Protein AF-0000000075423831 (afdb_homodimer)

Secondary structure (DSSP, 8-state):
-HHHHHHHHHHHHHTSEEEEEEPP-----S-HHHHHHHHHHHHHHHHHTTT---S-HHHHHHHHHHHHHHHHHHHHTT-TT-EEEEEEEEE-SS-EEEEEEEEEETTEEEEEEE--TT-HHHHHHHHHHHHHHHHHHHHHHS-TT-SSPPPEEEEEE-SSEEEEEEEES-TTS-EEEEEPPEE--TTTT-HHHHHHHHHHHHHHHHHHHHH--GGG--------------/-HHHHHHHHHHHHHTSEEEEEEPP-----S-HHHHHHHHHHHHHHHHHTTT---SSHHHHHHHHHHHHHHHHHHHHTT-TT-EEEEEEEEE-SS-EEEEEEEEEETTEEEEEEE--TT-HHHHHHHHHHHHHHHHHHHHHHS-TT-SSPPPEEEEEE-SSEEEEEEEES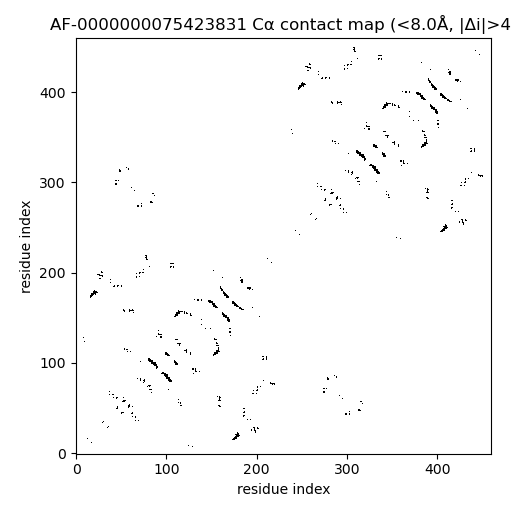-TTS-EEEEEPPEE--TTTT-HHHHHHHHHHHHHHHHHHHHH--GGG--------------

Sequence (460 aa):
MKSAVRSALLCKLINIGVSTDVTFGTDSVFFGHELRRFIDNLERIASAFHYEVSSNEATARNYINPFMVDAVAKVRSKYPSTRLVVEVDFDGSRGYGLLDYVIYCRDLAILISEAKMFEIQKGIAQILVQLHTAAEKRKRKLDESITDPPIICGIVSTGNEWRFILWSGLPENPTIKISKPYVCAFGGDMREAKEVISIIVRILQSQASVLAPQDEVKDEVKAEGIDDEKMKSAVRSALLCKLINIGVSTDVTFGTDSVFFGHELRRFIDNLERIASAFHYEVSSNEATARNYINPFMVDAVAKVRSKYPSTRLVVEVDFDGSRGYGLLDYVIYCRDLAILISEAKMFEIQKGIAQILVQLHTAAEKRKRKLDESITDPPIICGIVSTGNEWRFILWSGLPENPTIKISKPYVCAFGGDMREAKEVISIIVRILQSQASVLAPQDEVKDEVKAEGIDDEK

pLDDT: mean 80.57, std 17.5, range [22.34, 97.0]

Foldseek 3Di:
DVVVLLVVVVVVCVVAQEAEAAAFDQDFPQDDPLVVVLLVLLQVLCVVVVNDQAPDQVSLCSLVVSLVVSLQVVLCVFQVQWDKDAFDAQDFPFAGDTFGIWIDQDPAIETEHEDHDPCQVVVVSNVVRSLLRVLVVVCVVDDPPDFWDDKYKYWYYNSFKIKIKIWTTHSVHINIYIHRIQGARHPDPRVSVSRSSRSSNVVSNVVNVVPDDPVRGDDPPPPPPPDDDD/DLVVLLVVVVVVCVVAQEAEAAADDQDFPQDDPLVVVLLVLLQVLCVVVVNDQAPDQVSLCSLVVSLVVSLQVVLCVFQVQWDKDAFDAQDFPFQGDTFGIWIDQDVAIETEHEDHDPCQVVVVSNVVRSVLRVLVVVCVVDDPPDFWDDKYKYWYYNSFKIKIKIWTTHSVHIHIYIHRIQGARHPDPRVSVSRSSRSSNVVSNVVNVVPDDPVRGDDDPPDPPPDDDD

Organism: Rhizophagus irregularis (strain DAOM 181602 / DAOM 197198 / MUCL 43194) (NCBI:txid747089)

Nearest PDB structures (foldseek):
  6zsc-assembly1_5  TM=6.880E-01  e=2.329E-03  Homo sapiens
  1y88-assembly1_A  TM=5.256E-01  e=1.471E-01  Archaeoglobus fulgidus
  8gh6-assembly1_A  TM=3.915E-01  e=4.988E-02  Bombyx mori
  4v4g-assembly1_Aa  TM=3.214E-01  e=1.562E-01  Escherichia coli
  3zg5-assembly2_B  TM=2.551E-01  e=1.627E+00  Staphylococcus aureus subsp. aureus Mu50

Structure (mmCIF, N/CA/C/O backbone):
data_AF-0000000075423831-model_v1
#
loop_
_entity.id
_entity.type
_entity.pdbx_description
1 polymer 'Uncharacterized protein'
#
loop_
_atom_site.group_PDB
_atom_site.id
_atom_site.type_symbol
_atom_site.label_atom_id
_atom_site.label_alt_id
_atom_site.label_comp_id
_atom_site.label_asym_id
_atom_site.label_entity_id
_atom_site.label_seq_id
_atom_site.pdbx_PDB_ins_code
_atom_site.Cartn_x
_atom_site.Cartn_y
_atom_site.Cartn_z
_atom_site.occupancy
_atom_site.B_iso_or_equiv
_atom_site.auth_seq_id
_atom_site.auth_comp_id
_atom_site.auth_asym_id
_atom_site.auth_atom_id
_atom_site.pdbx_PDB_model_num
ATOM 1 N N . MET A 1 1 ? 3.305 -24.562 20.516 1 29.72 1 MET A N 1
ATOM 2 C CA . MET A 1 1 ? 2.865 -25.672 19.656 1 29.72 1 MET A CA 1
ATOM 3 C C . MET A 1 1 ? 3.004 -25.297 18.188 1 29.72 1 MET A C 1
ATOM 5 O O . MET A 1 1 ? 3.186 -26.172 17.328 1 29.72 1 MET A O 1
ATOM 9 N N . LYS A 1 2 ? 2.838 -23.969 17.922 1 41.09 2 LYS A N 1
ATOM 10 C CA . LYS A 1 2 ? 2.857 -23.531 16.531 1 41.09 2 LYS A CA 1
ATOM 11 C C . LYS A 1 2 ? 4.266 -23.609 15.945 1 41.09 2 LYS A C 1
ATOM 13 O O . LYS A 1 2 ? 4.441 -24.016 14.789 1 41.09 2 LYS A O 1
ATOM 18 N N . SER A 1 3 ? 5.164 -23.422 16.766 1 43.81 3 SER A N 1
ATOM 19 C CA . SER A 1 3 ? 6.559 -23.406 16.328 1 43.81 3 SER A CA 1
ATOM 20 C C . SER A 1 3 ? 7.062 -24.812 16.047 1 43.81 3 SER A C 1
ATOM 22 O O . SER A 1 3 ? 7.805 -25.031 15.086 1 43.81 3 SER A O 1
ATOM 24 N N . ALA A 1 4 ? 6.543 -25.703 16.75 1 43.41 4 ALA A N 1
ATOM 25 C CA . ALA A 1 4 ? 7.008 -27.078 16.672 1 43.41 4 ALA A CA 1
ATOM 26 C C . ALA A 1 4 ? 6.547 -27.734 15.367 1 43.41 4 ALA A C 1
ATOM 28 O O . ALA A 1 4 ? 7.305 -28.469 14.734 1 43.41 4 ALA A O 1
ATOM 29 N N . VAL A 1 5 ? 5.379 -27.578 15.094 1 42.34 5 VAL A N 1
ATOM 30 C CA . VAL A 1 5 ? 4.832 -28.172 13.883 1 42.34 5 VAL A CA 1
ATOM 31 C C . VAL A 1 5 ? 5.543 -27.609 12.656 1 42.34 5 VAL A C 1
ATOM 33 O O . VAL A 1 5 ? 5.836 -28.344 11.703 1 42.34 5 VAL A O 1
ATOM 36 N N . ARG A 1 6 ? 5.902 -26.359 12.797 1 49.41 6 ARG A N 1
ATOM 37 C CA . ARG A 1 6 ? 6.645 -25.703 11.719 1 49.41 6 ARG A CA 1
ATOM 38 C C . ARG A 1 6 ? 8.016 -26.328 11.539 1 49.41 6 ARG A C 1
ATOM 40 O O . ARG A 1 6 ? 8.453 -26.562 10.406 1 49.41 6 ARG A O 1
ATOM 47 N N . SER A 1 7 ? 8.555 -26.578 12.664 1 48.12 7 SER A N 1
ATOM 48 C CA . SER A 1 7 ? 9.875 -27.188 12.641 1 48.12 7 SER A CA 1
ATOM 49 C C . SER A 1 7 ? 9.82 -28.609 12.07 1 48.12 7 SER A C 1
ATOM 51 O O . SER A 1 7 ? 10.672 -28.984 11.266 1 48.12 7 SER A O 1
ATOM 53 N N . ALA A 1 8 ? 8.867 -29.25 12.5 1 48 8 ALA A N 1
ATOM 54 C CA . ALA A 1 8 ? 8.773 -30.641 12.039 1 48 8 ALA A CA 1
ATOM 55 C C . ALA A 1 8 ? 8.539 -30.688 10.531 1 48 8 ALA A C 1
ATOM 57 O O . ALA A 1 8 ? 9.141 -31.516 9.836 1 48 8 ALA A O 1
ATOM 58 N N . LEU A 1 9 ? 7.707 -29.938 10.07 1 49.75 9 LEU A N 1
ATOM 59 C CA . LEU A 1 9 ? 7.465 -29.922 8.625 1 49.75 9 LEU A CA 1
ATOM 60 C C . LEU A 1 9 ? 8.727 -29.531 7.867 1 49.75 9 LEU A C 1
ATOM 62 O O . LEU A 1 9 ? 9.039 -30.125 6.832 1 49.75 9 LEU A O 1
ATOM 66 N N . LEU A 1 10 ? 9.352 -28.5 8.461 1 51.91 10 LEU A N 1
ATOM 67 C CA . LEU A 1 10 ? 10.617 -28.141 7.832 1 51.91 10 LEU A CA 1
ATOM 68 C C . LEU A 1 10 ? 11.57 -29.328 7.812 1 51.91 10 LEU A C 1
ATOM 70 O O . LEU A 1 10 ? 12.258 -29.562 6.816 1 51.91 10 LEU A O 1
ATOM 74 N N . CYS A 1 11 ? 11.523 -29.969 8.859 1 47.81 11 CYS A N 1
ATOM 75 C CA . CYS A 1 11 ? 12.359 -31.156 8.93 1 47.81 11 CYS A CA 1
ATOM 76 C C . CYS A 1 11 ? 11.93 -32.188 7.887 1 47.81 11 CYS A C 1
ATOM 78 O O . CYS A 1 11 ? 12.773 -32.844 7.273 1 47.81 11 CYS A O 1
ATOM 80 N N . LYS A 1 12 ? 10.719 -32.406 7.793 1 51.59 12 LYS A N 1
ATOM 81 C CA . LYS A 1 12 ? 10.25 -33.406 6.816 1 51.59 12 LYS A CA 1
ATOM 82 C C . LYS A 1 12 ? 10.578 -32.969 5.395 1 51.59 12 LYS A C 1
ATOM 84 O O . LYS A 1 12 ? 10.797 -33.781 4.516 1 51.59 12 LYS A O 1
ATOM 89 N N . LEU A 1 13 ? 10.5 -31.688 5.203 1 52.31 13 LEU A N 1
ATOM 90 C CA . LEU A 1 13 ? 10.859 -31.203 3.873 1 52.31 13 LEU A CA 1
ATOM 91 C C . LEU A 1 13 ? 12.328 -31.484 3.58 1 52.31 13 LEU A C 1
ATOM 93 O O . LEU A 1 13 ? 12.75 -31.453 2.42 1 52.31 13 LEU A O 1
ATOM 97 N N . ILE A 1 14 ? 13.031 -31.797 4.562 1 47.91 14 ILE A N 1
ATOM 98 C CA . ILE A 1 14 ? 14.445 -32.125 4.422 1 47.91 14 ILE A CA 1
ATOM 99 C C . ILE A 1 14 ? 14.602 -33.344 3.514 1 47.91 14 ILE A C 1
ATOM 101 O O . ILE A 1 14 ? 15.516 -33.406 2.691 1 47.91 14 ILE A O 1
ATOM 105 N N . ASN A 1 15 ? 13.727 -34.281 3.682 1 50.38 15 ASN A N 1
ATOM 106 C CA . ASN A 1 15 ? 13.953 -35.406 2.77 1 50.38 15 ASN A CA 1
ATOM 107 C C . ASN A 1 15 ? 13.5 -35.062 1.352 1 50.38 15 ASN A C 1
ATOM 109 O O . ASN A 1 15 ? 13.406 -35.969 0.499 1 50.38 15 ASN A O 1
ATOM 113 N N . ILE A 1 16 ? 13.086 -33.875 1.126 1 61.38 16 ILE A N 1
ATOM 114 C CA . ILE A 1 16 ? 12.523 -33.344 -0.114 1 61.38 16 ILE A CA 1
ATOM 115 C C . ILE A 1 16 ? 13.625 -32.719 -0.956 1 61.38 16 ILE A C 1
ATOM 117 O O . ILE A 1 16 ? 14.586 -32.156 -0.416 1 61.38 16 ILE A O 1
ATOM 121 N N . GLY A 1 17 ? 13.75 -33.125 -2.26 1 71.12 17 GLY A N 1
ATOM 122 C CA . GLY A 1 17 ? 14.664 -32.469 -3.189 1 71.12 17 GLY A CA 1
ATOM 123 C C . GLY A 1 17 ? 14.539 -30.953 -3.18 1 71.12 17 GLY A C 1
ATOM 124 O O . GLY A 1 17 ? 13.641 -30.391 -3.811 1 71.12 17 GLY A O 1
ATOM 125 N N . VAL A 1 18 ? 15.344 -30.375 -2.295 1 80.5 18 VAL A N 1
ATOM 126 C CA . VAL A 1 18 ? 15.352 -28.922 -2.213 1 80.5 18 VAL A CA 1
ATOM 127 C C . VAL A 1 18 ? 16.641 -28.375 -2.83 1 80.5 18 VAL A C 1
ATOM 129 O O . VAL A 1 18 ? 17.734 -28.797 -2.469 1 80.5 18 VAL A O 1
ATOM 132 N N . SER A 1 19 ? 16.5 -27.594 -3.947 1 83.75 19 SER A N 1
ATOM 133 C CA . SER A 1 19 ? 17.594 -26.812 -4.496 1 83.75 19 SER A CA 1
ATOM 134 C C . SER A 1 19 ? 17.516 -25.359 -4.039 1 83.75 19 SER A C 1
ATOM 136 O O . SER A 1 19 ? 16.484 -24.703 -4.176 1 83.75 19 SER A O 1
ATOM 138 N N . THR A 1 20 ? 18.625 -24.891 -3.471 1 87.69 20 THR A N 1
ATOM 139 C CA . THR A 1 20 ? 18.625 -23.516 -2.969 1 87.69 20 THR A CA 1
ATOM 140 C C . THR A 1 20 ? 19.484 -22.625 -3.844 1 87.69 20 THR A C 1
ATOM 142 O O . THR A 1 20 ? 20.344 -23.109 -4.59 1 87.69 20 THR A O 1
ATOM 145 N N . ASP A 1 21 ? 19.188 -21.344 -3.82 1 88 21 ASP A N 1
ATOM 146 C CA . ASP A 1 21 ? 19.969 -20.266 -4.438 1 88 21 ASP A CA 1
ATOM 147 C C . ASP A 1 21 ? 20 -20.438 -5.957 1 88 21 ASP A C 1
ATOM 149 O O . ASP A 1 21 ? 21.062 -20.266 -6.574 1 88 21 ASP A O 1
ATOM 153 N N . VAL A 1 22 ? 18.828 -20.859 -6.434 1 87.44 22 VAL A N 1
ATOM 154 C CA . VAL A 1 22 ? 18.672 -21 -7.879 1 87.44 22 VAL A CA 1
ATOM 155 C C . VAL A 1 22 ? 18.438 -19.625 -8.5 1 87.44 22 VAL A C 1
ATOM 157 O O . VAL A 1 22 ? 17.828 -18.75 -7.887 1 87.44 22 VAL A O 1
ATOM 160 N N . THR A 1 23 ? 19.016 -19.406 -9.664 1 87.31 23 THR A N 1
ATOM 161 C CA . THR A 1 23 ? 18.75 -18.172 -10.414 1 87.31 23 THR A CA 1
ATOM 162 C C . THR A 1 23 ? 17.516 -18.344 -11.297 1 87.31 23 THR A C 1
ATOM 164 O O . THR A 1 23 ? 17.438 -19.281 -12.086 1 87.31 23 THR A O 1
ATOM 167 N N . PHE A 1 24 ? 16.594 -17.531 -11.031 1 84.38 24 PHE A N 1
ATOM 168 C CA . PHE A 1 24 ? 15.406 -17.547 -11.875 1 84.38 24 PHE A CA 1
ATOM 169 C C . PHE A 1 24 ? 15.625 -16.734 -13.141 1 84.38 24 PHE A C 1
ATOM 171 O O . PHE A 1 24 ? 16.453 -15.828 -13.164 1 84.38 24 PHE A O 1
ATOM 178 N N . GLY A 1 25 ? 15.133 -17.109 -14.289 1 72.44 25 GLY A N 1
ATOM 179 C CA . GLY A 1 25 ? 15.336 -16.547 -15.609 1 72.44 25 GLY A CA 1
ATOM 180 C C . GLY A 1 25 ? 15.5 -15.031 -15.586 1 72.44 25 GLY A C 1
ATOM 181 O O . GLY A 1 25 ? 14.945 -14.352 -14.719 1 72.44 25 GLY A O 1
ATOM 182 N N . THR A 1 26 ? 16.281 -14.523 -16.516 1 74.75 26 THR A N 1
ATOM 183 C CA . THR A 1 26 ? 16.656 -13.109 -16.578 1 74.75 26 THR A CA 1
ATOM 184 C C . THR A 1 26 ? 15.945 -12.414 -17.734 1 74.75 26 THR A C 1
ATOM 186 O O . THR A 1 26 ? 16.156 -11.227 -17.969 1 74.75 26 THR A O 1
ATOM 189 N N . ASP A 1 27 ? 15.117 -13.102 -18.344 1 77.38 27 ASP A N 1
ATOM 190 C CA . ASP A 1 27 ? 14.438 -12.461 -19.469 1 77.38 27 ASP A CA 1
ATOM 191 C C . ASP A 1 27 ? 13.547 -11.32 -18.984 1 77.38 27 ASP A C 1
ATOM 193 O O . ASP A 1 27 ? 12.805 -11.469 -18.016 1 77.38 27 ASP A O 1
ATOM 197 N N . SER A 1 28 ? 13.695 -10.273 -19.719 1 79.62 28 SER A N 1
ATOM 198 C CA . SER A 1 28 ? 12.891 -9.117 -19.344 1 79.62 28 SER A CA 1
ATOM 199 C C . SER A 1 28 ? 11.562 -9.102 -20.094 1 79.62 28 SER A C 1
ATOM 201 O O . SER A 1 28 ? 11.531 -9.102 -21.328 1 79.62 28 SER A O 1
ATOM 203 N N . VAL A 1 29 ? 10.523 -9.273 -19.359 1 85.88 29 VAL A N 1
ATOM 204 C CA . VAL A 1 29 ? 9.18 -9.203 -19.922 1 85.88 29 VAL A CA 1
ATOM 205 C C . VAL A 1 29 ? 8.477 -7.934 -19.453 1 85.88 29 VAL A C 1
ATOM 207 O O . VAL A 1 29 ? 7.301 -7.715 -19.75 1 85.88 29 VAL A O 1
ATOM 210 N N . PHE A 1 30 ? 9.117 -7.148 -18.781 1 86.75 30 PHE A N 1
ATOM 211 C CA . PHE A 1 30 ? 8.664 -5.871 -18.234 1 86.75 30 PHE A CA 1
ATOM 212 C C . PHE A 1 30 ? 9.633 -4.754 -18.609 1 86.75 30 PHE A C 1
ATOM 214 O O . PHE A 1 30 ? 10.734 -4.676 -18.078 1 86.75 30 PHE A O 1
ATOM 221 N N . PHE A 1 31 ? 9.281 -3.914 -19.672 1 86.81 31 PHE A N 1
ATOM 222 C CA . PHE A 1 31 ? 10.219 -2.947 -20.234 1 86.81 31 PHE A CA 1
ATOM 223 C C . PHE A 1 31 ? 9.484 -1.712 -20.734 1 86.81 31 PHE A C 1
ATOM 225 O O . PHE A 1 31 ? 8.266 -1.615 -20.609 1 86.81 31 PHE A O 1
ATOM 232 N N . GLY A 1 32 ? 10.32 -0.752 -21.078 1 90.19 32 GLY A N 1
ATOM 233 C CA . GLY A 1 32 ? 9.75 0.436 -21.688 1 90.19 32 GLY A CA 1
ATOM 234 C C . GLY A 1 32 ? 9.031 1.336 -20.703 1 90.19 32 GLY A C 1
ATOM 235 O O . GLY A 1 32 ? 9.562 1.642 -19.641 1 90.19 32 GLY A O 1
ATOM 236 N N . HIS A 1 33 ? 7.875 1.808 -21.156 1 90.38 33 HIS A N 1
ATOM 237 C CA . HIS A 1 33 ? 7.121 2.791 -20.391 1 90.38 33 HIS A CA 1
ATOM 238 C C . HIS A 1 33 ? 6.605 2.193 -19.094 1 90.38 33 HIS A C 1
ATOM 240 O O . HIS A 1 33 ? 6.605 2.863 -18.047 1 90.38 33 HIS A O 1
ATOM 246 N N . GLU A 1 34 ? 6.262 0.941 -19.156 1 91.5 34 GLU A N 1
ATOM 247 C CA . GLU A 1 34 ? 5.734 0.296 -17.953 1 91.5 34 GLU A CA 1
ATOM 248 C C . GLU A 1 34 ? 6.812 0.165 -16.891 1 91.5 34 GLU A C 1
ATOM 250 O O . GLU A 1 34 ? 6.543 0.383 -15.703 1 91.5 34 GLU A O 1
ATOM 255 N N . LEU A 1 35 ? 7.973 -0.164 -17.344 1 93.12 35 LEU A N 1
ATOM 256 C CA . LEU A 1 35 ? 9.078 -0.296 -16.391 1 93.12 35 LEU A CA 1
ATOM 257 C C . LEU A 1 35 ? 9.453 1.058 -15.805 1 93.12 35 LEU A C 1
ATOM 259 O O . LEU A 1 35 ? 9.703 1.165 -14.602 1 93.12 35 LEU A O 1
ATOM 263 N N . ARG A 1 36 ? 9.516 2.086 -16.609 1 92.69 36 ARG A N 1
ATOM 264 C CA . ARG A 1 36 ? 9.844 3.426 -16.141 1 92.69 36 ARG A CA 1
ATOM 265 C C . ARG A 1 36 ? 8.828 3.906 -15.102 1 92.69 36 ARG A C 1
ATOM 267 O O . ARG A 1 36 ? 9.203 4.457 -14.062 1 92.69 36 ARG A O 1
ATOM 274 N N . ARG A 1 37 ? 7.645 3.672 -15.414 1 93.25 37 ARG A N 1
ATOM 275 C CA . ARG A 1 37 ? 6.574 4.059 -14.5 1 93.25 37 ARG A CA 1
ATOM 276 C C . ARG A 1 37 ? 6.695 3.318 -13.172 1 93.25 37 ARG A C 1
ATOM 278 O O . ARG A 1 37 ? 6.512 3.91 -12.109 1 93.25 37 ARG A O 1
ATOM 285 N N . PHE A 1 38 ? 6.98 2.082 -13.305 1 95.25 38 PHE A N 1
ATOM 286 C CA . PHE A 1 38 ? 7.148 1.231 -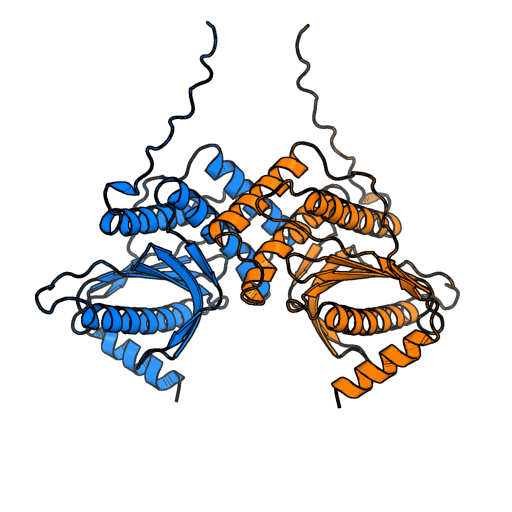12.133 1 95.25 38 PHE A CA 1
ATOM 287 C C . PHE A 1 38 ? 8.297 1.734 -11.258 1 95.25 38 PHE A C 1
ATOM 289 O O . PHE A 1 38 ? 8.125 1.924 -10.055 1 95.25 38 PHE A O 1
ATOM 296 N N . ILE A 1 39 ? 9.344 2.027 -11.852 1 95.19 39 ILE A N 1
ATOM 297 C CA . ILE A 1 39 ? 10.531 2.486 -11.133 1 95.19 39 ILE A CA 1
ATOM 298 C C . ILE A 1 39 ? 10.266 3.861 -10.523 1 95.19 39 ILE A C 1
ATOM 300 O O . ILE A 1 39 ? 10.641 4.121 -9.383 1 95.19 39 ILE A O 1
ATOM 304 N N . ASP A 1 40 ? 9.633 4.719 -11.242 1 93.5 40 ASP A N 1
ATOM 305 C CA . ASP A 1 40 ? 9.281 6.047 -10.75 1 93.5 40 ASP A CA 1
ATOM 306 C C . ASP A 1 40 ? 8.391 5.953 -9.516 1 93.5 40 ASP A C 1
ATOM 308 O O . ASP A 1 40 ? 8.531 6.742 -8.578 1 93.5 40 ASP A O 1
ATOM 312 N N . ASN A 1 41 ? 7.449 5.043 -9.594 1 95.12 41 ASN A N 1
ATOM 313 C CA . ASN A 1 41 ? 6.559 4.84 -8.461 1 95.12 41 ASN A CA 1
ATOM 314 C C . ASN A 1 41 ? 7.328 4.387 -7.219 1 95.12 41 ASN A C 1
ATOM 316 O O . ASN A 1 41 ? 7.109 4.906 -6.125 1 95.12 41 ASN A O 1
ATOM 320 N N . LEU A 1 42 ? 8.227 3.438 -7.398 1 95.94 42 LEU A N 1
ATOM 321 C CA . LEU A 1 42 ? 9.031 2.955 -6.285 1 95.94 42 LEU A CA 1
ATOM 322 C C . LEU A 1 42 ? 9.883 4.082 -5.703 1 95.94 42 LEU A C 1
ATOM 324 O O . LEU A 1 42 ? 10.055 4.172 -4.488 1 95.94 42 LEU A O 1
ATOM 328 N N . GLU A 1 43 ? 10.383 4.922 -6.539 1 94.12 43 GLU A N 1
ATOM 329 C CA . GLU A 1 43 ? 11.195 6.047 -6.082 1 94.12 43 GLU A CA 1
ATOM 330 C C . GLU A 1 43 ? 10.367 7.023 -5.25 1 94.12 43 GLU A C 1
ATOM 332 O O . GLU A 1 43 ? 10.844 7.555 -4.25 1 94.12 43 GLU A O 1
ATOM 337 N N . ARG A 1 44 ? 9.203 7.254 -5.68 1 94.06 44 ARG A N 1
ATOM 338 C CA . ARG A 1 44 ? 8.328 8.148 -4.934 1 94.06 44 ARG A CA 1
ATOM 339 C C . ARG A 1 44 ? 7.992 7.57 -3.564 1 94.06 44 ARG A C 1
ATOM 341 O O . ARG A 1 44 ? 7.957 8.297 -2.57 1 94.06 44 ARG A O 1
ATOM 348 N N . ILE A 1 45 ? 7.711 6.301 -3.561 1 95.88 45 ILE A N 1
ATOM 349 C CA . ILE A 1 45 ? 7.457 5.621 -2.293 1 95.88 45 ILE A CA 1
ATOM 350 C C . ILE A 1 45 ? 8.68 5.746 -1.387 1 95.88 45 ILE A C 1
ATOM 352 O O . ILE A 1 45 ? 8.562 6.164 -0.233 1 95.88 45 ILE A O 1
ATOM 356 N N . ALA A 1 46 ? 9.82 5.43 -1.956 1 94.56 46 ALA A N 1
ATOM 357 C CA . ALA A 1 46 ? 11.055 5.488 -1.181 1 94.56 46 ALA A CA 1
ATOM 358 C C . ALA A 1 46 ? 11.305 6.895 -0.641 1 94.56 46 ALA A C 1
ATOM 360 O O . ALA A 1 46 ? 11.656 7.066 0.528 1 94.56 46 ALA A O 1
ATOM 361 N N . SER A 1 47 ? 11.062 7.855 -1.484 1 93.12 47 SER A N 1
ATOM 362 C CA . SER A 1 47 ? 11.25 9.25 -1.089 1 93.12 47 SER A CA 1
ATOM 363 C C . SER A 1 47 ? 10.297 9.641 0.033 1 93.12 47 SER A C 1
ATOM 365 O O . SER A 1 47 ? 10.703 10.266 1.015 1 93.12 47 SER A O 1
ATOM 367 N N . ALA A 1 48 ? 9.047 9.266 -0.104 1 94.19 48 ALA A N 1
ATOM 368 C CA . ALA A 1 48 ? 8.031 9.617 0.878 1 94.19 48 ALA A CA 1
ATOM 369 C C . ALA A 1 48 ? 8.359 9.039 2.252 1 94.19 48 ALA A C 1
ATOM 371 O O . ALA A 1 48 ? 8.07 9.656 3.279 1 94.19 48 ALA A O 1
ATOM 372 N N . PHE A 1 49 ? 8.977 7.871 2.229 1 94.31 49 PHE A N 1
ATOM 373 C CA . PHE A 1 49 ? 9.305 7.195 3.48 1 94.31 49 PHE A CA 1
ATOM 374 C C . PHE A 1 49 ? 10.742 7.477 3.893 1 94.31 49 PHE A C 1
ATOM 376 O O . PHE A 1 49 ? 11.305 6.773 4.734 1 94.31 49 PHE A O 1
ATOM 383 N N . HIS A 1 50 ? 11.406 8.414 3.268 1 92.44 50 HIS A N 1
ATOM 384 C CA . HIS A 1 50 ? 12.797 8.758 3.529 1 92.44 50 HIS A CA 1
ATOM 385 C C . HIS A 1 50 ? 13.695 7.523 3.432 1 92.44 50 HIS A C 1
ATOM 387 O O . HIS A 1 50 ? 14.586 7.332 4.266 1 92.44 50 HIS A O 1
ATOM 393 N N . TYR A 1 51 ? 13.328 6.617 2.539 1 89.62 51 TYR A N 1
ATOM 394 C CA . TYR A 1 51 ? 14.094 5.445 2.125 1 89.62 51 TYR A CA 1
ATOM 395 C C . TYR A 1 51 ? 14.164 4.414 3.246 1 89.62 51 TYR A C 1
ATOM 397 O O . TYR A 1 51 ? 15.031 3.545 3.246 1 89.62 51 TYR A O 1
ATOM 405 N N . GLU A 1 52 ? 13.25 4.637 4.207 1 89.38 52 GLU A N 1
ATOM 406 C CA . GLU A 1 52 ? 13.062 3.621 5.238 1 89.38 52 GLU A CA 1
ATOM 407 C C . GLU A 1 52 ? 12.086 2.539 4.777 1 89.38 52 GLU A C 1
ATOM 409 O O . GLU A 1 52 ? 10.953 2.838 4.402 1 89.38 52 GLU A O 1
ATOM 414 N N . VAL A 1 53 ? 12.547 1.24 4.859 1 86.38 53 VAL A N 1
ATOM 415 C CA . VAL A 1 53 ? 11.734 0.138 4.363 1 86.38 53 VAL A CA 1
ATOM 416 C C . VAL A 1 53 ? 11.297 -0.746 5.531 1 86.38 53 VAL A C 1
ATOM 418 O O . VAL A 1 53 ? 10.219 -1.346 5.492 1 86.38 53 VAL A O 1
ATOM 421 N N . SER A 1 54 ? 12.062 -0.79 6.574 1 74.94 54 SER A N 1
ATOM 422 C CA . SER A 1 54 ? 11.93 -1.89 7.523 1 74.94 54 SER A CA 1
ATOM 423 C C . SER A 1 54 ? 11.516 -1.386 8.898 1 74.94 54 SER A C 1
ATOM 425 O O . SER A 1 54 ? 11.836 -2.008 9.922 1 74.94 54 SER A O 1
ATOM 427 N N . SER A 1 55 ? 10.797 -0.357 8.938 1 74.31 55 SER A N 1
ATOM 428 C CA . SER A 1 55 ? 10.391 0.135 10.25 1 74.31 55 SER A CA 1
ATOM 429 C C . SER A 1 55 ? 9.281 -0.726 10.844 1 74.31 55 SER A C 1
ATOM 431 O O . SER A 1 55 ? 9.25 -0.953 12.055 1 74.31 55 SER A O 1
ATOM 433 N N . ASN A 1 56 ? 8.43 -1.189 10.086 1 83.38 56 ASN A N 1
ATOM 434 C CA . ASN A 1 56 ? 7.363 -2.102 10.469 1 83.38 56 ASN A CA 1
ATOM 435 C C . ASN A 1 56 ? 6.738 -2.785 9.258 1 83.38 56 ASN A C 1
ATOM 437 O O . ASN A 1 56 ? 7.105 -2.492 8.117 1 83.38 56 ASN A O 1
ATOM 441 N N . GLU A 1 57 ? 5.867 -3.648 9.445 1 82.94 57 GLU A N 1
ATOM 442 C CA . GLU A 1 57 ? 5.242 -4.434 8.383 1 82.94 57 GLU A CA 1
ATOM 443 C C . GLU A 1 57 ? 4.434 -3.545 7.445 1 82.94 57 GLU A C 1
ATOM 445 O O . GLU A 1 57 ? 4.453 -3.742 6.227 1 82.94 57 GLU A O 1
ATOM 450 N N . ALA A 1 58 ? 3.818 -2.594 8.008 1 86.5 58 ALA A N 1
ATOM 451 C CA . ALA A 1 58 ? 2.994 -1.7 7.199 1 86.5 58 ALA A CA 1
ATOM 452 C C . ALA A 1 58 ? 3.85 -0.891 6.227 1 86.5 58 ALA A C 1
ATOM 454 O O . ALA A 1 58 ? 3.455 -0.665 5.082 1 86.5 58 ALA A O 1
ATOM 455 N N . THR A 1 59 ? 4.992 -0.491 6.68 1 91.69 59 THR A N 1
ATOM 456 C CA . THR A 1 59 ? 5.914 0.235 5.809 1 91.69 59 THR A CA 1
ATOM 457 C C . THR A 1 59 ? 6.41 -0.661 4.68 1 91.69 59 THR A C 1
ATOM 459 O O . THR A 1 59 ? 6.402 -0.261 3.512 1 91.69 59 THR A O 1
ATOM 462 N N . ALA A 1 60 ? 6.777 -1.868 5.012 1 92.69 60 ALA A N 1
ATOM 463 C CA . ALA A 1 60 ? 7.27 -2.824 4.023 1 92.69 60 ALA A CA 1
ATOM 464 C C . ALA A 1 60 ? 6.219 -3.098 2.953 1 92.69 60 ALA A C 1
ATOM 466 O O . ALA A 1 60 ? 6.547 -3.213 1.769 1 92.69 60 ALA A O 1
ATOM 467 N N . ARG A 1 61 ? 5.023 -3.119 3.299 1 92.31 61 ARG A N 1
ATOM 468 C CA . ARG A 1 61 ? 3.932 -3.389 2.369 1 92.31 61 ARG A CA 1
ATOM 469 C C . ARG A 1 61 ? 3.834 -2.297 1.308 1 92.31 61 ARG A C 1
ATOM 471 O O . ARG A 1 61 ? 3.473 -2.568 0.162 1 92.31 61 ARG A O 1
ATOM 478 N N . ASN A 1 62 ? 4.152 -1.107 1.672 1 94.12 62 ASN A N 1
ATOM 479 C CA . ASN A 1 62 ? 4.141 -0.026 0.692 1 94.12 62 ASN A CA 1
ATOM 480 C C . ASN A 1 62 ? 5.137 -0.279 -0.436 1 94.12 62 ASN A C 1
ATOM 482 O O . ASN A 1 62 ? 4.891 0.104 -1.582 1 94.12 62 ASN A O 1
ATOM 486 N N . TYR A 1 63 ? 6.215 -0.979 -0.107 1 95.25 63 TYR A N 1
ATOM 487 C CA . TYR A 1 63 ? 7.23 -1.284 -1.112 1 95.25 63 TYR A CA 1
ATOM 488 C C . TYR A 1 63 ? 6.855 -2.535 -1.898 1 95.25 63 TYR A C 1
ATOM 490 O O . TYR A 1 63 ? 7.215 -2.67 -3.07 1 95.25 63 TYR A O 1
ATOM 498 N N . ILE A 1 64 ? 6.137 -3.412 -1.314 1 96.06 64 ILE A N 1
ATOM 499 C CA . ILE A 1 64 ? 5.762 -4.68 -1.932 1 96.06 64 ILE A CA 1
ATOM 500 C C . ILE A 1 64 ? 4.602 -4.461 -2.898 1 96.06 64 ILE A C 1
ATOM 502 O O . ILE A 1 64 ? 4.574 -5.043 -3.986 1 96.06 64 ILE A O 1
ATOM 506 N N . ASN A 1 65 ? 3.703 -3.584 -2.578 1 95.75 65 ASN A N 1
ATOM 507 C CA . ASN A 1 65 ? 2.439 -3.393 -3.283 1 95.75 65 ASN A CA 1
ATOM 508 C C . ASN A 1 65 ? 2.664 -3.078 -4.758 1 95.75 65 ASN A C 1
ATOM 510 O O . ASN A 1 65 ? 2.021 -3.67 -5.629 1 95.75 65 ASN A O 1
ATOM 514 N N . PRO A 1 66 ? 3.586 -2.236 -5.09 1 96.5 66 PRO A N 1
ATOM 515 C CA . PRO A 1 66 ? 3.75 -1.917 -6.512 1 96.5 66 PRO A CA 1
ATOM 516 C C . PRO A 1 66 ? 4.141 -3.133 -7.348 1 96.5 66 PRO A C 1
ATOM 518 O O . PRO A 1 66 ? 3.734 -3.244 -8.508 1 96.5 66 PRO A O 1
ATOM 521 N N . PHE A 1 67 ? 4.93 -4.031 -6.801 1 96.94 67 PHE A N 1
ATOM 522 C CA . PHE A 1 67 ? 5.312 -5.234 -7.535 1 96.94 67 PHE A CA 1
ATOM 523 C C . PHE A 1 67 ? 4.086 -6.078 -7.867 1 96.94 67 PHE A C 1
ATOM 525 O O . PHE A 1 67 ? 3.928 -6.531 -9 1 96.94 67 PHE A O 1
ATOM 532 N N . MET A 1 68 ? 3.23 -6.211 -6.902 1 96.12 68 MET A N 1
ATOM 533 C CA . MET A 1 68 ? 2.039 -7.031 -7.086 1 96.12 68 MET A CA 1
ATOM 534 C C . MET A 1 68 ? 1.062 -6.367 -8.047 1 96.12 68 MET A C 1
ATOM 536 O O . MET A 1 68 ? 0.593 -6.996 -9 1 96.12 68 MET A O 1
ATOM 540 N N . VAL A 1 69 ? 0.844 -5.113 -7.809 1 95.94 69 VAL A N 1
ATOM 541 C CA . VAL A 1 69 ? -0.15 -4.371 -8.578 1 95.94 69 VAL A CA 1
ATOM 542 C C . VAL A 1 69 ? 0.283 -4.289 -10.039 1 95.94 69 VAL A C 1
ATOM 544 O O . VAL A 1 69 ? -0.49 -4.621 -10.938 1 95.94 69 VAL A O 1
ATOM 547 N N . ASP A 1 70 ? 1.496 -3.9 -10.289 1 95.94 70 ASP A N 1
ATOM 548 C CA . ASP A 1 70 ? 1.961 -3.707 -11.656 1 95.94 70 ASP A CA 1
ATOM 549 C C . ASP A 1 70 ? 2.076 -5.039 -12.391 1 95.94 70 ASP A C 1
ATOM 551 O O . ASP A 1 70 ? 1.801 -5.121 -13.594 1 95.94 70 ASP A O 1
ATOM 555 N N . ALA A 1 71 ? 2.518 -6.062 -11.688 1 95.12 71 ALA A N 1
ATOM 556 C CA . ALA A 1 71 ? 2.596 -7.379 -12.312 1 95.12 71 ALA A CA 1
ATOM 557 C C . ALA A 1 71 ? 1.211 -7.871 -12.727 1 95.12 71 ALA A C 1
ATOM 559 O O . ALA A 1 71 ? 1.019 -8.32 -13.859 1 95.12 71 ALA A O 1
ATOM 560 N N . VAL A 1 72 ? 0.277 -7.793 -11.836 1 95.75 72 VAL A N 1
ATOM 561 C CA . VAL A 1 72 ? -1.075 -8.273 -12.102 1 95.75 72 VAL A CA 1
ATOM 562 C C . VAL A 1 72 ? -1.701 -7.449 -13.227 1 95.75 72 VAL A C 1
ATOM 564 O O . VAL A 1 72 ? -2.311 -8 -14.141 1 95.75 72 VAL A O 1
ATOM 567 N N . ALA A 1 73 ? -1.533 -6.129 -13.117 1 92.75 73 ALA A N 1
ATOM 568 C CA . ALA A 1 73 ? -2.086 -5.262 -14.156 1 92.75 73 ALA A CA 1
ATOM 569 C C . ALA A 1 73 ? -1.535 -5.633 -15.523 1 92.75 73 ALA A C 1
ATOM 571 O O . ALA A 1 73 ? -2.273 -5.645 -16.516 1 92.75 73 ALA A O 1
ATOM 572 N N . LYS A 1 74 ? -0.251 -5.898 -15.578 1 92.5 74 LYS A N 1
ATOM 573 C CA . LYS A 1 74 ? 0.386 -6.285 -16.828 1 92.5 74 LYS A CA 1
ATOM 574 C C . LYS A 1 74 ? -0.203 -7.582 -17.375 1 92.5 74 LYS A C 1
ATOM 576 O O . LYS A 1 74 ? -0.55 -7.672 -18.547 1 92.5 74 LYS A O 1
ATOM 581 N N . VAL A 1 75 ? -0.343 -8.523 -16.594 1 92.81 75 VAL A N 1
ATOM 582 C CA . VAL A 1 75 ? -0.78 -9.852 -17 1 92.81 75 VAL A CA 1
ATOM 583 C C . VAL A 1 75 ? -2.27 -9.828 -17.328 1 92.81 75 VAL A C 1
ATOM 585 O O . VAL A 1 75 ? -2.719 -10.523 -18.25 1 92.81 75 VAL A O 1
ATOM 588 N N . ARG A 1 76 ? -3.023 -9 -16.703 1 91.69 76 ARG A N 1
ATOM 589 C CA . ARG A 1 76 ? -4.465 -8.891 -16.891 1 91.69 76 ARG A CA 1
ATOM 590 C C . ARG A 1 76 ? -4.789 -8.438 -18.312 1 91.69 76 ARG A C 1
ATOM 592 O O . ARG A 1 76 ? -5.883 -8.695 -18.828 1 91.69 76 ARG A O 1
ATOM 599 N N . SER A 1 77 ? -3.916 -7.68 -18.859 1 87.5 77 SER A N 1
ATOM 600 C CA . SER A 1 77 ? -4.148 -7.219 -20.219 1 87.5 77 SER A CA 1
ATOM 601 C C . SER A 1 77 ? -4.375 -8.391 -21.172 1 87.5 77 SER A C 1
ATOM 603 O O . SER A 1 77 ? -5.199 -8.305 -22.078 1 87.5 77 SER A O 1
ATOM 605 N N . LYS A 1 78 ? -3.738 -9.492 -20.969 1 88.38 78 LYS A N 1
ATOM 606 C CA . LYS A 1 78 ? -3.861 -10.688 -21.797 1 88.38 78 LYS A CA 1
ATOM 607 C C . LYS A 1 78 ? -4.758 -11.727 -21.125 1 88.38 78 LYS A C 1
ATOM 609 O O . LYS A 1 78 ? -5.469 -12.469 -21.812 1 88.38 78 LYS A O 1
ATOM 614 N N . TYR A 1 79 ? -4.68 -11.695 -19.844 1 91.12 79 TYR A N 1
ATOM 615 C CA . TYR A 1 79 ? -5.441 -12.656 -19.062 1 91.12 79 TYR A CA 1
ATOM 616 C C . TYR A 1 79 ? -6.332 -11.953 -18.047 1 91.12 79 TYR A C 1
ATOM 618 O O . TYR A 1 79 ? -6 -11.883 -16.859 1 91.12 79 TYR A O 1
ATOM 626 N N . PRO A 1 80 ? -7.488 -11.539 -18.406 1 90.25 80 PRO A N 1
ATOM 627 C CA . PRO A 1 80 ? -8.328 -10.641 -17.609 1 90.25 80 PRO A CA 1
ATOM 628 C C . PRO A 1 80 ? -8.805 -11.266 -16.297 1 90.25 80 PRO A C 1
ATOM 630 O O . PRO A 1 80 ? -9.227 -10.555 -15.391 1 90.25 80 PRO A O 1
ATOM 633 N N . SER A 1 81 ? -8.711 -12.539 -16.141 1 88.81 81 SER A N 1
ATOM 634 C CA . SER A 1 81 ? -9.18 -13.203 -14.93 1 88.81 81 SER A CA 1
ATOM 635 C C . SER A 1 81 ? -8.156 -13.102 -13.805 1 88.81 81 SER A C 1
ATOM 637 O O . SER A 1 81 ? -8.453 -13.398 -12.648 1 88.81 81 SER A O 1
ATOM 639 N N . THR A 1 82 ? -6.965 -12.695 -14.164 1 91.94 82 THR A N 1
ATOM 640 C CA . THR A 1 82 ? -5.934 -12.539 -13.141 1 91.94 82 THR A CA 1
ATOM 641 C C . THR A 1 82 ? -6.324 -11.461 -12.141 1 91.94 82 THR A C 1
ATOM 643 O O . THR A 1 82 ? -6.754 -10.367 -12.531 1 91.94 82 THR A O 1
ATOM 646 N N . ARG A 1 83 ? -6.199 -11.781 -10.852 1 92.94 83 ARG A N 1
ATOM 647 C CA . ARG A 1 83 ? -6.586 -10.781 -9.859 1 92.94 83 ARG A CA 1
ATOM 648 C C . ARG A 1 83 ? -5.746 -10.906 -8.594 1 92.94 83 ARG A C 1
ATOM 650 O O . ARG A 1 83 ? -5.27 -11.992 -8.266 1 92.94 83 ARG A O 1
ATOM 657 N N . LEU A 1 84 ? -5.641 -9.773 -7.902 1 94.69 84 LEU A N 1
ATOM 658 C CA . LEU A 1 84 ? -4.91 -9.664 -6.645 1 94.69 84 LEU A CA 1
ATOM 659 C C . LEU A 1 84 ? -5.871 -9.625 -5.461 1 94.69 84 LEU A C 1
ATOM 661 O O . LEU A 1 84 ? -6.883 -8.922 -5.492 1 94.69 84 LEU A O 1
ATOM 665 N N . VAL A 1 85 ? -5.578 -10.469 -4.488 1 91.88 85 VAL A N 1
ATOM 666 C CA . VAL A 1 85 ? -6.301 -10.445 -3.223 1 91.88 85 VAL A CA 1
ATOM 667 C C . VAL A 1 85 ? -5.312 -10.352 -2.062 1 91.88 85 VAL A C 1
ATOM 669 O O . VAL A 1 85 ? -4.246 -10.969 -2.098 1 91.88 85 VAL A O 1
ATOM 672 N N . VAL A 1 86 ? -5.695 -9.492 -1.104 1 92.12 86 VAL A N 1
ATOM 673 C CA . VAL A 1 86 ? -4.801 -9.312 0.035 1 92.12 86 VAL A CA 1
ATOM 674 C C . VAL A 1 86 ? -5.465 -9.844 1.302 1 92.12 86 VAL A C 1
ATOM 676 O O . VAL A 1 86 ? -6.691 -9.82 1.424 1 92.12 86 VAL A O 1
ATOM 679 N N . GLU A 1 87 ? -4.609 -10.344 2.236 1 88.31 87 GLU A N 1
ATOM 680 C CA . GLU A 1 87 ? -5.004 -10.914 3.52 1 88.31 87 GLU A CA 1
ATOM 681 C C . GLU A 1 87 ? -6.059 -12 3.342 1 88.31 87 GLU A C 1
ATOM 683 O O . GLU A 1 87 ? -7.188 -11.859 3.82 1 88.31 87 GLU A O 1
ATOM 688 N N . VAL A 1 88 ? -5.664 -13.07 2.846 1 85.56 88 VAL A N 1
ATOM 689 C CA . VAL A 1 88 ? -6.539 -14.195 2.535 1 85.56 88 VAL A CA 1
ATOM 690 C C . VAL A 1 88 ? -6.391 -15.273 3.607 1 85.56 88 VAL A C 1
ATOM 692 O O . VAL A 1 88 ? -5.277 -15.664 3.957 1 85.56 88 VAL A O 1
ATOM 695 N N . ASP A 1 89 ? -7.574 -15.617 4.062 1 80.62 89 ASP A N 1
ATOM 696 C CA . ASP A 1 89 ? -7.566 -16.75 4.977 1 80.62 89 ASP A CA 1
ATOM 697 C C . ASP A 1 89 ? -7.238 -18.047 4.242 1 80.62 89 ASP A C 1
ATOM 699 O O . ASP A 1 89 ? -7.898 -18.406 3.26 1 80.62 89 ASP A O 1
ATOM 703 N N . PHE A 1 90 ? -6.141 -18.578 4.559 1 74.12 90 PHE A N 1
ATOM 704 C CA . PHE A 1 90 ? -5.703 -19.828 3.926 1 74.12 90 PHE A CA 1
ATOM 705 C C . PHE A 1 90 ? -5.949 -21.016 4.844 1 74.12 90 PHE A C 1
ATOM 707 O O . PHE A 1 90 ? -5.328 -21.125 5.906 1 74.12 90 PHE A O 1
ATOM 714 N N . ASP A 1 91 ? -7.246 -21.578 4.883 1 65.25 91 ASP A N 1
ATOM 715 C CA . ASP A 1 91 ? -7.648 -22.672 5.758 1 65.25 91 ASP A CA 1
ATOM 716 C C . ASP A 1 91 ? -7.297 -24.016 5.141 1 65.25 91 ASP A C 1
ATOM 718 O O . ASP A 1 91 ? -7.676 -24.312 4.004 1 65.25 91 ASP A O 1
ATOM 722 N N . GLY A 1 92 ? -6.188 -24.641 5.5 1 58.47 92 GLY A N 1
ATOM 723 C CA . GLY A 1 92 ? -5.961 -26.047 5.188 1 58.47 92 GLY A CA 1
ATOM 724 C C . GLY A 1 92 ? -5.582 -26.875 6.398 1 58.47 92 GLY A C 1
ATOM 725 O O . GLY A 1 92 ? -5.531 -26.359 7.516 1 58.47 92 GLY A O 1
ATOM 726 N N . SER A 1 93 ? -5.672 -28.156 6.266 1 52.31 93 SER A N 1
ATOM 727 C CA . SER A 1 93 ? -5.398 -29.141 7.301 1 52.31 93 SER A CA 1
ATOM 728 C C . SER A 1 93 ? -4.082 -28.859 8.008 1 52.31 93 SER A C 1
ATOM 730 O O . SER A 1 93 ? -3.939 -29.141 9.203 1 52.31 93 SER A O 1
ATOM 732 N N . ARG A 1 94 ? -3.109 -28.391 7.387 1 50.38 94 ARG A N 1
ATOM 733 C CA . ARG A 1 94 ? -1.772 -28.281 7.965 1 50.38 94 ARG A CA 1
ATOM 734 C C . ARG A 1 94 ? -1.271 -26.844 7.934 1 50.38 94 ARG A C 1
ATOM 736 O O . ARG A 1 94 ? -0.229 -26.531 8.516 1 50.38 94 ARG A O 1
ATOM 743 N N . GLY A 1 95 ? -1.851 -26.031 7.262 1 55.03 95 GLY A N 1
ATOM 744 C CA . GLY A 1 95 ? -1.403 -24.641 7.172 1 55.03 95 GLY A CA 1
ATOM 745 C C . GLY A 1 95 ? -2.521 -23.641 7.375 1 55.03 95 GLY A C 1
ATOM 746 O O . GLY A 1 95 ? -3.492 -23.625 6.617 1 55.03 95 GLY A O 1
ATOM 747 N N . TYR A 1 96 ? -2.588 -23.188 8.797 1 59.44 96 TYR A N 1
ATOM 748 C CA . TYR A 1 96 ? -3.533 -22.172 9.242 1 59.44 96 TYR A CA 1
ATOM 749 C C . TYR A 1 96 ? -2.854 -20.812 9.367 1 59.44 96 TYR A C 1
ATOM 751 O O . TYR A 1 96 ? -1.678 -20.734 9.727 1 59.44 96 TYR A O 1
ATOM 759 N N . GLY A 1 97 ? -3.412 -19.938 8.469 1 72 97 GLY A N 1
ATOM 760 C CA . GLY A 1 97 ? -3.029 -18.562 8.734 1 72 97 GLY A CA 1
ATOM 761 C C . GLY A 1 97 ? -3.396 -17.625 7.609 1 72 97 GLY A C 1
ATOM 762 O O . GLY A 1 97 ? -4.047 -18.016 6.641 1 72 97 GLY A O 1
ATOM 763 N N . LEU A 1 98 ? -3.064 -16.438 7.855 1 76.81 98 LEU A N 1
ATOM 764 C CA . LEU A 1 98 ? -3.365 -15.352 6.934 1 76.81 98 LEU A CA 1
ATOM 765 C C . LEU A 1 98 ? -2.234 -15.164 5.93 1 76.81 98 LEU A C 1
ATOM 767 O O . LEU A 1 98 ? -1.062 -15.133 6.305 1 76.81 98 LEU A O 1
ATOM 771 N N . LEU A 1 99 ? -2.537 -15.398 4.605 1 86.19 99 LEU A N 1
ATOM 772 C CA . LEU A 1 99 ? -1.616 -15 3.547 1 86.19 99 LEU A CA 1
ATOM 773 C C . LEU A 1 99 ? -1.722 -13.508 3.271 1 86.19 99 LEU A C 1
ATOM 775 O O . LEU A 1 99 ? -2.824 -12.961 3.188 1 86.19 99 LEU A O 1
ATOM 779 N N . ASP A 1 100 ? -0.57 -12.938 3.129 1 89.5 100 ASP A N 1
ATOM 780 C CA . ASP A 1 100 ? -0.564 -11.492 2.904 1 89.5 100 ASP A CA 1
ATOM 781 C C . ASP A 1 100 ? -1.149 -11.148 1.536 1 89.5 100 ASP A C 1
ATOM 783 O O . ASP A 1 100 ? -1.909 -10.188 1.405 1 89.5 100 ASP A O 1
ATOM 787 N N . TYR A 1 101 ? -0.716 -11.922 0.494 1 92 101 TYR A N 1
ATOM 788 C CA . TYR A 1 101 ? -1.206 -11.727 -0.865 1 92 101 TYR A CA 1
ATOM 789 C C . TYR A 1 101 ? -1.48 -13.062 -1.546 1 92 101 TYR A C 1
ATOM 791 O O . TYR A 1 101 ? -0.759 -14.039 -1.324 1 92 101 TYR A O 1
ATOM 799 N N . VAL A 1 102 ? -2.471 -13.031 -2.377 1 90.88 102 VAL A N 1
ATOM 800 C CA . VAL A 1 102 ? -2.674 -14.117 -3.33 1 90.88 102 VAL A CA 1
ATOM 801 C C . VAL A 1 102 ? -2.998 -13.539 -4.707 1 90.88 102 VAL A C 1
ATOM 803 O O . VAL A 1 102 ? -3.797 -12.609 -4.824 1 90.88 102 VAL A O 1
ATOM 806 N N . ILE A 1 103 ? -2.32 -14 -5.672 1 92.56 103 ILE A N 1
ATOM 807 C CA . ILE A 1 103 ? -2.691 -13.703 -7.051 1 92.56 103 ILE A CA 1
ATOM 808 C C . ILE A 1 103 ? -3.365 -14.922 -7.676 1 92.56 103 ILE A C 1
ATOM 810 O O . ILE A 1 103 ? -2.77 -16 -7.75 1 92.56 103 ILE A O 1
ATOM 814 N N . TYR A 1 104 ? -4.504 -14.68 -8.109 1 87.69 104 TYR A N 1
ATOM 815 C CA . TYR A 1 104 ? -5.262 -15.75 -8.742 1 87.69 104 TYR A CA 1
ATOM 816 C C . TYR A 1 104 ? -5.203 -15.633 -10.266 1 87.69 104 TYR A C 1
ATOM 818 O O . TYR A 1 104 ? -5.363 -14.539 -10.812 1 87.69 104 TYR A O 1
ATOM 826 N N . CYS A 1 105 ? -4.887 -16.672 -10.773 1 84.62 105 CYS A N 1
ATOM 827 C CA . CYS A 1 105 ? -5.078 -16.875 -12.211 1 84.62 105 CYS A CA 1
ATOM 828 C C . CYS A 1 105 ? -6.035 -18.031 -12.469 1 84.62 105 CYS A C 1
ATOM 830 O O . CYS A 1 105 ? -5.605 -19.188 -12.609 1 84.62 105 CYS A O 1
ATOM 832 N N . ARG A 1 106 ? -7.254 -17.672 -12.484 1 76.81 106 ARG A N 1
ATOM 833 C CA . ARG A 1 106 ? -8.281 -18.719 -12.531 1 76.81 106 ARG A CA 1
ATOM 834 C C . ARG A 1 106 ? -8.156 -19.672 -11.352 1 76.81 106 ARG A C 1
ATOM 836 O O . ARG A 1 106 ? -8.203 -19.25 -10.195 1 76.81 106 ARG A O 1
ATOM 843 N N . ASP A 1 107 ? -7.699 -20.938 -11.656 1 67.81 107 ASP A N 1
ATOM 844 C CA . ASP A 1 107 ? -7.68 -21.938 -10.594 1 67.81 107 ASP A CA 1
ATOM 845 C C . ASP A 1 107 ? -6.289 -22.047 -9.977 1 67.81 107 ASP A C 1
ATOM 847 O O . ASP A 1 107 ? -6.082 -22.844 -9.047 1 67.81 107 ASP A O 1
ATOM 851 N N . LEU A 1 108 ? -5.414 -21.297 -10.516 1 69 108 LEU A N 1
ATOM 852 C CA . LEU A 1 108 ? -4.066 -21.312 -9.961 1 69 108 LEU A CA 1
ATOM 853 C C . LEU A 1 108 ? -3.799 -20.062 -9.133 1 69 108 LEU A C 1
ATOM 855 O O . LEU A 1 108 ? -4.414 -19.016 -9.375 1 69 108 LEU A O 1
ATOM 859 N N . ALA A 1 109 ? -3.045 -20.328 -8.047 1 74.31 109 ALA A N 1
ATOM 860 C CA . ALA A 1 109 ? -2.75 -19.188 -7.164 1 74.31 109 ALA A CA 1
ATOM 861 C C . ALA A 1 109 ? -1.258 -19.109 -6.863 1 74.31 109 ALA A C 1
ATOM 863 O O . ALA A 1 109 ? -0.58 -20.125 -6.75 1 74.31 109 ALA A O 1
ATOM 864 N N . ILE A 1 110 ? -0.715 -17.953 -6.988 1 78.56 110 ILE A N 1
ATOM 865 C CA . ILE A 1 110 ? 0.586 -17.625 -6.414 1 78.56 110 ILE A CA 1
ATOM 866 C C . ILE A 1 110 ? 0.404 -17.062 -5.004 1 78.56 110 ILE A C 1
ATOM 868 O O . ILE A 1 110 ? -0.368 -16.125 -4.801 1 78.56 110 ILE A O 1
ATOM 872 N N . LEU A 1 111 ? 1.139 -17.609 -4.148 1 80.38 111 LEU A N 1
ATOM 873 C CA . LEU A 1 111 ? 1.039 -17.219 -2.748 1 80.38 111 LEU A CA 1
ATOM 874 C C . LEU A 1 111 ? 2.197 -16.312 -2.354 1 80.38 111 LEU A C 1
ATOM 876 O O . LEU A 1 111 ? 3.352 -16.594 -2.689 1 80.38 111 LEU A O 1
ATOM 880 N N . ILE A 1 112 ? 1.895 -15.242 -1.782 1 83 112 ILE A N 1
ATOM 881 C CA . ILE A 1 112 ? 2.922 -14.297 -1.373 1 83 112 ILE A CA 1
ATOM 882 C C . ILE A 1 112 ? 2.797 -14.008 0.122 1 83 112 ILE A C 1
ATOM 884 O O . ILE A 1 112 ? 1.704 -13.727 0.618 1 83 112 ILE A O 1
ATOM 888 N N . SER A 1 113 ? 3.922 -14.102 0.803 1 81.62 113 SER A N 1
ATOM 889 C CA . SER A 1 113 ? 3.969 -13.812 2.232 1 81.62 113 SER A CA 1
ATOM 890 C C . SER A 1 113 ? 5 -12.734 2.547 1 81.62 113 SER A C 1
ATOM 892 O O . SER A 1 113 ? 6.078 -12.711 1.951 1 81.62 113 SER A O 1
ATOM 894 N N . GLU A 1 114 ? 4.551 -11.875 3.34 1 83.19 114 GLU A N 1
ATOM 895 C CA . GLU A 1 114 ? 5.457 -10.883 3.902 1 83.19 114 GLU A CA 1
ATOM 896 C C . GLU A 1 114 ? 6.215 -11.438 5.105 1 83.19 114 GLU A C 1
ATOM 898 O O . GLU A 1 114 ? 5.641 -12.164 5.922 1 83.19 114 GLU A O 1
ATOM 903 N N . ALA A 1 115 ? 7.488 -11.18 5.141 1 80.75 115 ALA A N 1
ATOM 904 C CA . ALA A 1 115 ? 8.336 -11.555 6.27 1 80.75 115 ALA A CA 1
ATOM 905 C C . ALA A 1 115 ? 8.914 -10.32 6.957 1 80.75 115 ALA A C 1
ATOM 907 O O . ALA A 1 115 ? 9.023 -9.258 6.34 1 80.75 115 ALA A O 1
ATOM 908 N N . LYS A 1 116 ? 9.078 -10.461 8.242 1 79.75 116 LYS A N 1
ATOM 909 C CA . LYS A 1 116 ? 9.781 -9.398 8.961 1 79.75 116 LYS A CA 1
ATOM 910 C C . LYS A 1 116 ? 11.227 -9.281 8.5 1 79.75 116 LYS A C 1
ATOM 912 O O . LYS A 1 116 ? 11.828 -10.273 8.078 1 79.75 116 LYS A O 1
ATOM 917 N N . MET A 1 117 ? 11.664 -8.086 8.773 1 74.25 117 MET A N 1
ATOM 918 C CA . MET A 1 117 ? 13.062 -7.836 8.414 1 74.25 117 MET A CA 1
ATOM 919 C C . MET A 1 117 ? 13.992 -8.773 9.172 1 74.25 117 MET A C 1
ATOM 921 O O . MET A 1 117 ? 13.852 -8.938 10.391 1 74.25 117 MET A O 1
ATOM 925 N N . PHE A 1 118 ? 14.883 -9.547 8.609 1 76.12 118 PHE A N 1
ATOM 926 C CA . PHE A 1 118 ? 15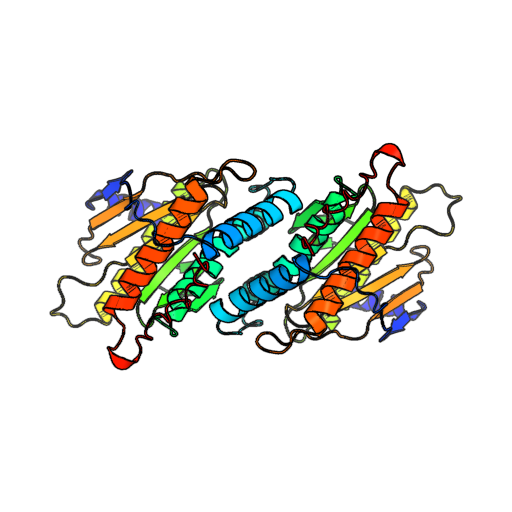.898 -10.461 9.125 1 76.12 118 PHE A CA 1
ATOM 927 C C . PHE A 1 118 ? 15.273 -11.805 9.5 1 76.12 118 PHE A C 1
ATOM 929 O O . PHE A 1 118 ? 15.859 -12.57 10.266 1 76.12 118 PHE A O 1
ATOM 936 N N . GLU A 1 119 ? 14.047 -11.922 9.188 1 87.19 119 GLU A N 1
ATOM 937 C CA . GLU A 1 119 ? 13.383 -13.195 9.453 1 87.19 119 GLU A CA 1
ATOM 938 C C . GLU A 1 119 ? 12.891 -13.836 8.164 1 87.19 119 GLU A C 1
ATOM 940 O O . GLU A 1 119 ? 11.805 -14.43 8.133 1 87.19 119 GLU A O 1
ATOM 945 N N . ILE A 1 120 ? 13.672 -13.594 7.152 1 88.75 120 ILE A N 1
ATOM 946 C CA . ILE A 1 120 ? 13.242 -14.086 5.848 1 88.75 120 ILE A CA 1
ATOM 947 C C . ILE A 1 120 ? 13.156 -15.609 5.871 1 88.75 120 ILE A C 1
ATOM 949 O O . ILE A 1 120 ? 12.297 -16.203 5.223 1 88.75 120 ILE A O 1
ATOM 953 N N . GLN A 1 121 ? 14.031 -16.266 6.668 1 88.75 121 GLN A N 1
ATOM 954 C CA . GLN A 1 121 ? 14.023 -17.734 6.742 1 88.75 121 GLN A CA 1
ATOM 955 C C . GLN A 1 121 ? 12.742 -18.234 7.398 1 88.75 121 GLN A C 1
ATOM 957 O O . GLN A 1 121 ? 12.203 -19.266 7 1 88.75 121 GLN A O 1
ATOM 962 N N . LYS A 1 122 ? 12.352 -17.516 8.398 1 87.62 122 LYS A N 1
ATOM 963 C CA . LYS A 1 122 ? 11.062 -17.859 9 1 87.62 122 LYS A CA 1
ATOM 964 C C . LYS A 1 122 ? 9.93 -17.703 7.996 1 87.62 122 LYS A C 1
ATOM 966 O O . LYS A 1 122 ? 8.992 -18.5 7.973 1 87.62 122 LYS A O 1
ATOM 971 N N . GLY A 1 123 ? 10.031 -16.656 7.219 1 89.25 123 GLY A N 1
ATOM 972 C CA . GLY A 1 123 ? 9.055 -16.453 6.156 1 89.25 123 GLY A CA 1
ATOM 973 C C . GLY A 1 123 ? 9.047 -17.594 5.145 1 89.25 123 GLY A C 1
ATOM 974 O O . GLY A 1 123 ? 7.977 -18.016 4.703 1 89.25 123 GLY A O 1
ATOM 975 N N . ILE A 1 124 ? 10.188 -18.094 4.844 1 89.88 124 ILE A N 1
ATOM 976 C CA . ILE A 1 124 ? 10.312 -19.188 3.891 1 89.88 124 ILE A CA 1
ATOM 977 C C . ILE A 1 124 ? 9.695 -20.453 4.477 1 89.88 124 ILE A C 1
ATOM 979 O O . ILE A 1 124 ? 8.961 -21.172 3.789 1 89.88 124 ILE A O 1
ATOM 983 N N . ALA A 1 125 ? 9.969 -20.656 5.684 1 87.62 125 ALA A N 1
ATOM 984 C CA . ALA A 1 125 ? 9.383 -21.828 6.34 1 87.62 125 ALA A CA 1
ATOM 985 C C . ALA A 1 125 ? 7.859 -21.766 6.316 1 87.62 125 ALA A C 1
ATOM 987 O O . ALA A 1 125 ? 7.188 -22.75 6.039 1 87.62 125 ALA A O 1
ATOM 988 N N . GLN A 1 126 ? 7.367 -20.641 6.598 1 85 126 GLN A N 1
ATOM 989 C CA . GLN A 1 126 ? 5.922 -20.453 6.641 1 85 126 GLN A CA 1
ATOM 990 C C . GLN A 1 126 ? 5.301 -20.656 5.266 1 85 126 GLN A C 1
ATOM 992 O O . GLN A 1 126 ? 4.266 -21.312 5.137 1 85 126 GLN A O 1
ATOM 997 N N . ILE A 1 127 ? 5.922 -20.125 4.238 1 89.62 127 ILE A N 1
ATOM 998 C CA . ILE A 1 127 ? 5.352 -20.219 2.9 1 89.62 127 ILE A CA 1
ATOM 999 C C . ILE A 1 127 ? 5.434 -21.672 2.404 1 89.62 127 ILE A C 1
ATOM 1001 O O . ILE A 1 127 ? 4.57 -22.125 1.648 1 89.62 127 ILE A O 1
ATOM 1005 N N . LEU A 1 128 ? 6.398 -22.406 2.814 1 88.5 128 LEU A N 1
ATOM 1006 C CA . LEU A 1 128 ? 6.531 -23.797 2.416 1 88.5 128 LEU A CA 1
ATOM 1007 C C . LEU A 1 128 ? 5.367 -24.625 2.951 1 88.5 128 LEU A C 1
ATOM 1009 O O . LEU A 1 128 ? 4.848 -25.5 2.252 1 88.5 128 LEU A O 1
ATOM 1013 N N . VAL A 1 129 ? 4.984 -24.344 4.141 1 85 129 VAL A N 1
ATOM 1014 C CA . VAL A 1 129 ? 3.838 -25.047 4.719 1 85 129 VAL A CA 1
ATOM 1015 C C . VAL A 1 129 ? 2.578 -24.703 3.922 1 85 129 VAL A C 1
ATOM 1017 O O . VAL A 1 129 ? 1.769 -25.594 3.629 1 85 129 VAL A O 1
ATOM 1020 N N . GLN A 1 130 ? 2.486 -23.453 3.594 1 86.75 130 GLN A N 1
ATOM 1021 C CA . GLN A 1 130 ? 1.325 -23.016 2.834 1 86.75 130 GLN A CA 1
ATOM 1022 C C . GLN A 1 130 ? 1.312 -23.625 1.436 1 86.75 130 GLN A C 1
ATOM 1024 O O . GLN A 1 130 ? 0.255 -24 0.929 1 86.75 130 GLN A O 1
ATOM 1029 N N . LEU A 1 131 ? 2.471 -23.75 0.833 1 88.44 131 LEU A N 1
ATOM 1030 C CA . LEU A 1 131 ? 2.592 -24.375 -0.478 1 88.44 131 LEU A CA 1
ATOM 1031 C C . LEU A 1 131 ? 2.225 -25.859 -0.409 1 88.44 131 LEU A C 1
ATOM 1033 O O . LEU A 1 131 ? 1.577 -26.375 -1.317 1 88.44 131 LEU A O 1
ATOM 1037 N N . HIS A 1 132 ? 2.605 -26.453 0.615 1 86.81 132 HIS A N 1
ATOM 1038 C CA . HIS A 1 132 ? 2.246 -27.859 0.798 1 86.81 132 HIS A CA 1
ATOM 1039 C C . HIS A 1 132 ? 0.733 -28.031 0.875 1 86.81 132 HIS A C 1
ATOM 1041 O O . HIS A 1 132 ? 0.173 -28.922 0.227 1 86.81 132 HIS A O 1
ATOM 1047 N N . THR A 1 133 ? 0.161 -27.25 1.674 1 84.94 133 THR A N 1
ATOM 1048 C CA . THR A 1 133 ? -1.29 -27.281 1.823 1 84.94 133 THR A CA 1
ATOM 1049 C C . THR A 1 133 ? -1.978 -27.031 0.484 1 84.94 133 THR A C 1
ATOM 1051 O O . THR A 1 133 ? -2.951 -27.703 0.145 1 84.94 133 THR A O 1
ATOM 1054 N N . ALA A 1 134 ? -1.478 -26.062 -0.237 1 85.5 134 ALA A N 1
ATOM 1055 C CA . ALA A 1 134 ? -2.021 -25.766 -1.56 1 85.5 134 ALA A CA 1
ATOM 1056 C C . ALA A 1 134 ? -1.887 -26.969 -2.492 1 85.5 134 ALA A C 1
ATOM 1058 O O . ALA A 1 134 ? -2.799 -27.266 -3.268 1 85.5 134 ALA A O 1
ATOM 1059 N N . ALA A 1 135 ? -0.782 -27.625 -2.443 1 86 135 ALA A N 1
ATOM 1060 C CA . ALA A 1 135 ? -0.541 -28.812 -3.262 1 86 135 ALA A CA 1
ATOM 1061 C C . ALA A 1 135 ? -1.505 -29.938 -2.895 1 86 135 ALA A C 1
ATOM 1063 O O . ALA A 1 135 ? -1.991 -30.656 -3.77 1 86 135 ALA A O 1
ATOM 1064 N N . GLU A 1 136 ? -1.76 -30.016 -1.622 1 85.44 136 GLU A N 1
ATOM 1065 C CA . GLU A 1 136 ? -2.705 -31.016 -1.162 1 85.44 136 GLU A CA 1
ATOM 1066 C C . GLU A 1 136 ? -4.109 -30.75 -1.696 1 85.44 136 GLU A C 1
ATOM 1068 O O . GLU A 1 136 ? -4.793 -31.656 -2.156 1 85.44 136 GLU A O 1
ATOM 1073 N N . LYS A 1 137 ? -4.457 -29.594 -1.59 1 83.38 137 LYS A N 1
ATOM 1074 C CA . LYS A 1 137 ? -5.773 -29.188 -2.072 1 83.38 137 LYS A CA 1
ATOM 1075 C C . LYS A 1 137 ? -5.898 -29.406 -3.578 1 83.38 137 LYS A C 1
ATOM 1077 O O . LYS A 1 137 ? -6.938 -29.875 -4.062 1 83.38 137 LYS A O 1
ATOM 1082 N N . ARG A 1 138 ? -4.855 -29.094 -4.234 1 83.12 138 ARG A N 1
ATOM 1083 C CA . ARG A 1 138 ? -4.848 -29.281 -5.68 1 83.12 138 ARG A CA 1
ATOM 1084 C C . ARG A 1 138 ? -4.957 -30.766 -6.043 1 83.12 138 ARG A C 1
ATOM 1086 O O . ARG A 1 138 ? -5.684 -31.125 -6.973 1 83.12 138 ARG A O 1
ATOM 1093 N N . LYS A 1 139 ? -4.254 -31.531 -5.395 1 84 139 LYS A N 1
ATOM 1094 C CA . LYS A 1 139 ? -4.289 -32.969 -5.645 1 84 139 LYS A CA 1
ATOM 1095 C C . LYS A 1 139 ? -5.711 -33.5 -5.508 1 84 139 LYS A C 1
ATOM 1097 O O . LYS A 1 139 ? -6.133 -34.344 -6.297 1 84 139 LYS A O 1
ATOM 1102 N N . ARG A 1 140 ? -6.402 -33.031 -4.547 1 83.88 140 ARG A N 1
ATOM 1103 C CA . ARG A 1 140 ? -7.766 -33.5 -4.297 1 83.88 140 ARG A CA 1
ATOM 1104 C C . ARG A 1 140 ? -8.688 -33.125 -5.449 1 83.88 140 ARG A C 1
ATOM 1106 O O . ARG A 1 140 ? -9.695 -33.781 -5.691 1 83.88 140 ARG A O 1
ATOM 1113 N N . LYS A 1 141 ? -8.375 -32.094 -6.102 1 79.19 141 LYS A N 1
ATOM 1114 C CA . LYS A 1 141 ? -9.219 -31.594 -7.184 1 79.19 141 LYS A CA 1
ATOM 1115 C C . LYS A 1 141 ? -8.836 -32.25 -8.516 1 79.19 141 LYS A C 1
ATOM 1117 O O . LYS A 1 141 ? -9.609 -32.188 -9.477 1 79.19 141 LYS A O 1
ATOM 1122 N N . LEU A 1 142 ? -7.672 -32.688 -8.57 1 77.56 142 LEU A N 1
ATOM 1123 C CA . LEU A 1 142 ? -7.164 -33.25 -9.82 1 77.56 142 LEU A CA 1
ATOM 1124 C C . LEU A 1 142 ? -7.523 -34.719 -9.945 1 77.56 142 LEU A C 1
ATOM 1126 O O . LEU A 1 142 ? -7.684 -35.406 -8.93 1 77.56 142 LEU A O 1
ATOM 1130 N N . ASP A 1 143 ? -7.703 -35.062 -11.156 1 76.06 143 ASP A N 1
ATOM 1131 C CA . ASP A 1 143 ? -7.883 -36.5 -11.445 1 76.06 143 ASP A CA 1
ATOM 1132 C C . ASP A 1 143 ? -6.68 -37.312 -10.977 1 76.06 143 ASP A C 1
ATOM 1134 O O . ASP A 1 143 ? -5.535 -36.844 -11.078 1 76.06 143 ASP A O 1
ATOM 1138 N N . GLU A 1 144 ? -6.957 -38.438 -10.492 1 72.56 144 GLU A N 1
ATOM 1139 C CA . GLU A 1 144 ? -5.938 -39.344 -9.945 1 72.56 144 GLU A CA 1
ATOM 1140 C C . GLU A 1 144 ? -4.879 -39.656 -11 1 72.56 144 GLU A C 1
ATOM 1142 O O . GLU A 1 144 ? -3.744 -40 -10.656 1 72.56 144 GLU A O 1
ATOM 1147 N N . SER A 1 145 ? -5.18 -39.438 -12.172 1 76.19 145 SER A N 1
ATOM 1148 C CA . SER A 1 145 ? -4.277 -39.812 -13.258 1 76.19 145 SER A CA 1
ATOM 1149 C C . SER A 1 145 ? -3.219 -38.75 -13.484 1 76.19 145 SER A C 1
ATOM 1151 O O . SER A 1 145 ? -2.201 -39 -14.133 1 76.19 145 SER A O 1
ATOM 1153 N N . ILE A 1 146 ? -3.477 -37.656 -12.93 1 73.44 146 ILE A N 1
ATOM 1154 C CA . ILE A 1 146 ? -2.525 -36.594 -13.133 1 73.44 146 ILE A CA 1
ATOM 1155 C C . ILE A 1 146 ? -1.32 -36.781 -12.219 1 73.44 146 ILE A C 1
ATOM 1157 O O . ILE A 1 146 ? -1.459 -36.75 -10.992 1 73.44 146 ILE A O 1
ATOM 1161 N N . THR A 1 147 ? -0.147 -37 -12.852 1 77 147 THR A N 1
ATOM 1162 C CA . THR A 1 147 ? 1.06 -37.281 -12.078 1 77 147 THR A CA 1
ATOM 1163 C C . THR A 1 147 ? 1.975 -36.062 -12.039 1 77 147 THR A C 1
ATOM 1165 O O . THR A 1 147 ? 2.889 -36 -11.219 1 77 147 THR A O 1
ATOM 1168 N N . ASP A 1 148 ? 1.731 -35.125 -12.906 1 80.88 148 ASP A N 1
ATOM 1169 C CA . ASP A 1 148 ? 2.555 -33.906 -12.969 1 80.88 148 ASP A CA 1
ATOM 1170 C C . ASP A 1 148 ? 1.689 -32.656 -12.938 1 80.88 148 ASP A C 1
ATOM 1172 O O . ASP A 1 148 ? 1.432 -32.062 -13.977 1 80.88 148 ASP A O 1
ATOM 1176 N N . PRO A 1 149 ? 1.278 -32.312 -11.742 1 84.19 149 PRO A N 1
ATOM 1177 C CA . PRO A 1 149 ? 0.431 -31.109 -11.648 1 84.19 149 PRO A CA 1
ATOM 1178 C C . PRO A 1 149 ? 1.189 -29.828 -11.953 1 84.19 149 PRO A C 1
ATOM 1180 O O . PRO A 1 149 ? 2.422 -29.797 -11.906 1 84.19 149 PRO A O 1
ATOM 1183 N N . PRO A 1 150 ? 0.501 -28.781 -12.266 1 82.69 150 PRO A N 1
ATOM 1184 C CA . PRO A 1 150 ? 1.149 -27.484 -12.484 1 82.69 150 PRO A CA 1
ATOM 1185 C C . PRO A 1 150 ? 1.944 -27.016 -11.273 1 82.69 150 PRO A C 1
ATOM 1187 O O . PRO A 1 150 ? 1.568 -27.297 -10.133 1 82.69 150 PRO A O 1
ATOM 1190 N N . ILE A 1 151 ? 2.961 -26.297 -11.555 1 88.06 151 ILE A N 1
ATOM 1191 C CA . ILE A 1 151 ? 3.852 -25.781 -10.523 1 88.06 151 ILE A CA 1
ATOM 1192 C C . ILE A 1 151 ? 3.119 -24.734 -9.695 1 88.06 151 ILE A C 1
ATOM 1194 O O . ILE A 1 151 ? 2.369 -23.906 -10.234 1 88.06 151 ILE A O 1
ATOM 1198 N N . ILE A 1 152 ? 3.346 -24.766 -8.375 1 88.81 152 ILE A N 1
ATOM 1199 C CA . ILE A 1 152 ? 2.859 -23.719 -7.48 1 88.81 152 ILE A CA 1
ATOM 1200 C C . ILE A 1 152 ? 4.023 -22.828 -7.051 1 88.81 152 ILE A C 1
ATOM 1202 O O . ILE A 1 152 ? 5.117 -23.328 -6.762 1 88.81 152 ILE A O 1
ATOM 1206 N N . CYS A 1 153 ? 3.695 -21.562 -6.996 1 92.19 153 CYS A N 1
ATOM 1207 C CA . CYS A 1 153 ? 4.758 -20.609 -6.684 1 92.19 153 CYS A CA 1
ATOM 1208 C C . CYS A 1 153 ? 4.465 -19.875 -5.387 1 92.19 153 CYS A C 1
ATOM 1210 O O . CYS A 1 153 ? 3.326 -19.469 -5.137 1 92.19 153 CYS A O 1
ATOM 1212 N N . GLY A 1 154 ? 5.488 -19.812 -4.586 1 93.94 154 GLY A N 1
ATOM 1213 C CA . GLY A 1 154 ? 5.488 -18.953 -3.412 1 93.94 154 GLY A CA 1
ATOM 1214 C C . GLY A 1 154 ? 6.512 -17.828 -3.492 1 93.94 154 GLY A C 1
ATOM 1215 O O . GLY A 1 154 ? 7.586 -18 -4.066 1 93.94 154 GLY A O 1
ATOM 1216 N N . ILE A 1 155 ? 6.145 -16.719 -2.926 1 95.06 155 ILE A N 1
ATOM 1217 C CA . ILE A 1 155 ? 7.047 -15.57 -2.832 1 95.06 155 ILE A CA 1
ATOM 1218 C C . ILE A 1 155 ? 7.121 -15.094 -1.385 1 95.06 155 ILE A C 1
ATOM 1220 O O . ILE A 1 155 ? 6.102 -15.008 -0.697 1 95.06 155 ILE A O 1
ATOM 1224 N N . VAL A 1 156 ? 8.297 -14.883 -0.926 1 94.38 156 VAL A N 1
ATOM 1225 C CA . VAL A 1 156 ? 8.516 -14.273 0.381 1 94.38 156 VAL A CA 1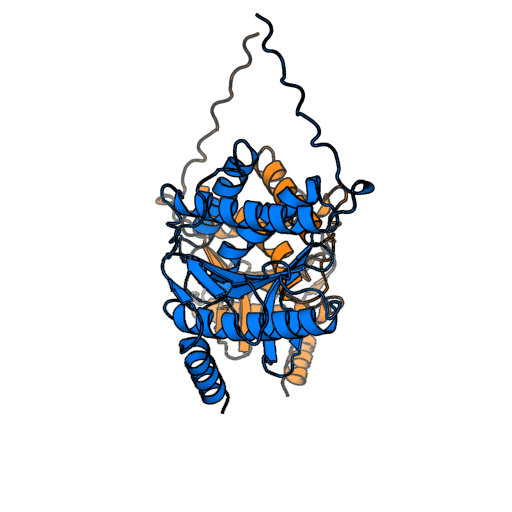
ATOM 1226 C C . VAL A 1 156 ? 9.273 -12.953 0.218 1 94.38 156 VAL A C 1
ATOM 1228 O O . VAL A 1 156 ? 10.234 -12.875 -0.551 1 94.38 156 VAL A O 1
ATOM 1231 N N . SER A 1 157 ? 8.812 -11.875 0.898 1 95.38 157 SER A N 1
ATOM 1232 C CA . SER A 1 157 ? 9.5 -10.594 0.808 1 95.38 157 SER A CA 1
ATOM 1233 C C . SER A 1 157 ? 9.5 -9.875 2.152 1 95.38 157 SER A C 1
ATOM 1235 O O . SER A 1 157 ? 8.531 -9.945 2.906 1 95.38 157 SER A O 1
ATOM 1237 N N . THR A 1 158 ? 10.523 -9.172 2.439 1 94 158 THR A N 1
ATOM 1238 C CA . THR A 1 158 ? 10.617 -8.273 3.584 1 94 158 THR A CA 1
ATOM 1239 C C . THR A 1 158 ? 10.391 -6.828 3.156 1 94 158 THR A C 1
ATOM 1241 O O . THR A 1 158 ? 10.586 -5.902 3.947 1 94 158 THR A O 1
ATOM 1244 N N . GLY A 1 159 ? 10 -6.613 1.964 1 93.5 159 GLY A N 1
ATOM 1245 C CA . GLY A 1 159 ? 9.984 -5.285 1.371 1 93.5 159 GLY A CA 1
ATOM 1246 C C . GLY A 1 159 ? 11.195 -5.008 0.5 1 93.5 159 GLY A C 1
ATOM 1247 O O . GLY A 1 159 ? 11.055 -4.656 -0.673 1 93.5 159 GLY A O 1
ATOM 1248 N N . ASN A 1 160 ? 12.375 -5.305 1.035 1 92.88 160 ASN A N 1
ATOM 1249 C CA . ASN A 1 160 ? 13.609 -5.086 0.284 1 92.88 160 ASN A CA 1
ATOM 1250 C C . ASN A 1 160 ? 14.164 -6.391 -0.269 1 92.88 160 ASN A C 1
ATOM 1252 O O . ASN A 1 160 ? 14.797 -6.402 -1.328 1 92.88 160 ASN A O 1
ATOM 1256 N N . GLU A 1 161 ? 14.008 -7.445 0.457 1 94.75 161 GLU A N 1
ATOM 1257 C CA . GLU A 1 161 ? 14.508 -8.742 0.012 1 94.75 161 GLU A CA 1
ATOM 1258 C C . GLU A 1 161 ? 13.375 -9.625 -0.508 1 94.75 161 GLU A C 1
ATOM 1260 O O . GLU A 1 161 ? 12.289 -9.648 0.07 1 94.75 161 GLU A O 1
ATOM 1265 N N . TRP A 1 162 ? 13.734 -10.391 -1.57 1 95.62 162 TRP A N 1
ATOM 1266 C CA . TRP A 1 162 ? 12.758 -11.25 -2.225 1 95.62 162 TRP A CA 1
ATOM 1267 C C . TRP A 1 162 ? 13.328 -12.648 -2.439 1 95.62 162 TRP A C 1
ATOM 1269 O O . TRP A 1 162 ? 14.484 -12.805 -2.818 1 95.62 162 TRP A O 1
ATOM 1279 N N . ARG A 1 163 ? 12.492 -13.602 -2.162 1 94.88 163 ARG A N 1
ATOM 1280 C CA . ARG A 1 163 ? 12.773 -15 -2.451 1 94.88 163 ARG A CA 1
ATOM 1281 C C . ARG A 1 163 ? 11.609 -15.656 -3.191 1 94.88 163 ARG A C 1
ATOM 1283 O O . ARG A 1 163 ? 10.445 -15.391 -2.883 1 94.88 163 ARG A O 1
ATOM 1290 N N . PHE A 1 164 ? 11.977 -16.484 -4.117 1 95.5 164 PHE A N 1
ATOM 1291 C CA . PHE A 1 164 ? 10.984 -17.203 -4.898 1 95.5 164 PHE A CA 1
ATOM 1292 C C . PHE A 1 164 ? 11.094 -18.703 -4.648 1 95.5 164 PHE A C 1
ATOM 1294 O O . PHE A 1 164 ? 12.195 -19.266 -4.59 1 95.5 164 PHE A O 1
ATOM 1301 N N . ILE A 1 165 ? 9.961 -19.312 -4.52 1 93.56 165 ILE A N 1
ATOM 1302 C CA . ILE A 1 165 ? 9.906 -20.75 -4.277 1 93.56 165 ILE A CA 1
ATOM 1303 C C . ILE A 1 165 ? 9.008 -21.406 -5.32 1 93.56 165 ILE A C 1
ATOM 1305 O O . ILE A 1 165 ? 7.855 -21.016 -5.504 1 93.56 165 ILE A O 1
ATOM 1309 N N . LEU A 1 166 ? 9.555 -22.406 -5.961 1 92.06 166 LEU A N 1
ATOM 1310 C CA . LEU A 1 166 ? 8.781 -23.219 -6.891 1 92.06 166 LEU A CA 1
ATOM 1311 C C . LEU A 1 166 ? 8.547 -24.609 -6.332 1 92.06 166 LEU A C 1
ATOM 1313 O O . LEU A 1 166 ? 9.5 -25.297 -5.934 1 92.06 166 LEU A O 1
ATOM 1317 N N . TRP A 1 167 ? 7.297 -24.922 -6.242 1 90.94 167 TRP A N 1
ATOM 1318 C CA . TRP A 1 167 ? 6.871 -26.25 -5.797 1 90.94 167 TRP A CA 1
ATOM 1319 C C . TRP A 1 167 ? 6.352 -27.078 -6.965 1 90.94 167 TRP A C 1
ATOM 1321 O O . TRP A 1 167 ? 5.324 -26.734 -7.559 1 90.94 167 TRP A O 1
ATOM 1331 N N . SER A 1 168 ? 7.059 -28.172 -7.254 1 89.75 168 SER A N 1
ATOM 1332 C CA . SER A 1 168 ? 6.633 -29.078 -8.32 1 89.75 168 SER A CA 1
ATOM 1333 C C . SER A 1 168 ? 6.402 -30.484 -7.781 1 89.75 168 SER A C 1
ATOM 1335 O O . SER A 1 168 ? 6.996 -30.875 -6.773 1 89.75 168 SER A O 1
ATOM 1337 N N . GLY A 1 169 ? 5.496 -31.203 -8.453 1 88.12 169 GLY A N 1
ATOM 1338 C CA . GLY A 1 169 ? 5.223 -32.594 -8.086 1 88.12 169 GLY A CA 1
ATOM 1339 C C . GLY A 1 169 ? 4.094 -32.719 -7.078 1 88.12 169 GLY A C 1
ATOM 1340 O O . GLY A 1 169 ? 3.387 -31.75 -6.793 1 88.12 169 GLY A O 1
ATOM 1341 N N . LEU A 1 170 ? 3.895 -33.906 -6.605 1 88.06 170 LEU A N 1
ATOM 1342 C CA . LEU A 1 170 ? 2.83 -34.219 -5.66 1 88.06 170 LEU A CA 1
ATOM 1343 C C . LEU A 1 170 ? 3.248 -33.875 -4.234 1 88.06 170 LEU A C 1
ATOM 1345 O O . LEU A 1 170 ? 4.441 -33.781 -3.938 1 88.06 170 LEU A O 1
ATOM 1349 N N . PRO A 1 171 ? 2.273 -33.594 -3.357 1 86.19 171 PRO A N 1
ATOM 1350 C CA . PRO A 1 171 ? 2.59 -33.219 -1.983 1 86.19 171 PRO A CA 1
ATOM 1351 C C . PRO A 1 171 ? 3.445 -34.25 -1.255 1 86.19 171 PRO A C 1
ATOM 1353 O O . PRO A 1 171 ? 4.223 -33.875 -0.366 1 86.19 171 PRO A O 1
ATOM 1356 N N . GLU A 1 172 ? 3.379 -35.5 -1.653 1 84.69 172 GLU A N 1
ATOM 1357 C CA . GLU A 1 172 ? 4.098 -36.594 -0.982 1 84.69 172 GLU A CA 1
ATOM 1358 C C . GLU A 1 172 ? 5.566 -36.625 -1.405 1 84.69 172 GLU A C 1
ATOM 1360 O O . GLU A 1 172 ? 6.426 -37.062 -0.645 1 84.69 172 GLU A O 1
ATOM 1365 N N . ASN A 1 173 ? 5.824 -36.219 -2.592 1 86.38 173 ASN A N 1
ATOM 1366 C CA . ASN A 1 173 ? 7.18 -36.219 -3.133 1 86.38 173 ASN A CA 1
ATOM 1367 C C . ASN A 1 173 ? 7.457 -35 -3.98 1 86.38 173 ASN A C 1
ATOM 1369 O O . ASN A 1 173 ? 7.66 -35.094 -5.191 1 86.38 173 ASN A O 1
ATOM 1373 N N . PRO A 1 174 ? 7.562 -33.844 -3.244 1 88.88 174 PRO A N 1
ATOM 1374 C CA . PRO A 1 174 ? 7.73 -32.625 -4.012 1 88.88 174 PRO A CA 1
ATOM 1375 C C . PRO A 1 174 ? 9.188 -32.344 -4.371 1 88.88 174 PRO A C 1
ATOM 1377 O O . PRO A 1 174 ? 10.102 -32.844 -3.709 1 88.88 174 PRO A O 1
ATOM 1380 N N . THR A 1 175 ? 9.422 -31.672 -5.484 1 90.56 175 THR A N 1
ATOM 1381 C CA . THR A 1 175 ? 10.68 -31 -5.797 1 90.56 175 THR A CA 1
ATOM 1382 C C . THR A 1 175 ? 10.555 -29.5 -5.566 1 90.56 175 THR A C 1
ATOM 1384 O O . THR A 1 175 ? 9.672 -28.844 -6.129 1 90.56 175 THR A O 1
ATOM 1387 N N . ILE A 1 176 ? 11.438 -29 -4.723 1 92.38 176 ILE A N 1
ATOM 1388 C CA . ILE A 1 176 ? 11.328 -27.609 -4.328 1 92.38 176 ILE A CA 1
ATOM 1389 C C . ILE A 1 176 ? 12.578 -26.844 -4.777 1 92.38 176 ILE A C 1
ATOM 1391 O O . ILE A 1 176 ? 13.703 -27.312 -4.566 1 92.38 176 ILE A O 1
ATOM 1395 N N . LYS A 1 177 ? 12.406 -25.703 -5.473 1 92.12 177 LYS A N 1
ATOM 1396 C CA . LYS A 1 177 ? 13.492 -24.781 -5.824 1 92.12 177 LYS A CA 1
ATOM 1397 C C . LYS A 1 177 ? 13.312 -23.438 -5.125 1 92.12 177 LYS A C 1
ATOM 1399 O O . LYS A 1 177 ? 12.234 -22.844 -5.172 1 92.12 177 LYS A O 1
ATOM 1404 N N . ILE A 1 178 ? 14.328 -23.016 -4.445 1 93.19 178 ILE A N 1
ATOM 1405 C CA . ILE A 1 178 ? 14.344 -21.719 -3.787 1 93.19 178 ILE A CA 1
ATOM 1406 C C . ILE A 1 178 ? 15.383 -20.812 -4.453 1 93.19 178 ILE A C 1
ATOM 1408 O O . ILE A 1 178 ? 16.547 -21.188 -4.602 1 93.19 178 ILE A O 1
ATOM 1412 N N . SER A 1 179 ? 14.984 -19.656 -4.82 1 94.38 179 SER A N 1
ATOM 1413 C CA . SER A 1 179 ? 15.875 -18.75 -5.539 1 94.38 179 SER A CA 1
ATOM 1414 C C . SER A 1 179 ? 16.953 -18.188 -4.613 1 94.38 179 SER A C 1
ATOM 1416 O O . SER A 1 179 ? 16.844 -18.281 -3.391 1 94.38 179 SER A O 1
ATOM 1418 N N . LYS A 1 180 ? 17.969 -17.609 -5.266 1 94.75 180 LYS A N 1
ATOM 1419 C CA . LYS A 1 180 ? 18.859 -16.719 -4.527 1 94.75 180 LYS A CA 1
ATOM 1420 C C . LYS A 1 180 ? 18.094 -15.5 -4.004 1 94.75 180 LYS A C 1
ATOM 1422 O O . LYS A 1 180 ? 16.969 -15.242 -4.43 1 94.75 180 LYS A O 1
ATOM 1427 N N . PRO A 1 181 ? 18.703 -14.844 -3.047 1 94.81 181 PRO A N 1
ATOM 1428 C CA . PRO A 1 181 ? 18.062 -13.602 -2.619 1 94.81 181 PRO A CA 1
ATOM 1429 C C . PRO A 1 181 ? 18.188 -12.484 -3.656 1 94.81 181 PRO A C 1
ATOM 1431 O O . PRO A 1 181 ? 19.219 -12.359 -4.316 1 94.81 181 PRO A O 1
ATOM 1434 N N . TYR A 1 182 ? 17.141 -11.789 -3.904 1 94.62 182 TYR A N 1
ATOM 1435 C CA . TYR A 1 182 ? 17.141 -10.539 -4.652 1 94.62 182 TYR A CA 1
ATOM 1436 C C . TYR A 1 182 ? 16.906 -9.352 -3.729 1 94.62 182 TYR A C 1
ATOM 1438 O O . TYR A 1 182 ? 15.828 -9.227 -3.127 1 94.62 182 TYR A O 1
ATOM 1446 N N . VAL A 1 183 ? 17.875 -8.523 -3.619 1 94.19 183 VAL A N 1
ATOM 1447 C CA . VAL A 1 183 ? 17.797 -7.414 -2.674 1 94.19 183 VAL A CA 1
ATOM 1448 C C . VAL A 1 183 ? 17.672 -6.098 -3.434 1 94.19 183 VAL A C 1
ATOM 1450 O O . VAL A 1 183 ? 18.578 -5.695 -4.156 1 94.19 183 VAL A O 1
ATOM 1453 N N . CYS A 1 184 ? 16.516 -5.445 -3.24 1 93.56 184 CYS A N 1
ATOM 1454 C CA . CYS A 1 184 ? 16.25 -4.172 -3.9 1 93.56 184 CYS A CA 1
ATOM 1455 C C . CYS A 1 184 ? 16.875 -3.014 -3.125 1 93.56 184 CYS A C 1
ATOM 1457 O O . CYS A 1 184 ? 16.562 -2.818 -1.946 1 93.56 184 CYS A O 1
ATOM 1459 N N . ALA A 1 185 ? 17.703 -2.254 -3.785 1 90.81 185 ALA A N 1
ATOM 1460 C CA . ALA A 1 185 ? 18.281 -1.038 -3.225 1 90.81 185 ALA A CA 1
ATOM 1461 C C . ALA A 1 185 ? 17.469 0.193 -3.629 1 90.81 185 ALA A C 1
ATOM 1463 O O . ALA A 1 185 ? 17.781 0.836 -4.637 1 90.81 185 ALA A O 1
ATOM 1464 N N . PHE A 1 186 ? 16.562 0.586 -2.795 1 90.44 186 PHE A N 1
ATOM 1465 C CA . PHE A 1 186 ? 15.734 1.747 -3.098 1 90.44 186 PHE A CA 1
ATOM 1466 C C . PHE A 1 186 ? 16.531 3.035 -2.969 1 90.44 186 PHE A C 1
ATOM 1468 O O . PHE A 1 186 ? 17.297 3.207 -2.012 1 90.44 186 PHE A O 1
ATOM 1475 N N . GLY A 1 187 ? 16.406 3.994 -3.916 1 84.25 187 GLY A N 1
ATOM 1476 C CA . GLY A 1 187 ? 17.219 5.195 -3.984 1 84.25 187 GLY A CA 1
ATOM 1477 C C . GLY A 1 187 ? 18.469 5.02 -4.824 1 84.25 187 GLY A C 1
ATOM 1478 O O . GLY A 1 187 ? 19.219 5.973 -5.039 1 84.25 187 GLY A O 1
ATOM 1479 N N . GLY A 1 188 ? 18.719 3.771 -5.32 1 86.56 188 GLY A N 1
ATOM 1480 C CA . GLY A 1 188 ? 19.844 3.477 -6.184 1 86.56 188 GLY A CA 1
ATOM 1481 C C . GLY A 1 188 ? 19.438 3.053 -7.582 1 86.56 188 GLY A C 1
ATOM 1482 O O . GLY A 1 188 ? 18.516 3.621 -8.164 1 86.56 188 GLY A O 1
ATOM 1483 N N . ASP A 1 189 ? 20.125 2.211 -8.242 1 84.12 189 ASP A N 1
ATOM 1484 C CA . ASP A 1 189 ? 19.906 1.838 -9.633 1 84.12 189 ASP A CA 1
ATOM 1485 C C . ASP A 1 189 ? 18.719 0.896 -9.773 1 84.12 189 ASP A C 1
ATOM 1487 O O . ASP A 1 189 ? 18.266 0.607 -10.891 1 84.12 189 ASP A O 1
ATOM 1491 N N . MET A 1 190 ? 18.156 0.421 -8.836 1 90 190 MET A N 1
ATOM 1492 C CA . MET A 1 190 ? 16.922 -0.356 -8.789 1 90 190 MET A CA 1
ATOM 1493 C C . MET A 1 190 ? 17.016 -1.587 -9.688 1 90 190 MET A C 1
ATOM 1495 O O . MET A 1 190 ? 16.016 -2.051 -10.227 1 90 190 MET A O 1
ATOM 1499 N N . ARG A 1 191 ? 18.203 -2.135 -9.984 1 90 191 ARG A N 1
ATOM 1500 C CA . ARG A 1 191 ? 18.422 -3.275 -10.867 1 90 191 ARG A CA 1
ATOM 1501 C C . ARG A 1 191 ? 17.656 -4.5 -10.383 1 90 191 ARG A C 1
ATOM 1503 O O . ARG A 1 191 ? 16.969 -5.156 -11.172 1 90 191 ARG A O 1
ATOM 1510 N N . GLU A 1 192 ? 17.75 -4.754 -9.164 1 93.06 192 GLU A N 1
ATOM 1511 C CA . GLU A 1 192 ? 17.078 -5.934 -8.625 1 93.06 192 GLU A CA 1
ATOM 1512 C C . GLU A 1 192 ? 15.57 -5.777 -8.656 1 93.06 192 GLU A C 1
ATOM 1514 O O . GLU A 1 192 ? 14.844 -6.758 -8.844 1 93.06 192 GLU A O 1
ATOM 1519 N N . ALA A 1 193 ? 15.109 -4.578 -8.461 1 94.81 193 ALA A N 1
ATOM 1520 C CA . ALA A 1 193 ? 13.672 -4.355 -8.555 1 94.81 193 ALA A CA 1
ATOM 1521 C C . ALA A 1 193 ? 13.148 -4.73 -9.945 1 94.81 193 ALA A C 1
ATOM 1523 O O . ALA A 1 193 ? 12.086 -5.344 -10.07 1 94.81 193 ALA A O 1
ATOM 1524 N N . LYS A 1 194 ? 13.922 -4.41 -10.945 1 93.81 194 LYS A N 1
ATOM 1525 C CA . LYS A 1 194 ? 13.578 -4.742 -12.328 1 93.81 194 LYS A CA 1
ATOM 1526 C C . LYS A 1 194 ? 13.547 -6.254 -12.531 1 93.81 194 LYS A C 1
ATOM 1528 O O . LYS A 1 194 ? 12.648 -6.777 -13.195 1 93.81 194 LYS A O 1
ATOM 1533 N N . GLU A 1 195 ? 14.484 -6.887 -11.984 1 94.06 195 GLU A N 1
ATOM 1534 C CA . GLU A 1 195 ? 14.547 -8.344 -12.094 1 94.06 195 GLU A CA 1
ATOM 1535 C C . GLU A 1 195 ? 13.375 -9 -11.375 1 94.06 195 GLU A C 1
ATOM 1537 O O . GLU A 1 195 ? 12.742 -9.922 -11.906 1 94.06 195 GLU A O 1
ATOM 1542 N N . VAL A 1 196 ? 13.102 -8.531 -10.227 1 95.69 196 VAL A N 1
ATOM 1543 C CA . VAL A 1 196 ? 12.047 -9.102 -9.391 1 95.69 196 VAL A CA 1
ATOM 1544 C C . VAL A 1 196 ? 10.703 -9 -10.109 1 95.69 196 VAL A C 1
ATOM 1546 O O . VAL A 1 196 ? 9.992 -9.992 -10.25 1 95.69 196 VAL A O 1
ATOM 1549 N N . ILE A 1 197 ? 10.398 -7.832 -10.609 1 96.06 197 ILE A N 1
ATOM 1550 C CA . ILE A 1 197 ? 9.094 -7.68 -11.242 1 96.06 197 ILE A CA 1
ATOM 1551 C C . ILE A 1 197 ? 9.031 -8.531 -12.508 1 96.06 197 ILE A C 1
ATOM 1553 O O . ILE A 1 197 ? 7.984 -9.086 -12.836 1 96.06 197 ILE A O 1
ATOM 1557 N N . SER A 1 198 ? 10.102 -8.648 -13.188 1 94.75 198 SER A N 1
ATOM 1558 C CA . SER A 1 198 ? 10.141 -9.484 -14.375 1 94.75 198 SER A CA 1
ATOM 1559 C C . SER A 1 198 ? 9.891 -10.953 -14.023 1 94.75 198 SER A C 1
ATOM 1561 O O . SER A 1 198 ? 9.18 -11.656 -14.75 1 94.75 198 SER A O 1
ATOM 1563 N N . ILE A 1 199 ? 10.492 -11.398 -13.016 1 94.38 199 ILE A N 1
ATOM 1564 C CA . ILE A 1 199 ? 10.305 -12.773 -12.57 1 94.38 199 ILE A CA 1
ATOM 1565 C C . ILE A 1 199 ? 8.828 -13 -12.227 1 94.38 199 ILE A C 1
ATOM 1567 O O . ILE A 1 199 ? 8.234 -13.992 -12.656 1 94.38 199 ILE A O 1
ATOM 1571 N N . ILE A 1 200 ? 8.242 -12.109 -11.477 1 94.38 200 ILE A N 1
ATOM 1572 C CA . ILE A 1 200 ? 6.848 -12.242 -11.062 1 94.38 200 ILE A CA 1
ATOM 1573 C C . ILE A 1 200 ? 5.945 -12.297 -12.289 1 94.38 200 ILE A C 1
ATOM 1575 O O . ILE A 1 200 ? 5.086 -13.18 -12.398 1 94.38 200 ILE A O 1
ATOM 1579 N N . VAL A 1 201 ? 6.16 -11.391 -13.219 1 93.56 201 VAL A N 1
ATOM 1580 C CA . VAL A 1 201 ? 5.344 -11.328 -14.422 1 93.56 201 VAL A CA 1
ATOM 1581 C C . VAL A 1 201 ? 5.492 -12.625 -15.219 1 93.56 201 VAL A C 1
ATOM 1583 O O . VAL A 1 201 ? 4.504 -13.188 -15.695 1 93.56 201 VAL A O 1
ATOM 1586 N N . ARG A 1 202 ? 6.688 -13.117 -15.352 1 92 202 ARG A N 1
ATOM 1587 C CA . ARG A 1 202 ? 6.926 -14.359 -16.078 1 92 202 ARG A CA 1
ATOM 1588 C C . ARG A 1 202 ? 6.191 -15.531 -15.43 1 92 202 ARG A C 1
ATOM 1590 O O . ARG A 1 202 ? 5.586 -16.344 -16.125 1 92 202 ARG A O 1
ATOM 1597 N N . ILE A 1 203 ? 6.301 -15.594 -14.18 1 89.31 203 ILE A N 1
ATOM 1598 C CA . ILE A 1 203 ? 5.637 -16.672 -13.445 1 89.31 203 ILE A CA 1
ATOM 1599 C C . ILE A 1 203 ? 4.129 -16.578 -13.656 1 89.31 203 ILE A C 1
ATOM 1601 O O . ILE A 1 203 ? 3.48 -17.578 -13.977 1 89.31 203 ILE A O 1
ATOM 1605 N N . LEU A 1 204 ? 3.594 -15.414 -13.523 1 89.62 204 LEU A N 1
ATOM 1606 C CA . LEU A 1 204 ? 2.158 -15.211 -13.672 1 89.62 204 LEU A CA 1
ATOM 1607 C C . LEU A 1 204 ? 1.702 -15.547 -15.086 1 89.62 204 LEU A C 1
ATOM 1609 O O . LEU A 1 204 ? 0.672 -16.203 -15.266 1 89.62 204 LEU A O 1
ATOM 1613 N N . GLN A 1 205 ? 2.467 -15.086 -16.031 1 88.19 205 GLN A N 1
ATOM 1614 C CA . GLN A 1 205 ? 2.123 -15.359 -17.422 1 88.19 205 GLN A CA 1
ATOM 1615 C C . GLN A 1 205 ? 2.162 -16.859 -17.703 1 88.19 205 GLN A C 1
ATOM 1617 O O . GLN A 1 205 ? 1.304 -17.375 -18.422 1 88.19 205 GLN A O 1
ATOM 1622 N N . SER A 1 206 ? 3.193 -17.484 -17.203 1 85 206 SER A N 1
ATOM 1623 C CA . SER A 1 206 ? 3.314 -18.938 -17.375 1 85 206 SER A CA 1
ATOM 1624 C C . SER A 1 206 ? 2.113 -19.672 -16.781 1 85 206 SER A C 1
ATOM 1626 O O . SER A 1 206 ? 1.564 -20.578 -17.406 1 85 206 SER A O 1
ATOM 1628 N N . GLN A 1 207 ? 1.692 -19.266 -15.656 1 83.44 207 GLN A N 1
ATOM 1629 C CA . GLN A 1 207 ? 0.549 -19.891 -14.992 1 83.44 207 GLN A CA 1
ATOM 1630 C C . GLN A 1 207 ? -0.748 -19.578 -15.742 1 83.44 207 GLN A C 1
ATOM 1632 O O . GLN A 1 207 ? -1.595 -20.469 -15.898 1 83.44 207 GLN A O 1
ATOM 1637 N N . ALA A 1 208 ? -0.869 -18.359 -16.141 1 83.38 208 ALA A N 1
ATOM 1638 C CA . ALA A 1 208 ? -2.082 -17.938 -16.828 1 83.38 208 ALA A CA 1
ATOM 1639 C C . ALA A 1 208 ? -2.223 -18.656 -18.172 1 83.38 208 ALA A C 1
ATOM 1641 O O . ALA A 1 208 ? -3.334 -18.984 -18.594 1 83.38 208 ALA A O 1
ATOM 1642 N N . SER A 1 209 ? -1.142 -18.875 -18.828 1 80.56 209 SER A N 1
ATOM 1643 C CA . SER A 1 209 ? -1.158 -19.484 -20.156 1 80.56 209 SER A CA 1
ATOM 1644 C C . SER A 1 209 ? -1.562 -20.953 -20.078 1 80.56 209 SER A C 1
ATOM 1646 O O . SER A 1 209 ? -2.139 -21.484 -21.031 1 80.56 209 SER A O 1
ATOM 1648 N N . VAL A 1 210 ? -1.254 -21.594 -19.016 1 74.88 210 VAL A N 1
ATOM 1649 C CA . VAL A 1 210 ? -1.585 -23.016 -18.844 1 74.88 210 VAL A CA 1
ATOM 1650 C C . VAL A 1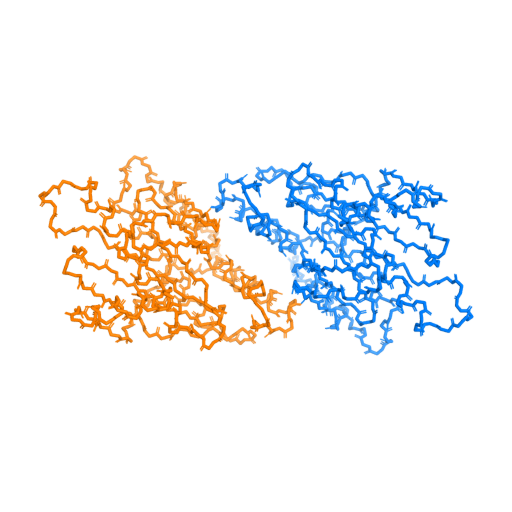 210 ? -3.094 -23.172 -18.672 1 74.88 210 VAL A C 1
ATOM 1652 O O . VAL A 1 210 ? -3.682 -24.156 -19.125 1 74.88 210 VAL A O 1
ATOM 1655 N N . LEU A 1 211 ? -3.746 -22.172 -18.141 1 68.19 211 LEU A N 1
ATOM 1656 C CA . LEU A 1 211 ? -5.145 -22.312 -17.734 1 68.19 211 LEU A CA 1
ATOM 1657 C C . LEU A 1 211 ? -6.062 -21.625 -18.734 1 68.19 211 LEU A C 1
ATOM 1659 O O . LEU A 1 211 ? -7.281 -21.812 -18.703 1 68.19 211 LEU A O 1
ATOM 1663 N N . ALA A 1 212 ? -5.586 -20.672 -19.5 1 62.97 212 ALA A N 1
ATOM 1664 C CA . ALA A 1 212 ? -6.445 -19.812 -20.297 1 62.97 212 ALA A CA 1
ATOM 1665 C C . ALA A 1 212 ? -7.09 -20.594 -21.438 1 62.97 212 ALA A C 1
ATOM 1667 O O . ALA A 1 212 ? -6.398 -21.297 -22.203 1 62.97 212 ALA A O 1
ATOM 1668 N N . PRO A 1 213 ? -8.469 -20.609 -21.25 1 61.91 213 PRO A N 1
ATOM 1669 C CA . PRO A 1 213 ? -9.109 -21.062 -22.484 1 61.91 213 PRO A CA 1
ATOM 1670 C C . PRO A 1 213 ? -8.766 -20.188 -23.688 1 61.91 213 PRO A C 1
ATOM 1672 O O . PRO A 1 213 ? -8.516 -18.984 -23.531 1 61.91 213 PRO A O 1
ATOM 1675 N N . GLN A 1 214 ? -8.422 -20.766 -24.938 1 57 214 GLN A N 1
ATOM 1676 C CA . GLN A 1 214 ? -8.031 -20.062 -26.172 1 57 214 GLN A CA 1
ATOM 1677 C C . GLN A 1 214 ? -8.922 -18.859 -26.422 1 57 214 GLN A C 1
ATOM 1679 O O . GLN A 1 214 ? -8.477 -17.859 -26.984 1 57 214 GLN A O 1
ATOM 1684 N N . ASP A 1 215 ? -10.047 -18.766 -25.891 1 56.41 215 ASP A N 1
ATOM 1685 C CA . ASP A 1 215 ? -10.992 -17.703 -26.219 1 56.41 215 ASP A CA 1
ATOM 1686 C C . ASP A 1 215 ? -10.781 -16.5 -25.312 1 56.41 215 ASP A C 1
ATOM 1688 O O . ASP A 1 215 ? -11.273 -15.398 -25.609 1 56.41 215 ASP A O 1
ATOM 1692 N N . GLU A 1 216 ? -10.148 -16.641 -24.281 1 57.03 216 GLU A N 1
ATOM 1693 C CA . GLU A 1 216 ? -10 -15.539 -23.328 1 57.03 216 GLU A CA 1
ATOM 1694 C C . GLU A 1 216 ? -8.695 -14.789 -23.562 1 57.03 216 GLU A C 1
ATOM 1696 O O . GLU A 1 216 ? -8.461 -13.734 -22.969 1 57.03 216 GLU A O 1
ATOM 1701 N N . VAL A 1 217 ? -7.871 -15.305 -24.375 1 57.28 217 VAL A N 1
ATOM 1702 C CA . VAL A 1 217 ? -6.566 -14.688 -24.594 1 57.28 217 VAL A CA 1
ATOM 1703 C C . VAL A 1 217 ? -6.711 -13.516 -25.562 1 57.28 217 VAL A C 1
ATOM 1705 O O . VAL A 1 217 ? -7.148 -13.68 -26.703 1 57.28 217 VAL A O 1
ATOM 1708 N N . LYS A 1 218 ? -6.617 -12.266 -24.984 1 58.44 218 LYS A N 1
ATOM 1709 C CA . LYS A 1 218 ? -6.688 -11.07 -25.812 1 58.44 218 LYS A CA 1
ATOM 1710 C C . LYS A 1 218 ? -5.391 -10.859 -26.594 1 58.44 218 LYS A C 1
ATOM 1712 O O . LYS A 1 218 ? -4.305 -11.148 -26.094 1 58.44 218 LYS A O 1
ATOM 1717 N N . ASP A 1 219 ? -5.496 -10.5 -27.906 1 53.47 219 ASP A N 1
ATOM 1718 C CA . ASP A 1 219 ? -4.336 -10.188 -28.734 1 53.47 219 ASP A CA 1
ATOM 1719 C C . ASP A 1 219 ? -3.623 -8.93 -28.234 1 53.47 219 ASP A C 1
ATOM 1721 O O . ASP A 1 219 ? -4.27 -7.957 -27.859 1 53.47 219 ASP A O 1
ATOM 1725 N N . GLU A 1 220 ? -2.486 -9.086 -27.875 1 47.81 220 GLU A N 1
ATOM 1726 C CA . GLU A 1 220 ? -1.693 -7.914 -27.531 1 47.81 220 GLU A CA 1
ATOM 1727 C C . GLU A 1 220 ? -1.922 -6.773 -28.516 1 47.81 220 GLU A C 1
ATOM 1729 O O . GLU A 1 220 ? -1.751 -6.945 -29.719 1 47.81 220 GLU A O 1
ATOM 1734 N N . VAL A 1 221 ? -2.725 -5.867 -28.359 1 38.81 221 VAL A N 1
ATOM 1735 C CA . VAL A 1 221 ? -2.795 -4.738 -29.281 1 38.81 221 VAL A CA 1
ATOM 1736 C C . VAL A 1 221 ? -1.412 -4.105 -29.438 1 38.81 221 VAL A C 1
ATOM 1738 O O . VAL A 1 221 ? -0.796 -3.701 -28.438 1 38.81 221 VAL A O 1
ATOM 1741 N N . LYS A 1 222 ? -0.679 -4.352 -30.516 1 33.72 222 LYS A N 1
ATOM 1742 C CA . LYS A 1 222 ? 0.52 -3.635 -30.953 1 33.72 222 LYS A CA 1
ATOM 1743 C C . LYS A 1 222 ? 0.301 -2.125 -30.906 1 33.72 222 LYS A C 1
ATOM 1745 O O . LYS A 1 222 ? -0.672 -1.62 -31.469 1 33.72 222 LYS A O 1
ATOM 1750 N N . ALA A 1 223 ? 0.858 -1.396 -29.969 1 37.31 223 ALA A N 1
ATOM 1751 C CA . ALA A 1 223 ? 0.985 0.056 -30.062 1 37.31 223 ALA A CA 1
ATOM 1752 C C . ALA A 1 223 ? 1.369 0.49 -31.469 1 37.31 223 ALA A C 1
ATOM 1754 O O . ALA A 1 223 ? 2.383 0.04 -32 1 37.31 223 ALA A O 1
ATOM 1755 N N . GLU A 1 224 ? 0.54 0.938 -32.344 1 31.8 224 GLU A N 1
ATOM 1756 C CA . GLU A 1 224 ? 0.919 1.607 -33.594 1 31.8 224 GLU A CA 1
ATOM 1757 C C . GLU A 1 224 ? 2.066 2.588 -33.375 1 31.8 224 GLU A C 1
ATOM 1759 O O . GLU A 1 224 ? 2.025 3.389 -32.438 1 31.8 224 GLU A O 1
ATOM 1764 N N . GLY A 1 225 ? 3.281 2.238 -33.688 1 29.59 225 GLY A N 1
ATOM 1765 C CA . GLY A 1 225 ? 4.469 3.062 -33.875 1 29.59 225 GLY A CA 1
ATOM 1766 C C . GLY A 1 225 ? 4.176 4.402 -34.5 1 29.59 225 GLY A C 1
ATOM 1767 O O . GLY A 1 225 ? 3.547 4.461 -35.562 1 29.59 225 GLY A O 1
ATOM 1768 N N . ILE A 1 226 ? 3.967 5.516 -33.781 1 31.72 226 ILE A N 1
ATOM 1769 C CA . ILE A 1 226 ? 4.098 6.828 -34.406 1 31.72 226 ILE A CA 1
ATOM 1770 C C . ILE A 1 226 ? 5.332 6.848 -35.312 1 31.72 226 ILE A C 1
ATOM 1772 O O . ILE A 1 226 ? 6.453 6.66 -34.812 1 31.72 226 ILE A O 1
ATOM 1776 N N . ASP A 1 227 ? 5.199 6.445 -36.562 1 27.88 227 ASP A N 1
ATOM 1777 C CA . ASP A 1 227 ? 6.109 6.656 -37.688 1 27.88 227 ASP A CA 1
ATOM 1778 C C . ASP A 1 227 ? 6.684 8.07 -37.656 1 27.88 227 ASP A C 1
ATOM 1780 O O . ASP A 1 227 ? 5.934 9.047 -37.594 1 27.88 227 ASP A O 1
ATOM 1784 N N . ASP A 1 228 ? 7.879 8.234 -37.219 1 29.38 228 ASP A N 1
ATOM 1785 C CA . ASP A 1 228 ? 8.719 9.367 -37.562 1 29.38 228 ASP A CA 1
ATOM 1786 C C . ASP A 1 228 ? 8.602 9.68 -39.062 1 29.38 228 ASP A C 1
ATOM 1788 O O . ASP A 1 228 ? 8.742 8.789 -39.906 1 29.38 228 ASP A O 1
ATOM 1792 N N . GLU A 1 229 ? 7.754 10.586 -39.562 1 27.47 229 GLU A N 1
ATOM 1793 C CA . GLU A 1 229 ? 8.047 11.211 -40.844 1 27.47 229 GLU A CA 1
ATOM 1794 C C . GLU A 1 229 ? 9.539 11.461 -41 1 27.47 229 GLU A C 1
ATOM 1796 O O . GLU A 1 229 ? 10.172 12.102 -40.156 1 27.47 229 GLU A O 1
ATOM 1801 N N . LYS A 1 230 ? 10.219 10.781 -42 1 22.34 230 LYS A N 1
ATOM 1802 C CA . LYS A 1 230 ? 11.445 11.172 -42.688 1 22.34 230 LYS A CA 1
ATOM 1803 C C . LYS A 1 230 ? 11.266 12.5 -43.406 1 22.34 230 LYS A C 1
ATOM 1805 O O . LYS A 1 230 ? 10.227 12.742 -44.031 1 22.34 230 LYS A O 1
ATOM 1810 N N . MET B 1 1 ? -15.523 -0.287 27.969 1 29.38 1 MET B N 1
ATOM 1811 C CA . MET B 1 1 ? -15.039 0.966 28.531 1 29.38 1 MET B CA 1
ATOM 1812 C C . MET B 1 1 ? -14.516 1.893 27.438 1 29.38 1 MET B C 1
ATOM 1814 O O . MET B 1 1 ? -14.539 3.115 27.594 1 29.38 1 MET B O 1
ATOM 1818 N N . LYS B 1 2 ? -13.984 1.239 26.359 1 40.97 2 LYS B N 1
ATOM 1819 C CA . LYS B 1 2 ? -13.367 2.031 25.297 1 40.97 2 LYS B CA 1
ATOM 1820 C C . LYS B 1 2 ? -14.414 2.793 24.5 1 40.97 2 LYS B C 1
ATOM 1822 O O . LYS B 1 2 ? -14.203 3.953 24.141 1 40.97 2 LYS B O 1
ATOM 1827 N N . SER B 1 3 ? -15.508 2.201 24.422 1 44.38 3 SER B N 1
ATOM 1828 C CA . SER B 1 3 ? -16.594 2.777 23.625 1 44.38 3 SER B CA 1
ATOM 1829 C C . SER B 1 3 ? -17.234 3.961 24.344 1 44.38 3 SER B C 1
ATOM 1831 O O . SER B 1 3 ? -17.562 4.969 23.719 1 44.38 3 SER B O 1
ATOM 1833 N N . ALA B 1 4 ? -17.25 3.844 25.594 1 42.88 4 ALA B N 1
ATOM 1834 C CA . ALA B 1 4 ? -17.906 4.855 26.406 1 42.88 4 ALA B CA 1
ATOM 1835 C C . ALA B 1 4 ? -17.125 6.16 26.422 1 42.88 4 ALA B C 1
ATOM 1837 O O . ALA B 1 4 ? -17.703 7.246 26.359 1 42.88 4 ALA B O 1
ATOM 1838 N N . VAL B 1 5 ? -15.93 6.066 26.641 1 42.06 5 VAL B N 1
ATOM 1839 C CA . VAL B 1 5 ? -15.094 7.258 26.703 1 42.06 5 VAL B CA 1
ATOM 1840 C C . VAL B 1 5 ? -15.141 7.988 25.359 1 42.06 5 VAL B C 1
ATOM 1842 O O . VAL B 1 5 ? -15.172 9.219 25.312 1 42.06 5 VAL B O 1
ATOM 1845 N N . ARG B 1 6 ? -15.25 7.191 24.312 1 49.34 6 ARG B N 1
ATOM 1846 C CA . ARG B 1 6 ? -15.367 7.754 22.969 1 49.34 6 ARG B CA 1
ATOM 1847 C C . ARG B 1 6 ? -16.656 8.547 22.828 1 49.34 6 ARG B C 1
ATOM 1849 O O . ARG B 1 6 ? -16.672 9.633 22.25 1 49.34 6 ARG B O 1
ATOM 1856 N N . SER B 1 7 ? -17.641 7.934 23.391 1 48.25 7 SER B N 1
ATOM 1857 C CA . SER B 1 7 ? -18.953 8.578 23.328 1 48.25 7 SER B CA 1
ATOM 1858 C C . SER B 1 7 ? -18.969 9.883 24.125 1 48.25 7 SER B C 1
ATOM 1860 O O . SER B 1 7 ? -19.5 10.891 23.656 1 48.25 7 SER B O 1
ATOM 1862 N N . ALA B 1 8 ? -18.406 9.766 25.188 1 48.28 8 ALA B N 1
ATOM 1863 C CA . ALA B 1 8 ? -18.438 10.961 26.031 1 48.28 8 ALA B CA 1
ATOM 1864 C C . ALA B 1 8 ? -17.656 12.102 25.391 1 48.28 8 ALA B C 1
ATOM 1866 O O . ALA B 1 8 ? -18.094 13.25 25.422 1 48.28 8 ALA B O 1
ATOM 1867 N N . LEU B 1 9 ? -16.547 11.844 24.938 1 50.16 9 LEU B N 1
ATOM 1868 C CA . LEU B 1 9 ? -15.766 12.883 24.281 1 50.16 9 LEU B CA 1
ATOM 1869 C C . LEU B 1 9 ? -16.516 13.445 23.078 1 50.16 9 LEU B C 1
ATOM 1871 O O . LEU B 1 9 ? -16.531 14.656 22.844 1 50.16 9 LEU B O 1
ATOM 1875 N N . LEU B 1 10 ? -17.109 12.477 22.375 1 51.97 10 LEU B N 1
ATOM 1876 C CA . LEU B 1 10 ? -17.922 12.961 21.266 1 51.97 10 LEU B CA 1
ATOM 1877 C C . LEU B 1 10 ? -19.016 13.891 21.75 1 51.97 10 LEU B C 1
ATOM 1879 O O . LEU B 1 10 ? -19.297 14.914 21.125 1 51.97 10 LEU B O 1
ATOM 1883 N N . CYS B 1 11 ? -19.5 13.484 22.797 1 48.22 11 CYS B N 1
ATOM 1884 C CA . CYS B 1 11 ? -20.531 14.328 23.391 1 48.22 11 CYS B CA 1
ATOM 1885 C C . CYS B 1 11 ? -19.969 15.688 23.781 1 48.22 11 CYS B C 1
ATOM 1887 O O . CYS B 1 11 ? -20.625 16.719 23.594 1 48.22 11 CYS B O 1
ATOM 1889 N N . LYS B 1 12 ? -18.891 15.672 24.406 1 51.81 12 LYS B N 1
ATOM 1890 C CA . LYS B 1 12 ? -18.297 16.938 24.828 1 51.81 12 LYS B CA 1
ATOM 1891 C C . LYS B 1 12 ? -17.938 17.797 23.609 1 51.81 12 LYS B C 1
ATOM 1893 O O . LYS B 1 12 ? -17.984 19.031 23.688 1 51.81 12 LYS B O 1
ATOM 1898 N N . LEU B 1 13 ? -17.5 17.141 22.609 1 52.25 13 LEU B N 1
ATOM 1899 C CA . LEU B 1 13 ? -17.203 17.922 21.406 1 52.25 13 LEU B CA 1
ATOM 1900 C C . LEU B 1 13 ? -18.453 18.594 20.875 1 52.25 13 LEU B C 1
ATOM 1902 O O . LEU B 1 13 ? -18.375 19.562 20.109 1 52.25 13 LEU B O 1
ATOM 1906 N N . ILE B 1 14 ? -19.547 18.141 21.312 1 48.09 14 ILE B N 1
ATOM 1907 C CA . ILE B 1 14 ? -20.828 18.719 20.922 1 48.09 14 ILE B CA 1
ATOM 1908 C C . ILE B 1 14 ? -20.891 20.172 21.344 1 48.09 14 ILE B C 1
ATOM 1910 O O . ILE B 1 14 ? -21.406 21.031 20.609 1 48.09 14 ILE B O 1
ATOM 1914 N N . ASN B 1 15 ? -20.406 20.438 22.516 1 50.41 15 ASN B N 1
ATOM 1915 C CA . ASN B 1 15 ? -20.516 21.859 22.844 1 50.41 15 ASN B CA 1
ATOM 1916 C C . ASN B 1 15 ? -19.5 22.688 22.062 1 50.41 15 ASN B C 1
ATOM 1918 O O . ASN B 1 15 ? -19.328 23.891 22.328 1 50.41 15 ASN B O 1
ATOM 1922 N N . ILE B 1 16 ? -18.766 22.094 21.203 1 61.28 16 ILE B N 1
ATOM 1923 C CA . ILE B 1 16 ? -17.672 22.656 20.422 1 61.28 16 ILE B CA 1
ATOM 1924 C C . ILE B 1 16 ? -18.188 23.125 19.062 1 61.28 16 ILE B C 1
ATOM 1926 O O . ILE B 1 16 ? -19.125 22.531 18.531 1 61.28 16 ILE B O 1
ATOM 1930 N N . GLY B 1 17 ? -17.859 24.375 18.656 1 71.19 17 GLY B N 1
ATOM 1931 C CA . GLY B 1 17 ? -18.172 24.859 17.328 1 71.19 17 GLY B CA 1
ATOM 1932 C C . GLY B 1 17 ? -17.766 23.906 16.234 1 71.19 17 GLY B C 1
ATOM 1933 O O . GLY B 1 17 ? -16.594 23.875 15.828 1 71.19 17 GLY B O 1
ATOM 1934 N N . VAL B 1 18 ? -18.719 23.031 15.93 1 80.44 18 VAL B N 1
ATOM 1935 C CA . VAL B 1 18 ? -18.469 22.078 14.852 1 80.44 18 VAL B CA 1
ATOM 1936 C C . VAL B 1 18 ? -19.266 22.469 13.617 1 80.44 18 VAL B C 1
ATOM 1938 O O . VAL B 1 18 ? -20.484 22.672 13.688 1 80.44 18 VAL B O 1
ATOM 1941 N N . SER B 1 19 ? -18.547 22.812 12.5 1 83.5 19 SER B N 1
ATOM 1942 C CA . SER B 1 19 ? -19.172 22.984 11.188 1 83.5 19 SER B CA 1
ATOM 1943 C C . SER B 1 19 ? -19 21.719 10.336 1 83.5 19 SER B C 1
ATOM 1945 O O . SER B 1 19 ? -17.875 21.234 10.172 1 83.5 19 SER B O 1
ATOM 1947 N N . THR B 1 20 ? -20.109 21.219 9.852 1 87.5 20 THR B N 1
ATOM 1948 C CA . THR B 1 20 ? -20.031 20 9.062 1 87.5 20 THR B CA 1
ATOM 1949 C C . THR B 1 20 ? -20.312 20.281 7.586 1 87.5 20 THR B C 1
ATOM 1951 O O . THR B 1 20 ? -20.891 21.328 7.25 1 87.5 20 THR B O 1
ATOM 1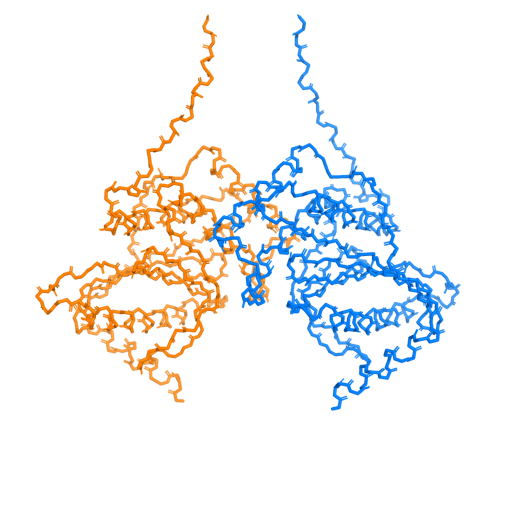954 N N . ASP B 1 21 ? -19.797 19.438 6.734 1 87.56 21 ASP B N 1
ATOM 1955 C CA . ASP B 1 21 ? -20.047 19.406 5.297 1 87.56 21 ASP B CA 1
ATOM 1956 C C . ASP B 1 21 ? -19.516 20.672 4.621 1 87.56 21 ASP B C 1
ATOM 1958 O O . ASP B 1 21 ? -20.203 21.25 3.768 1 87.56 21 ASP B O 1
ATOM 1962 N N . VAL B 1 22 ? -18.359 21.062 5.164 1 87.12 22 VAL B N 1
ATOM 1963 C CA . VAL B 1 22 ? -17.688 22.219 4.59 1 87.12 22 VAL B CA 1
ATOM 1964 C C . VAL B 1 22 ? -16.953 21.812 3.316 1 87.12 22 VAL B C 1
ATOM 1966 O O . VAL B 1 22 ? -16.453 20.688 3.219 1 87.12 22 VAL B O 1
ATOM 1969 N N . THR B 1 23 ? -16.969 22.672 2.311 1 86.94 23 THR B N 1
ATOM 1970 C CA . THR B 1 23 ? -16.188 22.438 1.102 1 86.94 23 THR B CA 1
ATOM 1971 C C . THR B 1 23 ? -14.766 22.969 1.265 1 86.94 23 THR B C 1
ATOM 1973 O O . THR B 1 23 ? -14.57 24.141 1.615 1 86.94 23 THR B O 1
ATOM 1976 N N . PHE B 1 24 ? -13.898 22.047 1.127 1 84 24 PHE B N 1
ATOM 1977 C CA . PHE B 1 24 ? -12.5 22.469 1.187 1 84 24 PHE B CA 1
ATOM 1978 C C . PHE B 1 24 ? -12.023 22.969 -0.174 1 84 24 PHE B C 1
ATOM 1980 O O . PHE B 1 24 ? -12.547 22.547 -1.21 1 84 24 PHE B O 1
ATOM 1987 N N . GLY B 1 25 ? -11.25 24.031 -0.291 1 72.38 25 GLY B N 1
ATOM 1988 C CA . GLY B 1 25 ? -10.789 24.734 -1.48 1 72.38 25 GLY B CA 1
ATOM 1989 C C . GLY B 1 25 ? -10.648 23.828 -2.688 1 72.38 25 GLY B C 1
ATOM 1990 O O . GLY B 1 25 ? -10.391 22.625 -2.543 1 72.38 25 GLY B O 1
ATOM 1991 N N . THR B 1 26 ? -10.867 24.375 -3.861 1 74.62 26 THR B N 1
ATOM 1992 C CA . THR B 1 26 ? -10.898 23.641 -5.121 1 74.62 26 THR B CA 1
ATOM 1993 C C . THR B 1 26 ? -9.664 23.969 -5.961 1 74.62 26 THR B C 1
ATOM 1995 O O . THR B 1 26 ? -9.516 23.453 -7.074 1 74.62 26 THR B O 1
ATOM 1998 N N . ASP B 1 27 ? -8.82 24.672 -5.41 1 77.44 27 ASP B N 1
ATOM 1999 C CA . ASP B 1 27 ? -7.637 25 -6.199 1 77.44 27 ASP B CA 1
ATOM 2000 C C . ASP B 1 27 ? -6.805 23.766 -6.492 1 77.44 27 ASP B C 1
ATOM 2002 O O . ASP B 1 27 ? -6.555 22.953 -5.602 1 77.44 27 ASP B O 1
ATOM 2006 N N . SER B 1 28 ? -6.426 23.734 -7.719 1 79.94 28 SER B N 1
ATOM 2007 C CA . SER B 1 28 ? -5.617 22.578 -8.109 1 79.94 28 SER B CA 1
ATOM 2008 C C . SER B 1 28 ? -4.129 22.875 -7.977 1 79.94 28 SER B C 1
ATOM 2010 O O . SER B 1 28 ? -3.617 23.812 -8.594 1 79.94 28 SER B O 1
ATOM 2012 N N . VAL B 1 29 ? -3.533 22.219 -7.066 1 86.19 29 VAL B N 1
ATOM 2013 C CA . VAL B 1 29 ? -2.094 22.344 -6.863 1 86.19 29 VAL B CA 1
ATOM 2014 C C . VAL B 1 29 ? -1.397 21.062 -7.328 1 86.19 29 VAL B C 1
ATOM 2016 O O . VAL B 1 29 ? -0.181 20.922 -7.18 1 86.19 29 VAL B O 1
ATOM 2019 N N . PHE B 1 30 ? -2.088 20.188 -7.836 1 87.19 30 PHE B N 1
ATOM 2020 C CA . PHE B 1 30 ? -1.633 18.906 -8.367 1 87.19 30 PHE B CA 1
ATOM 2021 C C . PHE B 1 30 ? -2.137 18.703 -9.789 1 87.19 30 PHE B C 1
ATOM 2023 O O . PHE B 1 30 ? -3.328 18.469 -10.008 1 87.19 30 PHE B O 1
ATOM 2030 N N . PHE B 1 31 ? -1.243 18.938 -10.836 1 86.88 31 PHE B N 1
ATOM 2031 C CA . PHE B 1 31 ? -1.68 18.953 -12.227 1 86.88 31 PHE B CA 1
ATOM 2032 C C . PHE B 1 31 ? -0.578 18.453 -13.148 1 86.88 31 PHE B C 1
ATOM 2034 O O . PHE B 1 31 ? 0.494 18.062 -12.68 1 86.88 31 PHE B O 1
ATOM 2041 N N . GLY B 1 32 ? -1.011 18.281 -14.375 1 90.38 32 GLY B N 1
ATOM 2042 C CA . GLY B 1 32 ? -0.028 17.906 -15.383 1 90.38 32 GLY B CA 1
ATOM 2043 C C . GLY B 1 32 ? 0.413 16.469 -15.289 1 90.38 32 GLY B C 1
ATOM 2044 O O . GLY B 1 32 ? -0.419 15.562 -15.172 1 90.38 32 GLY B O 1
ATOM 2045 N N . HIS B 1 33 ? 1.732 16.297 -15.422 1 90.44 33 HIS B N 1
ATOM 2046 C CA . HIS B 1 33 ? 2.305 14.953 -15.484 1 90.44 33 HIS B CA 1
ATOM 2047 C C . HIS B 1 33 ? 2.141 14.227 -14.164 1 90.44 33 HIS B C 1
ATOM 2049 O O . HIS B 1 33 ? 1.872 13.016 -14.141 1 90.44 33 HIS B O 1
ATOM 2055 N N . GLU B 1 34 ? 2.227 14.977 -13.102 1 91.62 34 GLU B N 1
ATOM 2056 C CA . GLU B 1 34 ? 2.104 14.352 -11.789 1 91.62 34 GLU B CA 1
ATOM 2057 C C . GLU B 1 34 ? 0.691 13.82 -11.562 1 91.62 34 GLU B C 1
ATOM 2059 O O . GLU B 1 34 ? 0.512 12.727 -11.023 1 91.62 34 GLU B O 1
ATOM 2064 N N . LEU B 1 35 ? -0.245 14.594 -12 1 93.19 35 LEU B N 1
ATOM 2065 C CA . LEU B 1 35 ? -1.633 14.164 -11.844 1 93.19 35 LEU B CA 1
ATOM 2066 C C . LEU B 1 35 ? -1.932 12.953 -12.719 1 93.19 35 LEU B C 1
ATOM 2068 O O . LEU B 1 35 ? -2.604 12.016 -12.281 1 93.19 35 LEU B O 1
ATOM 2072 N N . ARG B 1 36 ? -1.469 12.969 -13.953 1 92.62 36 ARG B N 1
ATOM 2073 C CA . ARG B 1 36 ? -1.688 11.844 -14.867 1 92.62 36 ARG B CA 1
ATOM 2074 C C . ARG B 1 36 ? -1.083 10.562 -14.312 1 92.62 36 ARG B C 1
ATOM 2076 O O . ARG B 1 36 ? -1.717 9.508 -14.344 1 92.62 36 ARG B O 1
ATOM 2083 N N . ARG B 1 37 ? 0.06 10.703 -13.828 1 93.25 37 ARG B N 1
ATOM 2084 C CA . ARG B 1 37 ? 0.739 9.555 -13.242 1 93.25 37 ARG B CA 1
ATOM 2085 C C . ARG B 1 37 ? -0.033 9.016 -12.039 1 93.25 37 ARG B C 1
ATOM 2087 O O . ARG B 1 37 ? -0.163 7.801 -11.875 1 93.25 37 ARG B O 1
ATOM 2094 N N . PHE B 1 38 ? -0.48 9.938 -11.273 1 95.31 38 PHE B N 1
ATOM 2095 C CA . PHE B 1 38 ? -1.255 9.594 -10.086 1 95.31 38 PHE B CA 1
ATOM 2096 C C . PHE B 1 38 ? -2.525 8.844 -10.469 1 95.31 38 PHE B C 1
ATOM 2098 O O . PHE B 1 38 ? -2.807 7.77 -9.93 1 95.31 38 PHE B O 1
ATOM 2105 N N . ILE B 1 39 ? -3.18 9.32 -11.398 1 95.12 39 ILE B N 1
ATOM 2106 C CA . ILE B 1 39 ? -4.438 8.727 -11.844 1 95.12 39 ILE B CA 1
ATOM 2107 C C . ILE B 1 39 ? -4.168 7.367 -12.477 1 95.12 39 ILE B C 1
ATOM 2109 O O . ILE B 1 39 ? -4.902 6.406 -12.234 1 95.12 39 ILE B O 1
ATOM 2113 N N . ASP B 1 40 ? -3.16 7.27 -13.25 1 93.5 40 ASP B N 1
ATOM 2114 C CA . ASP B 1 40 ? -2.779 6.008 -13.883 1 93.5 40 ASP B CA 1
ATOM 2115 C C . ASP B 1 40 ? -2.471 4.941 -12.836 1 93.5 40 ASP B C 1
ATOM 2117 O O . ASP B 1 40 ? -2.811 3.771 -13.008 1 93.5 40 ASP B O 1
ATOM 2121 N N . ASN B 1 41 ? -1.759 5.371 -11.812 1 95.12 41 ASN B N 1
ATOM 2122 C CA . ASN B 1 41 ? -1.441 4.449 -10.727 1 95.12 41 ASN B CA 1
ATOM 2123 C C . ASN B 1 41 ? -2.703 3.928 -10.047 1 95.12 41 ASN B C 1
ATOM 2125 O O . ASN B 1 41 ? -2.832 2.729 -9.805 1 95.12 41 ASN B O 1
ATOM 2129 N N . LEU B 1 42 ? -3.625 4.836 -9.758 1 95.94 42 LEU B N 1
ATOM 2130 C CA . LEU B 1 42 ? -4.883 4.438 -9.133 1 95.94 42 LEU B CA 1
ATOM 2131 C C . LEU B 1 42 ? -5.652 3.471 -10.031 1 95.94 42 LEU B C 1
ATOM 2133 O O . LEU B 1 42 ? -6.258 2.516 -9.539 1 95.94 42 LEU B O 1
ATOM 2137 N N . GLU B 1 43 ? -5.617 3.695 -11.297 1 94.12 43 GLU B N 1
ATOM 2138 C CA . GLU B 1 43 ? -6.305 2.818 -12.234 1 94.12 43 GLU B CA 1
ATOM 2139 C C . GLU B 1 43 ? -5.691 1.421 -12.242 1 94.12 43 GLU B C 1
ATOM 2141 O O . GLU B 1 43 ? -6.406 0.422 -12.32 1 94.12 43 GLU B O 1
ATOM 2146 N N . ARG B 1 44 ? -4.438 1.377 -12.188 1 94 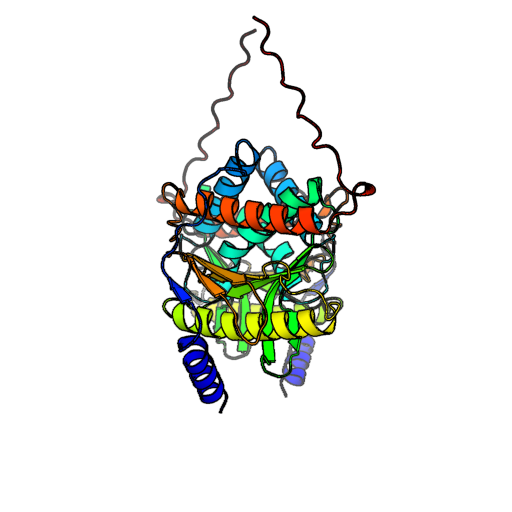44 ARG B N 1
ATOM 2147 C CA . ARG B 1 44 ? -3.764 0.084 -12.156 1 94 44 ARG B CA 1
ATOM 2148 C C . ARG B 1 44 ? -4.113 -0.679 -10.883 1 94 44 ARG B C 1
ATOM 2150 O O . ARG B 1 44 ? -4.328 -1.893 -10.914 1 94 44 ARG B O 1
ATOM 2157 N N . ILE B 1 45 ? -4.105 0.038 -9.789 1 95.88 45 ILE B N 1
ATOM 2158 C CA . ILE B 1 45 ? -4.5 -0.567 -8.523 1 95.88 45 ILE B CA 1
ATOM 2159 C C . ILE B 1 45 ? -5.93 -1.092 -8.625 1 95.88 45 ILE B C 1
ATOM 2161 O O . ILE B 1 45 ? -6.195 -2.256 -8.312 1 95.88 45 ILE B O 1
ATOM 2165 N N . ALA B 1 46 ? -6.797 -0.237 -9.125 1 94.56 46 ALA B N 1
ATOM 2166 C CA . ALA B 1 46 ? -8.203 -0.62 -9.25 1 94.56 46 ALA B CA 1
ATOM 2167 C C . ALA B 1 46 ? -8.359 -1.847 -10.141 1 94.56 46 ALA B C 1
ATOM 2169 O O . ALA B 1 46 ? -9.094 -2.773 -9.812 1 94.56 46 ALA B O 1
ATOM 2170 N N . SER B 1 47 ? -7.625 -1.844 -11.219 1 93.19 47 SER B N 1
ATOM 2171 C CA . SER B 1 47 ? -7.676 -2.963 -12.148 1 93.19 47 SER B CA 1
ATOM 2172 C C . SER B 1 47 ? -7.176 -4.25 -11.5 1 93.19 47 SER B C 1
ATOM 2174 O O . SER B 1 47 ? -7.801 -5.305 -11.633 1 93.19 47 SER B O 1
ATOM 2176 N N . ALA B 1 48 ? -6.074 -4.156 -10.797 1 94.19 48 ALA B N 1
ATOM 2177 C CA . ALA B 1 48 ? -5.469 -5.332 -10.172 1 94.19 48 ALA B CA 1
ATOM 2178 C C . ALA B 1 48 ? -6.418 -5.961 -9.156 1 94.19 48 ALA B C 1
ATOM 2180 O O . ALA B 1 48 ? -6.43 -7.184 -8.984 1 94.19 48 ALA B O 1
ATOM 2181 N N . PHE B 1 49 ? -7.195 -5.113 -8.508 1 94.31 49 PHE B N 1
ATOM 2182 C CA . PHE B 1 49 ? -8.102 -5.594 -7.477 1 94.31 49 PHE B CA 1
ATOM 2183 C C . PHE B 1 49 ? -9.508 -5.797 -8.039 1 94.31 49 PHE B C 1
ATOM 2185 O O . PHE B 1 49 ? -10.477 -5.902 -7.289 1 94.31 49 PHE B O 1
ATOM 2192 N N . HIS B 1 50 ? -9.68 -5.754 -9.344 1 92.31 50 HIS B N 1
ATOM 2193 C CA . HIS B 1 50 ? -10.969 -5.883 -10.016 1 92.31 50 HIS B CA 1
ATOM 2194 C C . HIS B 1 50 ? -11.977 -4.879 -9.461 1 92.31 50 HIS B C 1
ATOM 2196 O O . HIS B 1 50 ? -13.133 -5.223 -9.227 1 92.31 50 HIS B O 1
ATOM 2202 N N . TYR B 1 51 ? -11.477 -3.717 -9.102 1 89.56 51 TYR B N 1
ATOM 2203 C CA . TYR B 1 51 ? -12.227 -2.531 -8.703 1 89.56 51 TYR B CA 1
ATOM 2204 C C . TYR B 1 51 ? -12.93 -2.748 -7.367 1 89.56 51 TYR B C 1
ATOM 2206 O O . TYR B 1 51 ? -13.891 -2.047 -7.043 1 89.56 51 TYR B O 1
ATOM 2214 N N . GLU B 1 52 ? -12.438 -3.793 -6.688 1 89.38 52 GLU B N 1
ATOM 2215 C CA . GLU B 1 52 ? -12.867 -3.998 -5.305 1 89.38 52 GLU B CA 1
ATOM 2216 C C . GLU B 1 52 ? -12.023 -3.168 -4.34 1 89.38 52 GLU B C 1
ATOM 2218 O O . GLU B 1 52 ? -10.797 -3.279 -4.328 1 89.38 52 GLU B O 1
ATOM 2223 N N . VAL B 1 53 ? -12.711 -2.352 -3.482 1 86.44 53 VAL B N 1
ATOM 2224 C CA . VAL B 1 53 ? -12 -1.452 -2.58 1 86.44 53 VAL B CA 1
ATOM 2225 C C . VAL B 1 53 ? -12.219 -1.887 -1.134 1 86.44 53 VAL B C 1
ATOM 2227 O O . VAL B 1 53 ? -11.352 -1.695 -0.281 1 86.44 53 VAL B O 1
ATOM 2230 N N . SER B 1 54 ? -13.328 -2.51 -0.854 1 74.69 54 SER B N 1
ATOM 2231 C CA . SER B 1 54 ? -13.789 -2.584 0.53 1 74.69 54 SER B CA 1
ATOM 2232 C C . SER B 1 54 ? -13.867 -4.031 1.008 1 74.69 54 SER B C 1
ATOM 2234 O O . SER B 1 54 ? -14.68 -4.359 1.875 1 74.69 54 SER B O 1
ATOM 2236 N N . SER B 1 55 ? -13.047 -4.832 0.508 1 74.25 55 SER B N 1
ATOM 2237 C CA . SER B 1 55 ? -13.109 -6.219 0.962 1 74.25 55 SER B CA 1
ATOM 2238 C C . SER B 1 55 ? -12.508 -6.367 2.357 1 74.25 55 SER B C 1
ATOM 2240 O O . SER B 1 55 ? -12.992 -7.172 3.16 1 74.25 55 SER B O 1
ATOM 2242 N N . ASN B 1 56 ? -11.539 -5.668 2.66 1 83.19 56 ASN B N 1
ATOM 2243 C CA . ASN B 1 56 ? -10.906 -5.621 3.977 1 83.19 56 ASN B CA 1
ATOM 2244 C C . ASN B 1 56 ? -10.008 -4.395 4.125 1 83.19 56 ASN B C 1
ATOM 2246 O O . ASN B 1 56 ? -9.844 -3.625 3.178 1 83.19 56 ASN B O 1
ATOM 2250 N N . GLU B 1 57 ? -9.477 -4.184 5.23 1 82.88 57 GLU B N 1
ATOM 2251 C CA . GLU B 1 57 ? -8.656 -3.012 5.535 1 82.88 57 GLU B CA 1
ATOM 2252 C C . GLU B 1 57 ? -7.383 -2.994 4.688 1 82.88 57 GLU B C 1
ATOM 2254 O O . GLU B 1 57 ? -6.965 -1.937 4.211 1 82.88 57 GLU B O 1
ATOM 2259 N N . ALA B 1 58 ? -6.867 -4.121 4.477 1 86.38 58 ALA B N 1
ATOM 2260 C CA . ALA B 1 58 ? -5.633 -4.215 3.701 1 86.38 58 ALA B CA 1
ATOM 2261 C C . ALA B 1 58 ? -5.867 -3.799 2.252 1 86.38 58 ALA B C 1
ATOM 2263 O O . ALA B 1 58 ? -5.02 -3.135 1.647 1 86.38 58 ALA B O 1
ATOM 2264 N N . THR B 1 59 ? -6.988 -4.16 1.727 1 91.62 59 THR B N 1
ATOM 2265 C CA . THR B 1 59 ? -7.328 -3.76 0.366 1 91.62 59 THR B CA 1
ATOM 2266 C C . THR B 1 59 ? -7.512 -2.248 0.278 1 91.62 59 THR B C 1
ATOM 2268 O O . THR B 1 59 ? -6.969 -1.603 -0.622 1 91.62 59 THR B O 1
ATOM 2271 N N . ALA B 1 60 ? -8.211 -1.696 1.234 1 92.75 60 ALA B N 1
ATOM 2272 C CA . ALA B 1 60 ? -8.461 -0.257 1.267 1 92.75 60 ALA B CA 1
ATOM 2273 C C . ALA B 1 60 ? -7.148 0.522 1.33 1 92.75 60 ALA B C 1
ATOM 2275 O O . ALA B 1 60 ? -7.004 1.562 0.683 1 92.75 60 ALA B O 1
ATOM 2276 N N . ARG B 1 61 ? -6.203 0.032 1.989 1 92.31 61 ARG B N 1
ATOM 2277 C CA . ARG B 1 61 ? -4.91 0.693 2.143 1 92.31 61 ARG B CA 1
ATOM 2278 C C . ARG B 1 61 ? -4.199 0.817 0.801 1 92.31 61 ARG B C 1
ATOM 2280 O O . ARG B 1 61 ? -3.479 1.789 0.562 1 92.31 61 ARG B O 1
ATOM 2287 N N . ASN B 1 62 ? -4.406 -0.13 -0.052 1 94.06 62 ASN B N 1
ATOM 2288 C CA . ASN B 1 62 ? -3.799 -0.046 -1.376 1 94.06 62 ASN B CA 1
ATOM 2289 C C . ASN B 1 62 ? -4.301 1.171 -2.146 1 94.06 62 ASN B C 1
ATOM 2291 O O . ASN B 1 62 ? -3.559 1.762 -2.934 1 94.06 62 ASN B O 1
ATOM 2295 N N . TYR B 1 63 ? -5.527 1.573 -1.862 1 95.25 63 TYR B N 1
ATOM 2296 C CA . TYR B 1 63 ? -6.105 2.732 -2.535 1 95.25 63 TYR B CA 1
ATOM 2297 C C . TYR B 1 63 ? -5.711 4.023 -1.834 1 95.25 63 TYR B C 1
ATOM 2299 O O . TYR B 1 63 ? -5.598 5.074 -2.471 1 95.25 63 TYR B O 1
ATOM 2307 N N . ILE B 1 64 ? -5.473 3.969 -0.584 1 96.12 64 ILE B N 1
ATOM 2308 C CA . ILE B 1 64 ? -5.141 5.141 0.218 1 96.12 64 ILE B CA 1
ATOM 2309 C C . ILE B 1 64 ? -3.678 5.516 0.008 1 96.12 64 ILE B C 1
ATOM 2311 O O . ILE B 1 64 ? -3.34 6.699 -0.093 1 96.12 64 ILE B O 1
ATOM 2315 N N . ASN B 1 65 ? -2.822 4.551 -0.151 1 95.81 65 ASN B N 1
ATOM 2316 C CA . ASN B 1 65 ? -1.374 4.723 -0.169 1 95.81 65 ASN B CA 1
ATOM 2317 C C . ASN B 1 65 ? -0.939 5.707 -1.252 1 95.81 65 ASN B C 1
ATOM 2319 O O . ASN B 1 65 ? -0.137 6.605 -0.995 1 95.81 65 ASN B O 1
ATOM 2323 N N . PRO B 1 66 ? -1.474 5.629 -2.424 1 96.56 66 PRO B N 1
ATOM 2324 C CA . PRO B 1 66 ? -1.006 6.551 -3.461 1 96.56 66 PRO B CA 1
ATOM 2325 C C . PRO B 1 66 ? -1.273 8.016 -3.111 1 96.56 66 PRO B C 1
ATOM 2327 O O . PRO B 1 66 ? -0.478 8.891 -3.461 1 96.56 66 PRO B O 1
ATOM 2330 N N . PHE B 1 67 ? -2.367 8.297 -2.455 1 97 67 PHE B N 1
ATOM 2331 C CA . PHE B 1 67 ? -2.664 9.672 -2.055 1 97 67 PHE B CA 1
ATOM 2332 C C . PHE B 1 67 ? -1.598 10.195 -1.102 1 97 67 PHE B C 1
ATOM 2334 O O . PHE B 1 67 ? -1.102 11.312 -1.272 1 97 67 PHE B O 1
ATOM 2341 N N . MET B 1 68 ? -1.229 9.375 -0.177 1 96.19 68 MET B N 1
ATOM 2342 C CA . MET B 1 68 ? -0.246 9.781 0.824 1 96.19 68 MET B CA 1
ATOM 2343 C C . MET B 1 68 ? 1.139 9.914 0.201 1 96.19 68 MET B C 1
ATOM 2345 O O . MET B 1 68 ? 1.805 10.938 0.38 1 96.19 68 MET B O 1
ATOM 2349 N N . VAL B 1 69 ? 1.491 8.93 -0.55 1 96 69 VAL B N 1
ATOM 2350 C CA . VAL B 1 69 ? 2.83 8.867 -1.126 1 96 69 VAL B CA 1
ATOM 2351 C C . VAL B 1 69 ? 3.027 10.016 -2.105 1 96 69 VAL B C 1
ATOM 2353 O O . VAL B 1 69 ? 4.008 10.758 -2.014 1 96 69 VAL B O 1
ATOM 2356 N N . ASP B 1 70 ? 2.105 10.203 -2.99 1 96 70 ASP B N 1
ATOM 2357 C CA . ASP B 1 70 ? 2.26 11.227 -4.023 1 96 70 ASP B CA 1
ATOM 2358 C C . ASP B 1 70 ? 2.18 12.625 -3.422 1 96 70 ASP B C 1
ATOM 2360 O O . ASP B 1 70 ? 2.879 13.539 -3.867 1 96 70 ASP B O 1
ATOM 2364 N N . ALA B 1 71 ? 1.305 12.805 -2.457 1 95.19 71 ALA B N 1
ATOM 2365 C CA . ALA B 1 71 ? 1.219 14.109 -1.8 1 95.19 71 ALA B CA 1
ATOM 2366 C C . ALA B 1 71 ? 2.527 14.453 -1.094 1 95.19 71 ALA B C 1
ATOM 2368 O O . ALA B 1 71 ? 3.055 15.555 -1.252 1 95.19 71 ALA B O 1
ATOM 2369 N N . VAL B 1 72 ? 3.031 13.531 -0.331 1 95.75 72 VAL B N 1
ATOM 2370 C CA . VAL B 1 72 ? 4.258 13.758 0.426 1 95.75 72 VAL B CA 1
ATOM 2371 C C . VAL B 1 72 ? 5.422 13.992 -0.534 1 95.75 72 VAL B C 1
ATOM 2373 O O . VAL B 1 72 ? 6.223 14.906 -0.342 1 95.75 72 VAL B O 1
ATOM 2376 N N . ALA B 1 73 ? 5.492 13.141 -1.556 1 92.88 73 ALA B N 1
ATOM 2377 C CA . ALA B 1 73 ? 6.566 13.289 -2.533 1 92.88 73 ALA B CA 1
ATOM 2378 C C . ALA B 1 73 ? 6.535 14.68 -3.17 1 92.88 73 ALA B C 1
ATOM 2380 O O . ALA B 1 73 ? 7.582 15.297 -3.373 1 92.88 73 ALA B O 1
ATOM 2381 N N . LYS B 1 74 ? 5.348 15.133 -3.494 1 92.62 74 LYS B N 1
ATOM 2382 C CA . LYS B 1 74 ? 5.191 16.453 -4.094 1 92.62 74 LYS B CA 1
ATOM 2383 C C . LYS B 1 74 ? 5.672 17.547 -3.145 1 92.62 74 LYS B C 1
ATOM 2385 O O . LYS B 1 74 ? 6.426 18.438 -3.547 1 92.62 74 LYS B O 1
ATOM 2390 N N . VAL B 1 75 ? 5.301 17.484 -1.968 1 92.81 75 VAL B N 1
ATOM 2391 C CA . VAL B 1 75 ? 5.59 18.531 -0.99 1 92.81 75 VAL B CA 1
ATOM 2392 C C . VAL B 1 75 ? 7.062 18.484 -0.596 1 92.81 75 VAL B C 1
ATOM 2394 O O . VAL B 1 75 ? 7.684 19.516 -0.349 1 92.81 75 VAL B O 1
ATOM 2397 N N . ARG B 1 76 ? 7.652 17.344 -0.609 1 91.69 76 ARG B N 1
ATOM 2398 C CA . ARG B 1 76 ? 9.047 17.141 -0.229 1 91.69 76 ARG B CA 1
ATOM 2399 C C . ARG B 1 76 ? 9.984 17.891 -1.174 1 91.69 76 ARG B C 1
ATOM 2401 O O . ARG B 1 76 ? 11.109 18.219 -0.803 1 91.69 76 ARG B O 1
ATOM 2408 N N . SER B 1 77 ? 9.562 18 -2.367 1 87.5 77 SER B N 1
ATOM 2409 C CA . SER B 1 77 ? 10.398 18.719 -3.328 1 87.5 77 SER B CA 1
ATOM 2410 C C . SER B 1 77 ? 10.734 20.125 -2.832 1 87.5 77 SER B C 1
ATOM 2412 O O . SER B 1 77 ? 11.852 20.609 -3.037 1 87.5 77 SER B O 1
ATOM 2414 N N . LYS B 1 78 ? 9.867 20.766 -2.133 1 88.38 78 LYS B N 1
ATOM 2415 C CA . LYS B 1 78 ? 10.062 22.109 -1.597 1 88.38 78 LYS B CA 1
ATOM 2416 C C . LYS B 1 78 ? 10.398 22.062 -0.109 1 88.38 78 LYS B C 1
ATOM 2418 O O . LYS B 1 78 ? 11.156 22.906 0.387 1 88.38 78 LYS B O 1
ATOM 2423 N N . TYR B 1 79 ? 9.844 21.078 0.484 1 91.06 79 TYR B N 1
ATOM 2424 C CA . TYR B 1 79 ? 10.031 20.922 1.923 1 91.06 79 TYR B CA 1
ATOM 2425 C C . TYR B 1 79 ? 10.57 19.531 2.254 1 91.06 79 TYR B C 1
ATOM 2427 O O . TYR B 1 79 ? 9.82 18.656 2.676 1 91.06 79 TYR B O 1
ATOM 2435 N N . PRO B 1 80 ? 11.836 19.328 2.223 1 90.19 80 PRO B N 1
ATOM 2436 C CA . PRO B 1 80 ? 12.461 18 2.268 1 90.19 80 PRO B CA 1
ATOM 2437 C C . PRO B 1 80 ? 12.25 17.297 3.604 1 90.19 80 PRO B C 1
ATOM 2439 O O . PRO B 1 80 ? 12.422 16.078 3.695 1 90.19 80 PRO B O 1
ATOM 2442 N N . SER B 1 81 ? 11.844 17.969 4.617 1 88.75 81 SER B N 1
ATOM 2443 C CA . SER B 1 81 ? 11.664 17.359 5.934 1 88.75 81 SER B CA 1
ATOM 2444 C C . SER B 1 81 ? 10.32 16.641 6.023 1 88.75 81 SER B C 1
ATOM 2446 O O . SER B 1 81 ? 10.078 15.883 6.965 1 88.75 81 SER B O 1
ATOM 2448 N N . THR B 1 82 ? 9.477 16.891 5.062 1 91.88 82 THR B N 1
ATOM 2449 C CA . THR B 1 82 ? 8.18 16.219 5.059 1 91.88 82 THR B CA 1
ATOM 2450 C C . THR B 1 82 ? 8.359 14.711 4.898 1 91.88 82 THR B C 1
ATOM 2452 O O . THR B 1 82 ? 9.109 14.25 4.039 1 91.88 82 THR B O 1
ATOM 2455 N N . ARG B 1 83 ? 7.684 13.945 5.75 1 93 83 ARG B N 1
ATOM 2456 C CA . ARG B 1 83 ? 7.848 12.5 5.645 1 93 83 ARG B CA 1
ATOM 2457 C C . ARG B 1 83 ? 6.57 11.773 6.059 1 93 83 ARG B C 1
ATOM 2459 O O . ARG B 1 83 ? 5.793 12.289 6.863 1 93 83 ARG B O 1
ATOM 2466 N N . LEU B 1 84 ? 6.43 10.57 5.512 1 94.75 84 LEU B N 1
ATOM 2467 C CA . LEU B 1 84 ? 5.305 9.68 5.777 1 94.75 84 LEU B CA 1
ATOM 2468 C C . LEU B 1 84 ? 5.711 8.562 6.734 1 94.75 84 LEU B C 1
ATOM 2470 O O . LEU B 1 84 ? 6.773 7.957 6.57 1 94.75 84 LEU B O 1
ATOM 2474 N N . VAL B 1 85 ? 4.902 8.398 7.762 1 92 85 VAL B N 1
ATOM 2475 C CA . VAL B 1 85 ? 5.062 7.273 8.68 1 92 85 VAL B CA 1
ATOM 2476 C C . VAL B 1 85 ? 3.738 6.523 8.812 1 92 85 VAL B C 1
ATOM 2478 O O . VAL B 1 85 ? 2.67 7.137 8.844 1 92 85 VAL B O 1
ATOM 2481 N N . VAL B 1 86 ? 3.883 5.176 8.789 1 92.25 86 VAL B N 1
ATOM 2482 C CA . VAL B 1 86 ? 2.67 4.371 8.891 1 92.25 86 VAL B CA 1
ATOM 2483 C C . VAL B 1 86 ? 2.67 3.596 10.211 1 92.25 86 VAL B C 1
ATOM 2485 O O . VAL B 1 86 ? 3.73 3.24 10.727 1 92.25 86 VAL B O 1
ATOM 2488 N N . GLU B 1 87 ? 1.441 3.367 10.734 1 88.38 87 GLU B N 1
ATOM 2489 C CA . GLU B 1 87 ? 1.178 2.654 11.977 1 88.38 87 GLU B CA 1
ATOM 2490 C C . GLU B 1 87 ? 1.982 3.246 13.133 1 88.38 87 GLU B C 1
ATOM 2492 O O . GLU B 1 87 ? 2.832 2.568 13.711 1 88.38 87 GLU B O 1
ATOM 2497 N N . VAL B 1 88 ? 1.609 4.363 13.539 1 85.69 88 VAL B N 1
ATOM 2498 C CA . VAL B 1 88 ? 2.293 5.121 14.578 1 85.69 88 VAL B CA 1
ATOM 2499 C C . VAL B 1 88 ? 1.53 4.988 15.898 1 85.69 88 VAL B C 1
ATOM 2501 O O . VAL B 1 88 ? 0.313 5.18 15.938 1 85.69 88 VAL B O 1
ATOM 2504 N N . ASP B 1 89 ? 2.342 4.621 16.859 1 80.88 89 ASP B N 1
ATOM 2505 C CA . ASP B 1 89 ? 1.749 4.617 18.203 1 80.88 89 ASP B CA 1
ATOM 2506 C C . ASP B 1 89 ? 1.487 6.043 18.688 1 80.88 89 ASP B C 1
ATOM 2508 O O . ASP B 1 89 ? 2.398 6.871 18.719 1 80.88 89 ASP B O 1
ATOM 2512 N N . PHE B 1 90 ? 0.284 6.355 18.812 1 74.25 90 PHE B N 1
ATOM 2513 C CA . PHE B 1 90 ? -0.108 7.684 19.266 1 74.25 90 PHE B CA 1
ATOM 2514 C C . PHE B 1 90 ? -0.473 7.668 20.75 1 74.25 90 PHE B C 1
ATOM 2516 O O . PHE B 1 90 ? -1.465 7.047 21.141 1 74.25 90 PHE B O 1
ATOM 2523 N N . ASP B 1 91 ? 0.562 7.758 21.672 1 65.25 91 ASP B N 1
ATOM 2524 C CA . ASP B 1 91 ? 0.379 7.688 23.125 1 65.25 91 ASP B CA 1
ATOM 2525 C C . ASP B 1 91 ? 0.015 9.055 23.703 1 65.25 91 ASP B C 1
ATOM 2527 O O . ASP B 1 91 ? 0.708 10.047 23.453 1 65.25 91 ASP B O 1
ATOM 2531 N N . GLY B 1 92 ? -1.248 9.344 23.953 1 58.44 92 GLY B N 1
ATOM 2532 C CA . GLY B 1 92 ? -1.614 10.484 24.781 1 58.44 92 GLY B CA 1
ATOM 2533 C C . GLY B 1 92 ? -2.58 10.133 25.891 1 58.44 92 GLY B C 1
ATOM 2534 O O . GLY B 1 92 ? -2.959 8.969 26.047 1 58.44 92 GLY B O 1
ATOM 2535 N N . SER B 1 93 ? -2.68 10.984 26.828 1 52.16 93 SER B N 1
ATOM 2536 C CA . SER B 1 93 ? -3.521 10.852 28.016 1 52.16 93 SER B CA 1
ATOM 2537 C C . SER B 1 93 ? -4.93 10.391 27.641 1 52.16 93 SER B C 1
ATOM 2539 O O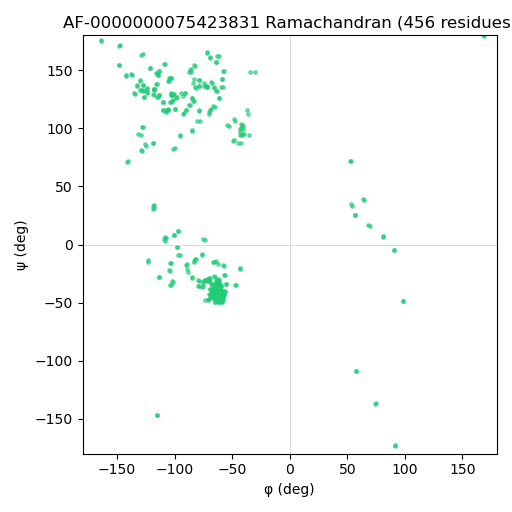 . SER B 1 93 ? -5.582 9.695 28.422 1 52.16 93 SER B O 1
ATOM 2541 N N . ARG B 1 94 ? -5.465 10.773 26.578 1 50.53 94 ARG B N 1
ATOM 2542 C CA . ARG B 1 94 ? -6.875 10.539 26.281 1 50.53 94 ARG B CA 1
ATOM 2543 C C . ARG B 1 94 ? -7.035 9.781 24.969 1 50.53 94 ARG B C 1
ATOM 2545 O O . ARG B 1 94 ? -8.133 9.328 24.625 1 50.53 94 ARG B O 1
ATOM 2552 N N . GLY B 1 95 ? -6.09 9.711 24.203 1 54.81 95 GLY B N 1
ATOM 2553 C CA . GLY B 1 95 ? -6.18 9.023 22.922 1 54.81 95 GLY B CA 1
ATOM 2554 C C . GLY B 1 95 ? -5.066 8.016 22.703 1 54.81 95 GLY B C 1
ATOM 2555 O O . GLY B 1 95 ? -3.889 8.383 22.688 1 54.81 95 GLY B O 1
ATOM 2556 N N . TYR B 1 96 ? -5.473 6.641 23.125 1 59.5 96 TYR B N 1
ATOM 2557 C CA . TYR B 1 96 ? -4.59 5.492 22.938 1 59.5 96 TYR B CA 1
ATOM 2558 C C . TYR B 1 96 ? -4.984 4.691 21.703 1 59.5 96 TYR B C 1
ATOM 2560 O O . TYR B 1 96 ? -6.168 4.594 21.375 1 59.5 96 TYR B O 1
ATOM 2568 N N . GLY B 1 97 ? -3.963 4.727 20.797 1 72.12 97 GLY B N 1
ATOM 2569 C CA . GLY B 1 97 ? -4.137 3.752 19.734 1 72.12 97 GLY B CA 1
ATOM 2570 C C . GLY B 1 97 ? -3.186 3.963 18.562 1 72.12 97 GLY B C 1
ATOM 2571 O O . GLY B 1 97 ? -2.311 4.828 18.625 1 72.12 97 GLY B O 1
ATOM 2572 N N . LEU B 1 98 ? -3.348 3.125 17.672 1 77.06 98 LEU B N 1
ATOM 2573 C CA . LEU B 1 98 ? -2.504 3.102 16.484 1 77.06 98 LEU B CA 1
ATOM 2574 C C . LEU B 1 98 ? -3.094 3.973 15.383 1 77.06 98 LEU B C 1
ATOM 2576 O O . LEU B 1 98 ? -4.293 3.898 15.102 1 77.06 98 LEU B O 1
ATOM 2580 N N . LEU B 1 99 ? -2.352 5.07 15.008 1 86.5 99 LEU B N 1
ATOM 2581 C CA . LEU B 1 99 ? -2.691 5.816 13.797 1 86.5 99 LEU B CA 1
ATOM 2582 C C . LEU B 1 99 ? -2.191 5.09 12.555 1 86.5 99 LEU B C 1
ATOM 2584 O O . LEU B 1 99 ? -1.061 4.602 12.531 1 86.5 99 LEU B O 1
ATOM 2588 N N . ASP B 1 100 ? -3.059 5.074 11.602 1 89.75 100 ASP B N 1
ATOM 2589 C CA . ASP B 1 100 ? -2.691 4.367 10.383 1 89.75 100 ASP B CA 1
ATOM 2590 C C . ASP B 1 100 ? -1.564 5.086 9.641 1 89.75 100 ASP B C 1
ATOM 2592 O O . ASP B 1 100 ? -0.635 4.449 9.141 1 89.75 100 ASP B O 1
ATOM 2596 N N . TYR B 1 101 ? -1.699 6.434 9.516 1 92.19 101 TYR B N 1
ATOM 2597 C CA . TYR B 1 101 ? -0.689 7.258 8.859 1 92.19 101 TYR B CA 1
ATOM 2598 C C . TYR B 1 101 ? -0.442 8.547 9.641 1 92.19 101 TYR B C 1
ATOM 2600 O O . TYR B 1 101 ? -1.37 9.117 10.219 1 92.19 101 TYR B O 1
ATOM 2608 N N . VAL B 1 102 ? 0.78 8.969 9.602 1 90.94 102 VAL B N 1
ATOM 2609 C CA . VAL B 1 102 ? 1.121 10.328 10.016 1 90.94 102 VAL B CA 1
ATOM 2610 C C . VAL B 1 102 ? 2.062 10.961 9 1 90.94 102 VAL B C 1
ATOM 2612 O O . VAL B 1 102 ? 3.012 10.32 8.539 1 90.94 102 VAL B O 1
ATOM 2615 N N . ILE B 1 103 ? 1.733 12.109 8.578 1 92.62 103 ILE B N 1
ATOM 2616 C CA . ILE B 1 103 ? 2.662 12.914 7.793 1 92.62 103 ILE B CA 1
ATOM 2617 C C . ILE B 1 103 ? 3.271 14.008 8.672 1 92.62 103 ILE B C 1
ATOM 2619 O O . ILE B 1 103 ? 2.551 14.836 9.227 1 92.62 103 ILE B O 1
ATOM 2623 N N . TYR B 1 104 ? 4.504 13.961 8.703 1 87.75 104 TYR B N 1
ATOM 2624 C CA . TYR B 1 104 ? 5.227 14.953 9.5 1 87.75 104 TYR B CA 1
ATOM 2625 C C . TYR B 1 104 ? 5.793 16.047 8.609 1 87.75 104 TYR B C 1
ATOM 2627 O O . TYR B 1 104 ? 6.355 15.773 7.547 1 87.75 104 TYR B O 1
ATOM 2635 N N . CYS B 1 105 ? 5.508 17.141 9.016 1 84.56 105 CYS B N 1
ATOM 2636 C CA . CYS B 1 105 ? 6.207 18.328 8.523 1 84.56 105 CYS B CA 1
ATOM 2637 C C . CYS B 1 105 ? 6.938 19.047 9.648 1 84.56 105 CYS B C 1
ATOM 2639 O O . CYS B 1 105 ? 6.375 19.922 10.297 1 84.56 105 CYS B O 1
ATOM 2641 N N . ARG B 1 106 ? 8.117 18.594 9.844 1 77 106 ARG B N 1
ATOM 2642 C CA . ARG B 1 106 ? 8.859 19.062 11.016 1 77 106 ARG B CA 1
ATOM 2643 C C . ARG B 1 106 ? 8.094 18.781 12.297 1 77 106 ARG B C 1
ATOM 2645 O O . ARG B 1 106 ? 7.762 17.625 12.594 1 77 106 ARG B O 1
ATOM 2652 N N . ASP B 1 107 ? 7.551 19.859 12.938 1 67.75 107 ASP B N 1
ATOM 2653 C CA . ASP B 1 107 ? 6.918 19.672 14.234 1 67.75 107 ASP B CA 1
ATOM 2654 C C . ASP B 1 107 ? 5.402 19.547 14.102 1 67.75 107 ASP B C 1
ATOM 2656 O O . ASP B 1 107 ? 4.695 19.359 15.094 1 67.75 107 ASP B O 1
ATOM 2660 N N . LEU B 1 108 ? 4.98 19.672 12.898 1 68.81 108 LEU B N 1
ATOM 2661 C CA . LEU B 1 108 ? 3.547 19.531 12.672 1 68.81 108 LEU B CA 1
ATOM 2662 C C . LEU B 1 108 ? 3.23 18.172 12.023 1 68.81 108 LEU B C 1
ATOM 2664 O O . LEU B 1 108 ? 4.082 17.594 11.352 1 68.81 108 LEU B O 1
ATOM 2668 N N . ALA B 1 109 ? 2.066 17.656 12.492 1 74.75 109 ALA B N 1
ATOM 2669 C CA . ALA B 1 109 ? 1.68 16.359 11.961 1 74.75 109 ALA B CA 1
ATOM 2670 C C . ALA B 1 109 ? 0.238 16.375 11.461 1 74.75 109 ALA B C 1
ATOM 2672 O O . ALA B 1 109 ? -0.616 17.047 12.031 1 74.75 109 ALA B O 1
ATOM 2673 N N . ILE B 1 110 ? 0.032 15.859 10.297 1 78.81 110 ILE B N 1
ATOM 2674 C CA . ILE B 1 110 ? -1.298 15.477 9.836 1 78.81 110 ILE B CA 1
ATOM 2675 C C . ILE B 1 110 ? -1.573 14.023 10.211 1 78.81 110 ILE B C 1
ATOM 2677 O O . ILE B 1 110 ? -0.773 13.133 9.898 1 78.81 110 ILE B O 1
ATOM 2681 N N . LEU B 1 111 ? -2.682 13.852 10.789 1 80.31 111 LEU B N 1
ATOM 2682 C CA . LEU B 1 111 ? -3.061 12.523 11.25 1 80.31 111 LEU B CA 1
ATOM 2683 C C . LEU B 1 111 ? -4.074 11.883 10.305 1 80.31 111 LEU B C 1
ATOM 2685 O O . LEU B 1 111 ? -5.039 12.539 9.891 1 80.31 111 LEU B O 1
ATOM 2689 N N . ILE B 1 112 ? -3.809 10.734 9.891 1 82.81 112 ILE B N 1
ATOM 2690 C CA . ILE B 1 112 ? -4.699 10.039 8.969 1 82.81 112 ILE B CA 1
ATOM 2691 C C . ILE B 1 112 ? -5.117 8.695 9.562 1 82.81 112 ILE B C 1
ATOM 2693 O O . ILE B 1 112 ? -4.277 7.93 10.039 1 82.81 112 ILE B O 1
ATOM 2697 N N . SER B 1 113 ? -6.422 8.453 9.539 1 82 113 SER B N 1
ATOM 2698 C CA . SER B 1 113 ? -6.965 7.195 10.031 1 82 113 SER B CA 1
ATOM 2699 C C . SER B 1 113 ? -7.805 6.496 8.969 1 82 113 SER B C 1
ATOM 2701 O O . SER B 1 113 ? -8.531 7.148 8.219 1 82 113 SER B O 1
ATOM 2703 N N . GLU B 1 114 ? -7.531 5.277 8.883 1 83.88 114 GLU B N 1
ATOM 2704 C CA . GLU B 1 114 ? -8.367 4.414 8.055 1 83.88 114 GLU B CA 1
ATOM 2705 C C . GLU B 1 114 ? -9.625 3.988 8.805 1 83.88 114 GLU B C 1
ATOM 2707 O O . GLU B 1 114 ? -9.57 3.68 10 1 83.88 114 GLU B O 1
ATOM 2712 N N . ALA B 1 115 ? -10.742 4.059 8.141 1 81.12 115 ALA B N 1
ATOM 2713 C CA . ALA B 1 115 ? -12.016 3.594 8.672 1 81.12 115 ALA B CA 1
ATOM 2714 C C . ALA B 1 115 ? -12.555 2.422 7.859 1 81.12 115 ALA B C 1
ATOM 2716 O O . ALA B 1 115 ? -12.219 2.264 6.684 1 81.12 115 ALA B O 1
ATOM 2717 N N . LYS B 1 116 ? -13.234 1.562 8.562 1 79.69 116 LYS B N 1
ATOM 2718 C CA . LYS B 1 116 ? -13.945 0.498 7.848 1 79.69 116 LYS B CA 1
ATOM 2719 C C . LYS B 1 116 ? -15.047 1.067 6.957 1 79.69 116 LYS B C 1
ATOM 2721 O O . LYS B 1 116 ? -15.617 2.113 7.266 1 79.69 116 LYS B O 1
ATOM 2726 N N . MET B 1 117 ? -15.312 0.212 6.008 1 74.44 117 MET B N 1
ATOM 2727 C CA . MET B 1 117 ? -16.375 0.612 5.09 1 74.44 117 MET B CA 1
ATOM 2728 C C . MET B 1 117 ? -17.703 0.777 5.832 1 74.44 117 MET B C 1
ATOM 2730 O O . MET B 1 117 ? -18.078 -0.078 6.637 1 74.44 117 MET B O 1
ATOM 2734 N N . PHE B 1 118 ? -18.438 1.854 5.793 1 75.69 118 PHE B N 1
ATOM 2735 C CA . PHE B 1 118 ? -19.734 2.219 6.367 1 75.69 118 PHE B CA 1
ATOM 2736 C C . PHE B 1 118 ? -19.578 2.629 7.828 1 75.69 118 PHE B C 1
ATOM 2738 O O . PHE B 1 118 ? -20.562 2.625 8.586 1 75.69 118 PHE B O 1
ATOM 2745 N N . GLU B 1 119 ? -18.375 2.711 8.219 1 87.19 119 GLU B N 1
ATOM 2746 C CA . GLU B 1 119 ? -18.125 3.158 9.586 1 87.19 119 GLU B CA 1
ATOM 2747 C C . GLU B 1 119 ? -17.312 4.441 9.609 1 87.19 119 GLU B C 1
ATOM 2749 O O . GLU B 1 119 ? -16.438 4.617 10.469 1 87.19 119 GLU B O 1
ATOM 2754 N N . ILE B 1 120 ? -17.562 5.215 8.602 1 88.62 120 ILE B N 1
ATOM 2755 C CA . ILE B 1 120 ? -16.766 6.434 8.477 1 88.62 120 ILE B CA 1
ATOM 2756 C C . ILE B 1 120 ? -17.016 7.332 9.68 1 88.62 120 ILE B C 1
ATOM 2758 O O . ILE B 1 120 ? -16.094 8.023 10.141 1 88.62 120 ILE B O 1
ATOM 2762 N N . GLN B 1 121 ? -18.234 7.305 10.258 1 88.69 121 GLN B N 1
ATOM 2763 C CA . GLN B 1 121 ? -18.531 8.141 11.414 1 88.69 121 GLN B CA 1
ATOM 2764 C C . GLN B 1 121 ? -17.75 7.699 12.641 1 88.69 121 GLN B C 1
ATOM 2766 O O . GLN B 1 121 ? -17.312 8.531 13.438 1 88.69 121 GLN B O 1
ATOM 2771 N N . LYS B 1 122 ? -17.641 6.422 12.766 1 87.69 122 LYS B N 1
ATOM 2772 C CA . LYS B 1 122 ? -16.797 5.914 13.828 1 87.69 122 LYS B CA 1
ATOM 2773 C C . LYS B 1 122 ? -15.344 6.363 13.641 1 87.69 122 LYS B C 1
ATOM 2775 O O . LYS B 1 122 ? -14.656 6.691 14.609 1 87.69 122 LYS B O 1
ATOM 2780 N N . GLY B 1 123 ? -14.922 6.336 12.398 1 89.31 123 GLY B N 1
ATOM 2781 C CA . GLY B 1 123 ? -13.594 6.836 12.086 1 89.31 123 GLY B CA 1
ATOM 2782 C C . GLY B 1 123 ? -13.406 8.305 12.43 1 89.31 123 GLY B C 1
ATOM 2783 O O . GLY B 1 123 ? -12.359 8.695 12.953 1 89.31 123 GLY B O 1
ATOM 2784 N N . ILE B 1 124 ? -14.422 9.055 12.219 1 89.88 124 ILE B N 1
ATOM 2785 C CA . ILE B 1 124 ? -14.383 10.484 12.516 1 89.88 124 ILE B CA 1
ATOM 2786 C C . ILE B 1 124 ? -14.297 10.695 14.031 1 89.88 124 ILE B C 1
ATOM 2788 O O . ILE B 1 124 ? -13.508 11.508 14.508 1 89.88 124 ILE B O 1
ATOM 2792 N N . ALA B 1 125 ? -15.062 9.953 14.703 1 87.69 125 ALA B N 1
ATOM 2793 C CA . ALA B 1 125 ? -15.023 10.047 16.156 1 87.69 125 ALA B CA 1
ATOM 2794 C C . ALA B 1 125 ? -13.633 9.719 16.688 1 87.69 125 ALA B C 1
ATOM 2796 O O . ALA B 1 125 ? -13.117 10.414 17.578 1 87.69 125 ALA B O 1
ATOM 2797 N N . GLN B 1 126 ? -13.07 8.719 16.172 1 84.94 126 GLN B N 1
ATOM 2798 C CA . GLN B 1 126 ? -11.75 8.289 16.609 1 84.94 126 GLN B CA 1
ATOM 2799 C C . GLN B 1 126 ? -10.695 9.344 16.297 1 84.94 126 GLN B C 1
ATOM 2801 O O . GLN B 1 126 ? -9.844 9.641 17.141 1 84.94 126 GLN B O 1
ATOM 2806 N N . ILE B 1 127 ? -10.758 9.938 15.125 1 89.69 127 ILE B N 1
ATOM 2807 C CA . ILE B 1 127 ? -9.734 10.898 14.734 1 89.69 127 ILE B CA 1
ATOM 2808 C C . ILE B 1 127 ? -9.906 12.18 15.547 1 89.69 127 ILE B C 1
ATOM 2810 O O . ILE B 1 127 ? -8.922 12.867 15.852 1 89.69 127 ILE B O 1
ATOM 2814 N N . LEU B 1 128 ? -11.07 12.508 15.953 1 88.5 128 LEU B N 1
ATOM 2815 C CA . LEU B 1 128 ? -11.312 13.703 16.766 1 88.5 128 LEU B CA 1
ATOM 2816 C C . LEU B 1 128 ? -10.641 13.57 18.125 1 88.5 128 LEU B C 1
ATOM 2818 O O . LEU B 1 128 ? -10.07 14.539 18.641 1 88.5 128 LEU B O 1
ATOM 2822 N N . VAL B 1 129 ? -10.711 12.406 18.672 1 85.06 129 VAL B N 1
ATOM 2823 C CA . VAL B 1 129 ? -10.047 12.164 19.938 1 85.06 129 VAL B CA 1
ATOM 2824 C C . VAL B 1 129 ? -8.531 12.32 19.766 1 85.06 129 VAL B C 1
ATOM 2826 O O . VAL B 1 129 ? -7.867 12.922 20.609 1 85.06 129 VAL B O 1
ATOM 2829 N N . GLN B 1 130 ? -8.078 11.789 18.688 1 86.88 130 GLN B N 1
ATOM 2830 C CA . GLN B 1 130 ? -6.645 11.867 18.406 1 86.88 130 GLN B CA 1
ATOM 2831 C C . GLN B 1 130 ? -6.207 13.305 18.172 1 86.88 130 GLN B C 1
ATOM 2833 O O . GLN B 1 130 ? -5.133 13.719 18.609 1 86.88 130 GLN B O 1
ATOM 2838 N N . LEU B 1 131 ? -7.035 14.07 17.5 1 88.44 131 LEU B N 1
ATOM 2839 C CA . LEU B 1 131 ? -6.754 15.484 17.266 1 88.44 131 LEU B CA 1
ATOM 2840 C C . LEU B 1 131 ? -6.746 16.266 18.578 1 88.44 131 LEU B C 1
ATOM 2842 O O . LEU B 1 131 ? -5.914 17.156 18.766 1 88.44 131 LEU B O 1
ATOM 2846 N N . HIS B 1 132 ? -7.613 15.93 19.406 1 86.81 132 HIS B N 1
ATOM 2847 C CA . HIS B 1 132 ? -7.637 16.578 20.703 1 86.81 132 HIS B CA 1
ATOM 2848 C C . HIS B 1 132 ? -6.344 16.328 21.469 1 86.81 132 HIS B C 1
ATOM 2850 O O . HIS B 1 132 ? -5.762 17.266 22.031 1 86.81 132 HIS B O 1
ATOM 2856 N N . THR B 1 133 ? -5.988 15.117 21.5 1 85.12 133 THR B N 1
ATOM 2857 C CA . THR B 1 133 ? -4.75 14.734 22.172 1 85.12 133 THR B CA 1
ATOM 2858 C C . THR B 1 133 ? -3.557 15.469 21.562 1 85.12 133 THR B C 1
ATOM 2860 O O . THR B 1 133 ? -2.682 15.953 22.297 1 85.12 133 THR B O 1
ATOM 2863 N N . ALA B 1 134 ? -3.529 15.523 20.266 1 85.56 134 ALA B N 1
ATOM 2864 C CA . ALA B 1 134 ? -2.465 16.25 19.562 1 85.56 134 ALA B CA 1
ATOM 2865 C C . ALA B 1 134 ? -2.459 17.719 19.953 1 85.56 134 ALA B C 1
ATOM 2867 O O . ALA B 1 134 ? -1.395 18.312 20.141 1 85.56 134 ALA B O 1
ATOM 2868 N N . ALA B 1 135 ? -3.604 18.312 20.062 1 86 135 ALA B N 1
ATOM 2869 C CA . ALA B 1 135 ? -3.736 19.719 20.453 1 86 135 ALA B CA 1
ATOM 2870 C C . ALA B 1 135 ? -3.236 19.938 21.875 1 86 135 ALA B C 1
ATOM 2872 O O . ALA B 1 135 ? -2.6 20.953 22.172 1 86 135 ALA B O 1
ATOM 2873 N N . GLU B 1 136 ? -3.52 18.953 22.688 1 85.44 136 GLU B N 1
ATOM 2874 C CA . GLU B 1 136 ? -3.051 19.047 24.062 1 85.44 136 GLU B CA 1
ATOM 2875 C C . GLU B 1 136 ? -1.527 19 24.125 1 85.44 136 GLU B C 1
ATOM 2877 O O . GLU B 1 136 ? -0.916 19.781 24.859 1 85.44 136 GLU B O 1
ATOM 2882 N N . LYS B 1 137 ? -1.025 18.141 23.422 1 83.38 137 LYS B N 1
ATOM 2883 C CA . LYS B 1 137 ? 0.427 18.016 23.391 1 83.38 137 LYS B CA 1
ATOM 2884 C C . LYS B 1 137 ? 1.085 19.266 22.828 1 83.38 137 LYS B C 1
ATOM 2886 O O . LYS B 1 137 ? 2.115 19.719 23.344 1 83.38 137 LYS B O 1
ATOM 2891 N N . ARG B 1 138 ? 0.46 19.781 21.859 1 83.06 138 ARG B N 1
ATOM 2892 C CA . ARG B 1 138 ? 0.983 21 21.25 1 83.06 138 ARG B CA 1
ATOM 2893 C C . ARG B 1 138 ? 0.931 22.172 22.234 1 83.06 138 ARG B C 1
ATOM 2895 O O . ARG B 1 138 ? 1.874 22.953 22.312 1 83.06 138 ARG B O 1
ATOM 2902 N N . LYS B 1 139 ? -0.103 22.281 22.875 1 84 139 LYS B N 1
ATOM 2903 C CA . LYS B 1 139 ? -0.26 23.344 23.859 1 84 139 LYS B CA 1
ATOM 2904 C C . LYS B 1 139 ? 0.853 23.297 24.906 1 84 139 LYS B C 1
ATOM 2906 O O . LYS B 1 139 ? 1.374 24.344 25.297 1 84 139 LYS B O 1
ATOM 2911 N N . ARG B 1 140 ? 1.199 22.125 25.297 1 83.88 140 ARG B N 1
ATOM 2912 C CA . ARG B 1 140 ? 2.23 21.953 26.312 1 83.88 140 ARG B CA 1
ATOM 2913 C C . ARG B 1 140 ? 3.59 22.422 25.797 1 83.88 140 ARG B C 1
ATOM 2915 O O . ARG B 1 140 ? 4.449 22.828 26.578 1 83.88 140 ARG B O 1
ATOM 2922 N N . LYS B 1 141 ? 3.754 22.359 24.547 1 78.94 141 LYS B N 1
ATOM 2923 C CA . LYS B 1 141 ? 5.035 22.719 23.953 1 78.94 141 LYS B CA 1
ATOM 2924 C C . LYS B 1 141 ? 5.09 24.203 23.609 1 78.94 141 LYS B C 1
ATOM 2926 O O . LYS B 1 141 ? 6.172 24.75 23.375 1 78.94 141 LYS B O 1
ATOM 2931 N N . LEU B 1 142 ? 3.977 24.766 23.484 1 77.5 142 LEU B N 1
ATOM 2932 C CA . LEU B 1 142 ? 3.9 26.156 23.062 1 77.5 142 LEU B CA 1
ATOM 2933 C C . LEU B 1 142 ? 3.986 27.094 24.266 1 77.5 142 LEU B C 1
ATOM 2935 O O . LEU B 1 142 ? 3.605 26.719 25.375 1 77.5 142 LEU B O 1
ATOM 2939 N N . ASP B 1 143 ? 4.547 28.188 23.969 1 76.06 143 ASP B N 1
ATOM 2940 C CA . ASP B 1 143 ? 4.543 29.25 24.969 1 76.06 143 ASP B CA 1
ATOM 2941 C C . ASP B 1 143 ? 3.119 29.625 25.359 1 76.06 143 ASP B C 1
ATOM 2943 O O . ASP B 1 143 ? 2.221 29.656 24.516 1 76.06 143 ASP B O 1
ATOM 2947 N N . GLU B 1 144 ? 2.963 29.906 26.578 1 72.88 144 GLU B N 1
ATOM 2948 C CA . GLU B 1 144 ? 1.659 30.25 27.141 1 72.88 144 GLU B CA 1
ATOM 2949 C C . GLU B 1 144 ? 1.052 31.453 26.438 1 72.88 144 GLU B C 1
ATOM 2951 O O . GLU B 1 144 ? -0.169 31.641 26.438 1 72.88 144 GLU B O 1
ATOM 2956 N N . SER B 1 145 ? 1.827 32.156 25.781 1 76.31 145 SER B N 1
ATOM 2957 C CA . SER B 1 145 ? 1.363 33.375 25.156 1 76.31 145 SER B CA 1
ATOM 2958 C C . SER B 1 145 ? 0.709 33.094 23.812 1 76.31 145 SER B C 1
ATOM 2960 O O . SER B 1 145 ? -0.006 33.969 23.266 1 76.31 145 SER B O 1
ATOM 2962 N N . ILE B 1 146 ? 0.928 31.969 23.375 1 73.31 146 ILE B N 1
ATOM 2963 C CA . ILE B 1 146 ? 0.365 31.641 22.078 1 73.31 146 ILE B CA 1
ATOM 2964 C C . ILE B 1 146 ? -1.114 31.297 22.219 1 73.31 146 ILE B C 1
ATOM 2966 O O . ILE B 1 146 ? -1.468 30.328 22.906 1 73.31 146 ILE B O 1
ATOM 2970 N N . THR B 1 147 ? -1.967 32.156 21.609 1 76.81 147 THR B N 1
ATOM 2971 C CA . THR B 1 147 ? -3.408 31.984 21.75 1 76.81 147 THR B CA 1
ATOM 2972 C C . THR B 1 147 ? -4.004 31.375 20.484 1 76.81 147 THR B C 1
ATOM 2974 O O . THR B 1 147 ? -5.137 30.891 20.5 1 76.81 147 THR B O 1
ATOM 2977 N N . ASP B 1 148 ? -3.254 31.406 19.422 1 80.75 148 ASP B N 1
ATOM 2978 C CA . ASP B 1 148 ? -3.734 30.859 18.141 1 80.75 148 ASP B CA 1
ATOM 2979 C C . ASP B 1 148 ? -2.721 29.906 17.547 1 80.75 148 ASP B C 1
ATOM 2981 O O . ASP B 1 148 ? -1.962 30.266 16.641 1 80.75 148 ASP B O 1
ATOM 2985 N N . PRO B 1 149 ? -2.748 28.688 18.047 1 84 149 PRO B N 1
ATOM 2986 C CA . PRO B 1 149 ? -1.789 27.719 17.516 1 84 149 PRO B CA 1
ATOM 2987 C C . PRO B 1 149 ? -2.096 27.312 16.078 1 84 149 PRO B C 1
ATOM 2989 O O . PRO B 1 149 ? -3.219 27.5 15.602 1 84 149 PRO B O 1
ATOM 2992 N N . PRO B 1 150 ? -1.148 26.781 15.383 1 82.62 150 PRO B N 1
ATOM 2993 C CA . PRO B 1 150 ? -1.391 26.281 14.031 1 82.62 150 PRO B CA 1
ATOM 2994 C C . PRO B 1 150 ? -2.488 25.219 13.977 1 82.62 150 PRO B C 1
ATOM 2996 O O . PRO B 1 150 ? -2.656 24.453 14.93 1 82.62 150 PRO B O 1
ATOM 2999 N N . ILE B 1 151 ? -3.15 25.203 12.891 1 87.75 151 ILE B N 1
ATOM 3000 C CA . ILE B 1 151 ? -4.25 24.266 12.664 1 87.75 151 ILE B CA 1
ATOM 3001 C C . ILE B 1 151 ? -3.709 22.844 12.57 1 87.75 151 ILE B C 1
ATOM 3003 O O . ILE B 1 151 ? -2.664 22.609 11.961 1 87.75 151 ILE B O 1
ATOM 3007 N N . ILE B 1 152 ? -4.434 21.906 13.195 1 88.62 152 ILE B N 1
ATOM 3008 C CA . ILE B 1 152 ? -4.137 20.5 13.047 1 88.62 152 ILE B CA 1
ATOM 3009 C C . ILE B 1 152 ? -5.172 19.844 12.133 1 88.62 152 ILE B C 1
ATOM 3011 O O . ILE B 1 152 ? -6.367 20.141 12.227 1 88.62 152 ILE B O 1
ATOM 3015 N N . CYS B 1 153 ? -4.656 18.953 11.32 1 92.12 153 CYS B N 1
ATOM 3016 C CA . CYS B 1 153 ? -5.547 18.328 10.344 1 92.12 153 CYS B CA 1
ATOM 3017 C C . CYS B 1 153 ? -5.645 16.828 10.562 1 92.12 153 CYS B C 1
ATOM 3019 O O . CYS B 1 153 ? -4.637 16.172 10.828 1 92.12 153 CYS B O 1
ATOM 3021 N N . GLY B 1 154 ? -6.859 16.391 10.539 1 93.94 154 GLY B N 1
ATOM 3022 C CA . GLY B 1 154 ? -7.148 14.961 10.484 1 93.94 154 GLY B CA 1
ATOM 3023 C C . GLY B 1 154 ? -7.816 14.539 9.188 1 93.94 154 GLY B C 1
ATOM 3024 O O . GLY B 1 154 ? -8.594 15.297 8.609 1 93.94 154 GLY B O 1
ATOM 3025 N N . ILE B 1 155 ? -7.484 13.344 8.758 1 95 155 ILE B N 1
ATOM 3026 C CA . ILE B 1 155 ? -8.109 12.75 7.582 1 95 155 ILE B CA 1
ATOM 3027 C C . ILE B 1 155 ? -8.641 11.359 7.926 1 95 155 ILE B C 1
ATOM 3029 O O . ILE B 1 155 ? -7.969 10.586 8.609 1 95 155 ILE B O 1
ATOM 3033 N N . VAL B 1 156 ? -9.844 11.125 7.535 1 94.38 156 VAL B N 1
ATOM 3034 C CA . VAL B 1 156 ? -10.422 9.789 7.656 1 94.38 156 VAL B CA 1
ATOM 3035 C C . VAL B 1 156 ? -10.773 9.25 6.27 1 94.38 156 VAL B C 1
ATOM 3037 O O . VAL B 1 156 ? -11.328 9.977 5.438 1 94.38 156 VAL B O 1
ATOM 3040 N N . SER B 1 157 ? -10.414 7.98 5.973 1 95.44 157 SER B N 1
ATOM 3041 C CA . SER B 1 157 ? -10.742 7.398 4.676 1 95.44 157 SER B CA 1
ATOM 3042 C C . SER B 1 157 ? -11.125 5.93 4.816 1 95.44 157 SER B C 1
ATOM 3044 O O . SER B 1 157 ? -10.562 5.207 5.641 1 95.44 157 SER B O 1
ATOM 3046 N N . THR B 1 158 ? -12.023 5.484 4.027 1 94.06 158 THR B N 1
ATOM 3047 C CA . THR B 1 158 ? -12.375 4.074 3.895 1 94.06 158 THR B CA 1
ATOM 3048 C C . THR B 1 158 ? -11.719 3.469 2.658 1 94.06 158 THR B C 1
ATOM 3050 O O . THR B 1 158 ? -12.023 2.334 2.281 1 94.06 158 THR B O 1
ATOM 3053 N N . GLY B 1 159 ? -10.859 4.168 2.029 1 93.56 159 GLY B N 1
ATOM 3054 C CA . GLY B 1 159 ? -10.359 3.805 0.715 1 93.56 159 GLY B CA 1
ATOM 3055 C C . GLY B 1 159 ? -11.047 4.547 -0.416 1 93.56 159 GLY B C 1
ATOM 3056 O O . GLY B 1 159 ? -10.383 5.203 -1.224 1 93.56 159 GLY B O 1
ATOM 3057 N N . ASN B 1 160 ? -12.359 4.555 -0.38 1 92.94 160 ASN B N 1
ATOM 3058 C CA . ASN B 1 160 ? -13.125 5.238 -1.417 1 92.94 160 ASN B CA 1
ATOM 3059 C C . ASN B 1 160 ? -13.68 6.574 -0.919 1 92.94 160 ASN B C 1
ATOM 3061 O O . ASN B 1 160 ? -13.844 7.512 -1.701 1 92.94 160 ASN B O 1
ATOM 3065 N N . GLU B 1 161 ? -14.031 6.629 0.32 1 94.69 161 GLU B N 1
ATOM 3066 C CA . GLU B 1 161 ? -14.562 7.863 0.888 1 94.69 161 GLU B CA 1
ATOM 3067 C C . GLU B 1 161 ? -13.523 8.578 1.739 1 94.69 161 GLU B C 1
ATOM 3069 O O . GLU B 1 161 ? -12.773 7.941 2.482 1 94.69 161 GLU B O 1
ATOM 3074 N N . TRP B 1 162 ? -13.586 9.93 1.637 1 95.62 162 TRP B N 1
ATOM 3075 C CA . TRP B 1 162 ? -12.617 10.766 2.344 1 95.62 162 TRP B CA 1
ATOM 3076 C C . TRP B 1 162 ? -13.32 11.898 3.086 1 95.62 162 TRP B C 1
ATOM 3078 O O . TRP B 1 162 ? -14.258 12.508 2.557 1 95.62 162 TRP B O 1
ATOM 3088 N N . ARG B 1 163 ? -12.875 12.102 4.285 1 94.75 163 ARG B N 1
ATOM 3089 C CA . ARG B 1 163 ? -13.297 13.242 5.102 1 94.75 163 ARG B CA 1
ATOM 3090 C C . ARG B 1 163 ? -12.086 13.977 5.672 1 94.75 163 ARG B C 1
ATOM 3092 O O . ARG B 1 163 ? -11.109 13.352 6.09 1 94.75 163 ARG B O 1
ATOM 3099 N N . PHE B 1 164 ? -12.211 15.266 5.684 1 95.38 164 PHE B N 1
ATOM 3100 C CA . PHE B 1 164 ? -11.156 16.109 6.227 1 95.38 164 PHE B CA 1
ATOM 3101 C C . PHE B 1 164 ? -11.648 16.859 7.461 1 95.38 164 PHE B C 1
ATOM 3103 O O . PHE B 1 164 ? -12.773 17.375 7.48 1 95.38 164 PHE B O 1
ATOM 3110 N N . ILE B 1 165 ? -10.805 16.922 8.438 1 93.44 165 ILE B N 1
ATOM 3111 C CA . ILE B 1 165 ? -11.133 17.609 9.68 1 93.44 165 ILE B CA 1
ATOM 3112 C C . ILE B 1 165 ? -10.047 18.641 10 1 93.44 165 ILE B C 1
ATOM 3114 O O . ILE B 1 165 ? -8.859 18.312 10.047 1 93.44 165 ILE B O 1
ATOM 3118 N N . LEU B 1 166 ? -10.492 19.828 10.211 1 92 166 LEU B N 1
ATOM 3119 C CA . LEU B 1 166 ? -9.594 20.891 10.656 1 92 166 LEU B CA 1
ATOM 3120 C C . LEU B 1 166 ? -9.875 21.281 12.102 1 92 166 LEU B C 1
ATOM 3122 O O . LEU B 1 166 ? -11.023 21.578 12.453 1 92 166 LEU B O 1
ATOM 3126 N N . TRP B 1 167 ? -8.844 21.156 12.867 1 90.81 167 TRP B N 1
ATOM 3127 C CA . TRP B 1 167 ? -8.898 21.547 14.273 1 90.81 167 TRP B CA 1
ATOM 3128 C C . TRP B 1 167 ? -8.125 22.828 14.508 1 90.81 167 TRP B C 1
ATOM 3130 O O . TRP B 1 167 ? -6.906 22.875 14.344 1 90.81 167 TRP B O 1
ATOM 3140 N N . SER B 1 168 ? -8.867 23.875 14.922 1 89.44 168 SER B N 1
ATOM 3141 C CA . SER B 1 168 ? -8.242 25.156 15.242 1 89.44 168 SER B CA 1
ATOM 3142 C C . SER B 1 168 ? -8.523 25.578 16.672 1 89.44 168 SER B C 1
ATOM 3144 O O . SER B 1 168 ? -9.531 25.172 17.266 1 89.44 168 SER B O 1
ATOM 3146 N N . GLY B 1 169 ? -7.598 26.344 17.234 1 87.81 169 GLY B N 1
ATOM 3147 C CA . GLY B 1 169 ? -7.77 26.859 18.594 1 87.81 169 GLY B CA 1
ATOM 3148 C C . GLY B 1 169 ? -7.176 25.953 19.656 1 87.81 169 GLY B C 1
ATOM 3149 O O . GLY B 1 169 ? -6.461 25 19.328 1 87.81 169 GLY B O 1
ATOM 3150 N N . LEU B 1 170 ? -7.426 26.266 20.875 1 87.88 170 LEU B N 1
ATOM 3151 C CA . LEU B 1 170 ? -6.898 25.531 22.016 1 87.88 170 LEU B CA 1
ATOM 3152 C C . LEU B 1 170 ? -7.762 24.312 22.328 1 87.88 170 LEU B C 1
ATOM 3154 O O . LEU B 1 170 ? -8.938 24.281 21.953 1 87.88 170 LEU B O 1
ATOM 3158 N N . PRO B 1 171 ? -7.172 23.281 22.953 1 86.06 171 PRO B N 1
ATOM 3159 C CA . PRO B 1 171 ? -7.914 22.062 23.234 1 86.06 171 PRO B CA 1
ATOM 3160 C C . PRO B 1 171 ? -9.172 22.312 24.062 1 86.06 171 PRO B C 1
ATOM 3162 O O . PRO B 1 171 ? -10.148 21.562 23.953 1 86.06 171 PRO B O 1
ATOM 3165 N N . GLU B 1 172 ? -9.211 23.375 24.859 1 84.44 172 GLU B N 1
ATOM 3166 C CA . GLU B 1 172 ? -10.328 23.672 25.75 1 84.44 172 GLU B CA 1
ATOM 3167 C C . GLU B 1 172 ? -11.492 24.297 24.984 1 84.44 172 GLU B C 1
ATOM 3169 O O . GLU B 1 172 ? -12.648 24.156 25.375 1 84.44 172 GLU B O 1
ATOM 3174 N N . ASN B 1 173 ? -11.172 25.016 23.953 1 86.25 173 ASN B N 1
ATOM 3175 C CA . ASN B 1 173 ? -12.18 25.703 23.156 1 86.25 173 ASN B CA 1
ATOM 3176 C C . ASN B 1 173 ? -11.852 25.641 21.656 1 86.25 173 ASN B C 1
ATOM 3178 O O . ASN B 1 173 ? -11.578 26.672 21.031 1 86.25 173 ASN B O 1
ATOM 3182 N N . PRO B 1 174 ? -12.031 24.406 21.141 1 88.75 174 PRO B N 1
ATOM 3183 C CA . PRO B 1 174 ? -11.633 24.266 19.734 1 88.75 174 PRO B CA 1
ATOM 3184 C C . PRO B 1 174 ? -12.75 24.656 18.766 1 88.75 174 PRO B C 1
ATOM 3186 O O . PRO B 1 174 ? -13.922 24.656 19.141 1 88.75 174 PRO B O 1
ATOM 3189 N N . THR B 1 175 ? -12.375 25.141 17.594 1 90.12 175 THR B N 1
ATOM 3190 C CA . THR B 1 175 ? -13.25 25.203 16.422 1 90.12 175 THR B CA 1
ATOM 3191 C C . THR B 1 175 ? -12.93 24.078 15.445 1 90.12 175 THR B C 1
ATOM 3193 O O . THR B 1 175 ? -11.781 23.938 15.008 1 90.12 175 THR B O 1
ATOM 3196 N N . ILE B 1 176 ? -13.969 23.312 15.148 1 92.12 176 ILE B N 1
ATOM 3197 C CA . ILE B 1 176 ? -13.75 22.125 14.328 1 92.12 176 ILE B CA 1
ATOM 3198 C C . ILE B 1 176 ? -14.547 22.25 13.031 1 92.12 176 ILE B C 1
ATOM 3200 O O . ILE B 1 176 ? -15.734 22.578 13.055 1 92.12 176 ILE B O 1
ATOM 3204 N N . LYS B 1 177 ? -13.891 22.031 11.875 1 91.88 177 LYS B N 1
ATOM 3205 C CA . LYS B 1 177 ? -14.547 21.953 10.57 1 91.88 177 LYS B CA 1
ATOM 3206 C C . LYS B 1 177 ? -14.398 20.562 9.969 1 91.88 177 LYS B C 1
ATOM 3208 O O . LYS B 1 177 ? -13.289 20.016 9.914 1 91.88 177 LYS B O 1
ATOM 3213 N N . ILE B 1 178 ? -15.5 19.984 9.594 1 93 178 ILE B N 1
ATOM 3214 C CA . ILE B 1 178 ? -15.508 18.688 8.93 1 93 178 ILE B CA 1
ATOM 3215 C C . ILE B 1 178 ? -16 18.844 7.492 1 93 178 ILE B C 1
ATOM 3217 O O . ILE B 1 178 ? -17.062 19.422 7.254 1 93 178 ILE B O 1
ATOM 3221 N N . SER B 1 179 ? -15.281 18.344 6.586 1 94.31 179 SER B N 1
ATOM 3222 C CA . SER B 1 179 ? -15.625 18.516 5.176 1 94.31 179 SER B CA 1
ATOM 3223 C C . SER B 1 179 ? -16.844 17.672 4.801 1 94.31 179 SER B C 1
ATOM 3225 O O . SER B 1 179 ? -17.234 16.766 5.547 1 94.31 179 SER B O 1
ATOM 3227 N N . LYS B 1 180 ? -17.406 18.016 3.627 1 94.69 180 LYS B N 1
ATOM 3228 C CA . LYS B 1 180 ? -18.297 17.078 2.973 1 94.69 180 LYS B CA 1
ATOM 3229 C C . LYS B 1 180 ? -17.578 15.789 2.613 1 94.69 180 LYS B C 1
ATOM 3231 O O . LYS B 1 180 ? -16.344 15.734 2.633 1 94.69 180 LYS B O 1
ATOM 3236 N N . PRO B 1 181 ? -18.359 14.766 2.355 1 94.75 181 PRO B N 1
ATOM 3237 C CA . PRO B 1 181 ? -17.703 13.555 1.871 1 94.75 181 PRO B CA 1
ATOM 3238 C C . PRO B 1 181 ? -17.188 13.695 0.441 1 94.75 181 PRO B C 1
ATOM 3240 O O . PRO B 1 181 ? -17.844 14.32 -0.396 1 94.75 181 PRO B O 1
ATOM 3243 N N . TYR B 1 182 ? -16.016 13.25 0.196 1 94.56 182 TYR B N 1
ATOM 3244 C CA . TYR B 1 182 ? -15.469 13.055 -1.141 1 94.56 182 TYR B CA 1
ATOM 3245 C C . TYR B 1 182 ? -15.383 11.57 -1.486 1 94.56 182 TYR B C 1
ATOM 3247 O O . TYR B 1 182 ? -14.633 10.82 -0.856 1 94.56 182 TYR B O 1
ATOM 3255 N N . VAL B 1 183 ? -16.141 11.172 -2.441 1 94.19 183 VAL B N 1
ATOM 3256 C CA . VAL B 1 183 ? -16.219 9.758 -2.781 1 94.19 183 VAL B CA 1
ATOM 3257 C C . VAL B 1 183 ? -15.547 9.508 -4.125 1 94.19 183 VAL B C 1
ATOM 3259 O O . VAL B 1 183 ? -16 9.992 -5.16 1 94.19 183 VAL B O 1
ATOM 3262 N N . CYS B 1 184 ? -14.461 8.727 -4.07 1 93.62 184 CYS B N 1
ATOM 3263 C CA . CYS B 1 184 ? -13.711 8.398 -5.281 1 93.62 184 CYS B CA 1
ATOM 3264 C C . CYS B 1 184 ? -14.344 7.215 -6.008 1 93.62 184 CYS B C 1
ATOM 3266 O O . CYS B 1 184 ? -14.492 6.137 -5.434 1 93.62 184 CYS B O 1
ATOM 3268 N N . ALA B 1 185 ? -14.68 7.434 -7.25 1 90.75 185 ALA B N 1
ATOM 3269 C CA . ALA B 1 185 ? -15.188 6.371 -8.117 1 90.75 185 ALA B CA 1
ATOM 3270 C C . ALA B 1 185 ? -14.062 5.762 -8.953 1 90.75 185 ALA B C 1
ATOM 3272 O O . ALA B 1 185 ? -13.82 6.191 -10.086 1 90.75 185 ALA B O 1
ATOM 3273 N N . PHE B 1 186 ? -13.477 4.715 -8.469 1 90.56 186 PHE B N 1
ATOM 3274 C CA . PHE B 1 186 ? -12.383 4.07 -9.188 1 90.56 186 PHE B CA 1
ATOM 3275 C C . PHE B 1 186 ? -12.906 3.334 -10.422 1 90.56 186 PHE B C 1
ATOM 3277 O O . PHE B 1 186 ? -13.922 2.641 -10.352 1 90.56 186 PHE B O 1
ATOM 3284 N N . GLY B 1 187 ? -12.227 3.449 -11.586 1 84.5 187 GLY B N 1
ATOM 3285 C CA . GLY B 1 187 ? -12.695 2.924 -12.859 1 84.5 187 GLY B CA 1
ATOM 3286 C C . GLY B 1 187 ? -13.531 3.918 -13.648 1 84.5 187 GLY B C 1
ATOM 3287 O O . GLY B 1 187 ? -13.93 3.645 -14.781 1 84.5 187 GLY B O 1
ATOM 3288 N N . GLY B 1 188 ? -13.805 5.098 -13.047 1 86.81 188 GLY B N 1
ATOM 3289 C CA . GLY B 1 188 ? -14.555 6.156 -13.703 1 86.81 188 GLY B CA 1
ATOM 3290 C C . GLY B 1 188 ? -13.727 7.41 -13.938 1 86.81 188 GLY B C 1
ATOM 3291 O O . GLY B 1 188 ? -12.562 7.328 -14.32 1 86.81 188 GLY B O 1
ATOM 3292 N N . ASP B 1 189 ? -14.258 8.555 -13.891 1 84.19 189 ASP B N 1
ATOM 3293 C CA . ASP B 1 189 ? -13.609 9.812 -14.234 1 84.19 189 ASP B CA 1
ATOM 3294 C C . ASP B 1 189 ? -12.664 10.266 -13.125 1 84.19 189 ASP B C 1
ATOM 3296 O O . ASP B 1 189 ? -11.891 11.211 -13.312 1 84.19 189 ASP B O 1
ATOM 3300 N N . MET B 1 190 ? -12.609 9.742 -12.062 1 89.88 190 MET B N 1
ATOM 3301 C CA . MET B 1 190 ? -11.664 9.945 -10.969 1 89.88 190 MET B CA 1
ATOM 3302 C C . MET B 1 190 ? -11.648 11.406 -10.531 1 89.88 190 MET B C 1
ATOM 3304 O O . MET B 1 190 ? -10.625 11.906 -10.055 1 89.88 190 MET B O 1
ATOM 3308 N N . ARG B 1 191 ? -12.688 12.195 -10.719 1 89.94 191 ARG B N 1
ATOM 3309 C CA . ARG B 1 191 ? -12.766 13.609 -10.391 1 89.94 191 ARG B CA 1
ATOM 3310 C C . ARG B 1 191 ? -12.5 13.844 -8.906 1 89.94 191 ARG B C 1
ATOM 3312 O O . ARG B 1 191 ? -11.703 14.711 -8.539 1 89.94 191 ARG B O 1
ATOM 3319 N N . GLU B 1 192 ? -13.125 13.086 -8.125 1 93 192 GLU B N 1
ATOM 3320 C CA . GLU B 1 192 ? -12.977 13.266 -6.684 1 93 192 GLU B CA 1
ATOM 3321 C C . GLU B 1 192 ? -11.57 12.891 -6.227 1 93 192 GLU B C 1
ATOM 3323 O O . GLU B 1 192 ? -11.039 13.492 -5.289 1 93 192 GLU B O 1
ATOM 3328 N N . ALA B 1 193 ? -10.992 11.922 -6.879 1 94.81 193 ALA B N 1
ATOM 3329 C CA . ALA B 1 193 ? -9.617 11.578 -6.535 1 94.81 193 ALA B CA 1
ATOM 3330 C C . ALA B 1 193 ? -8.68 12.758 -6.754 1 94.81 193 ALA B C 1
ATOM 3332 O O . ALA B 1 193 ? -7.797 13.016 -5.934 1 94.81 193 ALA B O 1
ATOM 3333 N N . LYS B 1 194 ? -8.922 13.492 -7.805 1 93.81 194 LYS B N 1
ATOM 3334 C CA . LYS B 1 194 ? -8.141 14.68 -8.117 1 93.81 194 LYS B CA 1
ATOM 3335 C C . LYS B 1 194 ? -8.328 15.758 -7.051 1 93.81 194 LYS B C 1
ATOM 3337 O O . LYS B 1 194 ? -7.367 16.422 -6.645 1 93.81 194 LYS B O 1
ATOM 3342 N N . GLU B 1 195 ? -9.5 15.906 -6.648 1 94 195 GLU B N 1
ATOM 3343 C CA . GLU B 1 195 ? -9.797 16.891 -5.617 1 94 195 GLU B CA 1
ATOM 3344 C C . GLU B 1 195 ? -9.156 16.516 -4.285 1 94 195 GLU B C 1
ATOM 3346 O O . GLU B 1 195 ? -8.562 17.359 -3.611 1 94 195 GLU B O 1
ATOM 3351 N N . VAL B 1 196 ? -9.266 15.297 -3.953 1 95.75 196 VAL B N 1
ATOM 3352 C CA . VAL B 1 196 ? -8.758 14.797 -2.682 1 95.75 196 VAL B CA 1
ATOM 3353 C C . VAL B 1 196 ? -7.25 15.023 -2.604 1 95.75 196 VAL B C 1
ATOM 3355 O O . VAL B 1 196 ? -6.75 15.594 -1.631 1 95.75 196 VAL B O 1
ATOM 3358 N N . ILE B 1 197 ? -6.555 14.625 -3.633 1 96.12 197 ILE B N 1
ATOM 3359 C CA . ILE B 1 197 ? -5.105 14.758 -3.562 1 96.12 197 ILE B CA 1
ATOM 3360 C C . ILE B 1 197 ? -4.723 16.234 -3.535 1 96.12 197 ILE B C 1
ATOM 3362 O O . ILE B 1 197 ? -3.76 16.625 -2.867 1 96.12 197 ILE B O 1
ATOM 3366 N N . SER B 1 198 ? -5.445 17.031 -4.207 1 94.81 198 SER B N 1
ATOM 3367 C CA . SER B 1 198 ? -5.184 18.469 -4.184 1 94.81 198 SER B CA 1
ATOM 3368 C C . SER B 1 198 ? -5.383 19.047 -2.789 1 94.81 198 SER B C 1
ATOM 3370 O O . SER B 1 198 ? -4.598 19.891 -2.34 1 94.81 198 SER B O 1
ATOM 3372 N N . ILE B 1 199 ? -6.402 18.672 -2.17 1 94.25 199 ILE B N 1
ATOM 3373 C CA . ILE B 1 199 ? -6.676 19.125 -0.812 1 94.25 199 ILE B CA 1
ATOM 3374 C C . ILE B 1 199 ? -5.531 18.719 0.112 1 94.25 199 ILE B C 1
ATOM 3376 O O . ILE B 1 199 ? -5.023 19.531 0.885 1 94.25 199 ILE B O 1
ATOM 3380 N N . ILE B 1 200 ? -5.117 17.484 0.039 1 94.38 200 ILE B N 1
ATOM 3381 C CA . ILE B 1 200 ? -4.055 16.969 0.894 1 94.38 200 ILE B CA 1
ATOM 3382 C C . ILE B 1 200 ? -2.773 17.766 0.664 1 94.38 200 ILE B C 1
ATOM 3384 O O . ILE B 1 200 ? -2.133 18.219 1.619 1 94.38 200 ILE B O 1
ATOM 3388 N N . VAL B 1 201 ? -2.426 17.969 -0.595 1 93.62 201 VAL B N 1
ATOM 3389 C CA . VAL B 1 201 ? -1.207 18.703 -0.942 1 93.62 201 VAL B CA 1
ATOM 3390 C C . VAL B 1 201 ? -1.289 20.125 -0.416 1 93.62 201 VAL B C 1
ATOM 3392 O O . VAL B 1 201 ? -0.322 20.641 0.149 1 93.62 201 VAL B O 1
ATOM 3395 N N . ARG B 1 202 ? -2.416 20.75 -0.558 1 92 202 ARG B N 1
ATOM 3396 C CA . ARG B 1 202 ? -2.59 22.125 -0.076 1 92 202 ARG B CA 1
ATOM 3397 C C . ARG B 1 202 ? -2.414 22.188 1.437 1 92 202 ARG B C 1
ATOM 3399 O O . ARG B 1 202 ? -1.761 23.109 1.947 1 92 202 ARG B O 1
ATOM 3406 N N . ILE B 1 203 ? -3.008 21.297 2.082 1 89.12 203 ILE B N 1
ATOM 3407 C CA . ILE B 1 203 ? -2.91 21.281 3.537 1 89.12 203 ILE B CA 1
ATOM 3408 C C . ILE B 1 203 ? -1.452 21.078 3.953 1 89.12 203 ILE B C 1
ATOM 3410 O O . ILE B 1 203 ? -0.944 21.812 4.812 1 89.12 203 ILE B O 1
ATOM 3414 N N . LEU B 1 204 ? -0.794 20.156 3.332 1 89.62 204 LEU B N 1
ATOM 3415 C CA . LEU B 1 204 ? 0.597 19.859 3.656 1 89.62 204 LEU B CA 1
ATOM 3416 C C . LEU B 1 204 ? 1.489 21.062 3.369 1 89.62 204 LEU B C 1
ATOM 3418 O O . LEU B 1 204 ? 2.359 21.406 4.176 1 89.62 204 LEU B O 1
ATOM 3422 N N . GLN B 1 205 ? 1.263 21.656 2.229 1 88.19 205 GLN B N 1
ATOM 3423 C CA . GLN B 1 205 ? 2.059 22.828 1.861 1 88.19 205 GLN B CA 1
ATOM 3424 C C . GLN B 1 205 ? 1.839 23.969 2.844 1 88.19 205 GLN B C 1
ATOM 3426 O O . GLN B 1 205 ? 2.785 24.672 3.211 1 88.19 205 GLN B O 1
ATOM 3431 N N . SER B 1 206 ? 0.584 24.172 3.195 1 84.94 206 SER B N 1
ATOM 3432 C CA . SER B 1 206 ? 0.258 25.203 4.164 1 84.94 206 SER B CA 1
ATOM 3433 C C . SER B 1 206 ? 0.964 24.969 5.492 1 84.94 206 SER B C 1
ATOM 3435 O O . SER B 1 206 ? 1.522 25.891 6.082 1 84.94 206 SER B O 1
ATOM 3437 N N . GLN B 1 207 ? 0.993 23.781 5.93 1 83.25 207 GLN B N 1
ATOM 3438 C CA . GLN B 1 207 ? 1.644 23.422 7.188 1 83.25 207 GLN B CA 1
ATOM 3439 C C . GLN B 1 207 ? 3.158 23.562 7.078 1 83.25 207 GLN B C 1
ATOM 3441 O O . GLN B 1 207 ? 3.809 24.062 8 1 83.25 207 GLN B O 1
ATOM 3446 N N . ALA B 1 208 ? 3.652 23.094 5.98 1 83.31 208 ALA B N 1
ATOM 3447 C CA . ALA B 1 208 ? 5.098 23.125 5.773 1 83.31 208 ALA B CA 1
ATOM 3448 C C . ALA B 1 208 ? 5.602 24.562 5.691 1 83.31 208 ALA B C 1
ATOM 3450 O O . ALA B 1 208 ? 6.699 24.875 6.164 1 83.31 208 ALA B O 1
ATOM 3451 N N . SER B 1 209 ? 4.84 25.406 5.113 1 80.38 209 SER B N 1
ATOM 3452 C CA . SER B 1 209 ? 5.25 26.797 4.906 1 80.38 209 SER B CA 1
ATOM 3453 C C . SER B 1 209 ? 5.297 27.562 6.223 1 80.38 209 SER B C 1
ATOM 3455 O O . SER B 1 209 ? 6.078 28.5 6.371 1 80.38 209 SER B O 1
ATOM 3457 N N . VAL B 1 210 ? 4.473 27.203 7.133 1 74.75 210 VAL B N 1
ATOM 3458 C CA . VAL B 1 210 ? 4.426 27.859 8.43 1 74.75 210 VAL B CA 1
ATOM 3459 C C . VAL B 1 210 ? 5.684 27.531 9.227 1 74.75 210 VAL B C 1
ATOM 3461 O O . VAL B 1 210 ? 6.199 28.359 9.969 1 74.75 210 VAL B O 1
ATOM 3464 N N . LEU B 1 211 ? 6.277 26.375 8.977 1 68.19 211 LEU B N 1
ATOM 3465 C CA . LEU B 1 211 ? 7.355 25.875 9.828 1 68.19 211 LEU B CA 1
ATOM 3466 C C . LEU B 1 211 ? 8.711 26.047 9.141 1 68.19 211 LEU B C 1
ATOM 3468 O O . LEU B 1 211 ? 9.75 25.906 9.781 1 68.19 211 LEU B O 1
ATOM 3472 N N . ALA B 1 212 ? 8.727 26.156 7.859 1 62.88 212 ALA B N 1
ATOM 3473 C CA . ALA B 1 212 ? 9.984 26.078 7.113 1 62.88 212 ALA B CA 1
ATOM 3474 C C . ALA B 1 212 ? 10.859 27.281 7.391 1 62.88 212 ALA B C 1
ATOM 3476 O O . ALA B 1 212 ? 10.406 28.438 7.27 1 62.88 212 ALA B O 1
ATOM 3477 N N . PRO B 1 213 ? 12.023 26.844 8.016 1 62.06 213 PRO B N 1
ATOM 3478 C CA . PRO B 1 213 ? 12.992 27.953 7.988 1 62.06 213 PRO B CA 1
ATOM 3479 C C . PRO B 1 213 ? 13.336 28.406 6.57 1 62.06 213 PRO B C 1
ATOM 3481 O O . PRO B 1 213 ? 13.297 27.594 5.637 1 62.06 213 PRO B O 1
ATOM 3484 N N . GLN B 1 214 ? 13.398 29.766 6.25 1 56.94 214 GLN B N 1
ATOM 3485 C CA . GLN B 1 214 ? 13.664 30.359 4.945 1 56.94 214 GLN B CA 1
ATOM 3486 C C . GLN B 1 214 ? 14.812 29.641 4.234 1 56.94 214 GLN B C 1
ATOM 3488 O O . GLN B 1 214 ? 14.828 29.562 3.006 1 56.94 214 GLN B O 1
ATOM 3493 N N . ASP B 1 215 ? 15.633 28.969 4.891 1 56.03 215 ASP B N 1
ATOM 3494 C CA . ASP B 1 215 ? 16.828 28.391 4.289 1 56.03 215 ASP B CA 1
ATOM 3495 C C . ASP B 1 215 ? 16.547 27 3.734 1 56.03 215 ASP B C 1
ATOM 3497 O O . ASP B 1 215 ? 17.328 26.469 2.945 1 56.03 215 ASP B O 1
ATOM 3501 N N . GLU B 1 216 ? 15.547 26.422 4.105 1 57.28 216 GLU B N 1
ATOM 3502 C CA . GLU B 1 216 ? 15.289 25.047 3.689 1 57.28 216 GLU B CA 1
ATOM 3503 C C . GLU B 1 216 ? 14.344 25 2.496 1 57.28 216 GLU B C 1
ATOM 3505 O O . GLU B 1 216 ? 14.125 23.938 1.908 1 57.28 216 GLU B O 1
ATOM 3510 N N . VAL B 1 217 ? 13.797 26.094 2.17 1 56.69 217 VAL B N 1
ATOM 3511 C CA . VAL B 1 217 ? 12.82 26.141 1.085 1 56.69 217 VAL B CA 1
ATOM 3512 C C . VAL B 1 217 ? 13.547 26.109 -0.26 1 56.69 217 VAL B C 1
ATOM 3514 O O . VAL B 1 217 ? 14.367 26.969 -0.553 1 56.69 217 VAL B O 1
ATOM 3517 N N . LYS B 1 218 ? 13.469 24.906 -0.951 1 58.94 218 LYS B N 1
ATOM 3518 C CA . LYS B 1 218 ? 14.078 24.781 -2.27 1 58.94 218 LYS B CA 1
ATOM 3519 C C . LYS B 1 218 ? 13.25 25.5 -3.334 1 58.94 218 LYS B C 1
ATOM 3521 O O . LYS B 1 218 ? 12.023 25.516 -3.254 1 58.94 218 LYS B O 1
ATOM 3526 N N . ASP B 1 219 ? 13.914 26.219 -4.289 1 53.03 219 ASP B N 1
ATOM 3527 C CA . ASP B 1 219 ? 13.242 26.875 -5.41 1 53.03 219 ASP B CA 1
ATOM 3528 C C . ASP B 1 219 ? 12.625 25.844 -6.355 1 53.03 219 ASP B C 1
ATOM 3530 O O . ASP B 1 219 ? 13.219 24.797 -6.613 1 53.03 219 ASP B O 1
ATOM 3534 N N . GLU B 1 220 ? 11.43 25.906 -6.484 1 48.12 220 GLU B N 1
ATOM 3535 C CA . GLU B 1 220 ? 10.773 25.031 -7.461 1 48.12 220 GLU B CA 1
ATOM 3536 C C . GLU B 1 220 ? 11.562 24.984 -8.766 1 48.12 220 GLU B C 1
ATOM 3538 O O . GLU B 1 220 ? 11.867 26.016 -9.359 1 48.12 220 GLU B O 1
ATOM 3543 N N . VAL B 1 221 ? 12.367 24.109 -9.062 1 39.22 221 VAL B N 1
ATOM 3544 C CA . VAL B 1 221 ? 12.992 24.062 -10.383 1 39.22 221 VAL B CA 1
ATOM 3545 C C . VAL B 1 221 ? 11.914 24.062 -11.461 1 39.22 221 VAL B C 1
ATOM 3547 O O . VAL B 1 221 ? 11.039 23.203 -11.477 1 39.22 221 VAL B O 1
ATOM 3550 N N . LYS B 1 222 ? 11.648 25.156 -12.148 1 33.69 222 LYS B N 1
ATOM 3551 C CA . LYS B 1 222 ? 10.859 25.281 -13.367 1 33.69 222 LYS B CA 1
ATOM 3552 C C . LYS B 1 222 ? 11.281 24.25 -14.414 1 33.69 222 LYS B C 1
ATOM 3554 O O . LYS B 1 222 ? 12.469 24.125 -14.719 1 33.69 222 LYS B O 1
ATOM 3559 N N . ALA B 1 223 ? 10.523 23.234 -14.711 1 37.28 223 ALA B N 1
ATOM 3560 C CA . ALA B 1 223 ? 10.688 22.406 -15.906 1 37.28 223 ALA B CA 1
ATOM 3561 C C . ALA B 1 223 ? 10.992 23.266 -17.125 1 37.28 223 ALA B C 1
ATOM 3563 O O . ALA B 1 223 ? 10.234 24.188 -17.438 1 37.28 223 ALA B O 1
ATOM 3564 N N . GLU B 1 224 ? 12.141 23.422 -17.656 1 31.97 224 GLU B N 1
ATOM 3565 C CA . GLU B 1 224 ? 12.414 24.016 -18.953 1 31.97 224 GLU B CA 1
ATOM 3566 C C . GLU B 1 224 ? 11.414 23.531 -20 1 31.97 224 GLU B C 1
ATOM 3568 O O . GLU B 1 224 ? 11.156 22.328 -20.109 1 31.97 224 GLU B O 1
ATOM 3573 N N . GLY B 1 225 ? 10.438 24.312 -20.391 1 30.02 225 GLY B N 1
ATOM 3574 C CA . GLY B 1 225 ? 9.539 24.25 -21.531 1 30.02 225 GLY B CA 1
ATOM 3575 C C . GLY B 1 225 ? 10.219 23.797 -22.797 1 30.02 225 GLY B C 1
ATOM 3576 O O . GLY B 1 225 ? 11.234 24.375 -23.203 1 30.02 225 GLY B O 1
ATOM 3577 N N . ILE B 1 226 ? 10.211 22.516 -23.188 1 31.86 226 ILE B N 1
ATOM 3578 C CA . ILE B 1 226 ? 10.484 22.219 -24.594 1 31.86 226 ILE B CA 1
ATOM 3579 C C . ILE B 1 226 ? 9.711 23.172 -25.5 1 31.86 226 ILE B C 1
ATOM 3581 O O . ILE B 1 226 ? 8.477 23.188 -25.484 1 31.86 226 ILE B O 1
ATOM 3585 N N . ASP B 1 227 ? 10.258 24.359 -25.828 1 28.62 227 ASP B N 1
ATOM 3586 C CA . ASP B 1 227 ? 9.906 25.328 -26.859 1 28.62 227 ASP B CA 1
ATOM 3587 C C . ASP B 1 227 ? 9.547 24.609 -28.172 1 28.62 227 ASP B C 1
ATOM 3589 O O . ASP B 1 227 ? 10.336 23.812 -28.688 1 28.62 227 ASP B O 1
ATOM 3593 N N . ASP B 1 228 ? 8.328 24.359 -28.422 1 29.97 228 ASP B N 1
ATOM 3594 C CA . ASP B 1 228 ? 7.848 24.156 -29.781 1 29.97 228 ASP B CA 1
ATOM 3595 C C . ASP B 1 228 ? 8.445 25.188 -30.734 1 29.97 228 ASP B C 1
ATOM 3597 O O . ASP B 1 228 ? 8.422 26.391 -30.453 1 29.97 228 ASP B O 1
ATOM 3601 N N . GLU B 1 229 ? 9.5 24.969 -31.547 1 27.98 229 GLU B N 1
ATOM 3602 C CA . GLU B 1 229 ? 9.742 25.719 -32.781 1 27.98 229 GLU B CA 1
ATOM 3603 C C . GLU B 1 229 ? 8.43 26.047 -33.5 1 27.98 229 GLU B C 1
ATOM 3605 O O . GLU B 1 229 ? 7.652 25.156 -33.812 1 27.98 229 GLU B O 1
ATOM 3610 N N . LYS B 1 230 ? 8.086 27.359 -33.531 1 22.38 230 LYS B N 1
ATOM 3611 C CA . LYS B 1 230 ? 7.258 27.953 -34.594 1 22.38 230 LYS B CA 1
ATOM 3612 C C . LYS B 1 230 ? 7.973 27.922 -35.938 1 22.38 230 LYS B C 1
ATOM 3614 O O . LYS B 1 230 ? 9.164 28.203 -36.031 1 22.38 230 LYS B O 1
#

Radius of gyration: 24.46 Å; Cα contacts (8 Å, |Δi|>4): 795; chains: 2; bounding box: 41×73×71 Å

Solvent-accessible surface area (backbone atoms only — not comparable to full-atom values): 25016 Å² total; per-residue (Å²): 113,72,65,54,56,51,48,48,49,54,53,57,49,59,83,30,57,67,46,71,59,39,83,71,77,80,67,77,81,59,57,68,70,62,38,51,51,50,52,52,50,52,45,35,46,29,53,12,34,71,64,58,45,70,85,43,70,69,43,12,45,66,55,41,44,56,51,55,29,52,31,37,38,59,44,22,68,37,37,66,68,34,34,52,43,55,61,40,80,42,85,43,96,80,23,80,49,73,31,50,32,36,38,32,37,74,93,43,58,38,42,30,37,73,22,54,77,93,33,55,67,59,30,46,54,53,49,50,42,43,49,42,35,50,39,46,55,46,55,73,71,43,61,87,81,64,75,72,56,80,71,39,42,37,36,33,31,33,43,42,41,36,37,44,33,42,42,32,53,46,66,90,64,37,41,35,40,29,35,38,82,42,63,41,49,77,92,61,85,39,60,42,47,55,52,52,42,16,44,52,34,50,52,51,46,55,54,36,61,76,66,52,57,82,82,58,57,47,76,77,78,74,77,78,74,84,72,76,82,127,112,72,65,53,56,52,49,48,50,52,51,57,50,58,82,32,55,67,45,72,60,39,82,72,77,80,67,77,81,60,58,68,70,63,37,52,51,50,51,53,50,53,45,35,45,28,54,13,35,72,63,57,46,71,85,44,71,68,44,11,45,66,58,41,45,58,49,55,28,53,32,38,38,59,45,23,68,37,37,67,68,35,34,52,46,57,63,40,80,43,84,42,97,80,24,79,46,73,32,48,32,35,37,32,37,75,92,43,58,38,42,31,37,73,21,54,76,94,31,54,67,60,29,48,55,54,48,50,42,44,50,42,37,51,38,46,54,46,54,72,73,42,61,89,80,63,76,71,56,80,72,39,42,38,35,32,29,32,42,40,40,37,35,43,34,43,41,32,52,46,67,90,63,36,40,36,41,29,35,39,81,43,63,38,47,78,91,61,86,40,60,43,46,56,51,50,41,16,43,52,36,52,52,50,46,55,54,36,61,75,67,52,55,83,83,58,56,45,75,79,77,75,77,81,72,83,73,75,84,127